Protein AF-A0A0F9LLU8-F1 (afdb_monomer)

Structure (mmCIF, N/CA/C/O backbone):
data_AF-A0A0F9LLU8-F1
#
_entry.id   AF-A0A0F9LLU8-F1
#
loop_
_atom_site.group_PDB
_atom_site.id
_atom_site.type_symbol
_atom_site.label_atom_id
_atom_site.label_alt_id
_atom_site.label_comp_id
_atom_site.label_asym_id
_atom_site.label_entity_id
_atom_site.label_seq_id
_atom_site.pdbx_PDB_ins_code
_atom_site.Cartn_x
_atom_site.Cartn_y
_atom_site.Cartn_z
_atom_site.occupancy
_atom_site.B_iso_or_equiv
_atom_site.auth_seq_id
_atom_site.auth_comp_id
_atom_site.auth_asym_id
_atom_site.auth_atom_id
_atom_site.pdbx_PDB_model_num
ATOM 1 N N . MET A 1 1 ? -27.403 9.114 70.888 1.00 56.72 1 MET A N 1
ATOM 2 C CA . MET A 1 1 ? -26.779 8.775 69.592 1.00 56.72 1 MET A CA 1
ATOM 3 C C . MET A 1 1 ? -25.883 9.953 69.236 1.00 56.72 1 MET A C 1
ATOM 5 O O . MET A 1 1 ? -26.405 11.049 69.072 1.00 56.72 1 MET A O 1
ATOM 9 N N . SER A 1 2 ? -24.563 9.795 69.357 1.00 64.56 2 SER A N 1
ATOM 10 C CA . SER A 1 2 ? -23.606 10.912 69.319 1.00 64.56 2 SER A CA 1
ATOM 11 C C . SER A 1 2 ? -23.506 11.510 67.913 1.00 64.56 2 SER A C 1
ATOM 13 O O . SER A 1 2 ? -23.604 10.792 66.919 1.00 64.56 2 SER A O 1
ATOM 15 N N . LYS A 1 3 ? -23.321 12.834 67.834 1.00 72.56 3 LYS A N 1
ATOM 16 C CA . LYS A 1 3 ? -23.200 13.589 66.573 1.00 72.56 3 LYS A CA 1
ATOM 17 C C . LYS A 1 3 ? -22.107 13.039 65.643 1.00 72.56 3 LYS A C 1
ATOM 19 O O . LYS A 1 3 ? -22.284 13.075 64.433 1.00 72.56 3 LYS A O 1
ATOM 24 N N . GLU A 1 4 ? -21.059 12.437 66.201 1.00 74.88 4 GLU A N 1
ATOM 25 C CA . GLU A 1 4 ? -19.977 11.794 65.443 1.00 74.88 4 GLU A CA 1
ATOM 26 C C . GLU A 1 4 ? -20.452 10.629 64.562 1.00 74.88 4 GLU A C 1
ATOM 28 O O . GLU A 1 4 ? -19.966 10.463 63.447 1.00 74.88 4 GLU A O 1
ATOM 33 N N . ILE A 1 5 ? -21.439 9.844 65.010 1.00 74.94 5 ILE A N 1
ATOM 34 C CA . ILE A 1 5 ? -21.961 8.715 64.220 1.00 74.94 5 ILE A CA 1
ATOM 35 C C . ILE A 1 5 ? -22.749 9.230 63.005 1.00 74.94 5 ILE A C 1
ATOM 37 O O . ILE A 1 5 ? -22.691 8.643 61.925 1.00 74.94 5 ILE A O 1
ATOM 41 N N . LEU A 1 6 ? -23.460 10.352 63.160 1.00 71.88 6 LEU A N 1
ATOM 42 C CA . LEU A 1 6 ? -24.208 10.979 62.068 1.00 71.88 6 LEU A CA 1
ATOM 43 C C . LEU A 1 6 ? -23.278 11.609 61.023 1.00 71.88 6 LEU A C 1
ATOM 45 O O . LEU A 1 6 ? -23.550 11.493 59.829 1.00 71.88 6 LEU A O 1
ATOM 49 N N . GLU A 1 7 ? -22.165 12.213 61.443 1.00 77.38 7 GLU A N 1
ATOM 50 C CA . GLU A 1 7 ? -21.162 12.758 60.517 1.00 77.38 7 GLU A CA 1
ATOM 51 C C . GLU A 1 7 ? -20.424 11.656 59.745 1.00 77.38 7 GLU A C 1
ATOM 53 O O . GLU A 1 7 ? -20.222 11.786 58.535 1.00 77.38 7 GLU A O 1
ATOM 58 N N . GLN A 1 8 ? -20.102 10.530 60.389 1.00 75.19 8 GLN A N 1
ATOM 59 C CA . GLN A 1 8 ? -19.505 9.383 59.695 1.00 75.19 8 GLN A CA 1
ATOM 60 C C . GLN A 1 8 ? -20.463 8.756 58.670 1.00 75.19 8 GLN A C 1
ATOM 62 O O . GLN A 1 8 ? -20.050 8.456 57.548 1.00 75.19 8 GLN A O 1
ATOM 67 N N . LEU A 1 9 ? -21.751 8.613 59.001 1.00 71.62 9 LEU A N 1
ATOM 68 C CA . LEU A 1 9 ? -22.762 8.107 58.062 1.00 71.62 9 LEU A CA 1
ATOM 69 C C . LEU A 1 9 ? -22.985 9.055 56.873 1.00 71.62 9 LEU A C 1
ATOM 71 O O . LEU A 1 9 ? -23.115 8.591 55.738 1.00 71.62 9 LEU A O 1
ATOM 75 N N . ALA A 1 10 ? -22.976 10.370 57.104 1.00 73.25 10 ALA A N 1
ATOM 76 C CA . ALA A 1 10 ? -23.068 11.364 56.035 1.00 73.25 10 ALA A CA 1
ATOM 77 C C . ALA A 1 10 ? -21.841 11.327 55.103 1.00 73.25 10 ALA A C 1
ATOM 79 O O . ALA A 1 10 ? -21.991 11.414 53.881 1.00 73.25 10 ALA A O 1
ATOM 80 N N . GLY A 1 11 ? -20.641 11.125 55.660 1.00 74.19 11 GLY A N 1
ATOM 81 C CA . GLY A 1 11 ? -19.410 10.949 54.885 1.00 74.19 11 GLY A CA 1
ATOM 82 C C . GLY A 1 11 ? -19.432 9.697 54.000 1.00 74.19 11 GLY A C 1
ATOM 83 O O . GLY A 1 11 ? -19.081 9.769 52.820 1.00 74.19 11 GLY A O 1
ATOM 84 N N . ILE A 1 12 ? -19.919 8.570 54.528 1.00 74.25 12 ILE A N 1
ATOM 85 C CA . ILE A 1 12 ? -20.058 7.312 53.773 1.00 74.25 12 ILE A CA 1
ATOM 86 C C . ILE A 1 12 ? -21.092 7.455 52.645 1.00 74.25 12 ILE A C 1
ATOM 88 O O . ILE A 1 12 ? -20.847 7.017 51.520 1.00 74.25 12 ILE A O 1
ATOM 92 N N . ALA A 1 13 ? -22.222 8.124 52.895 1.00 67.50 13 ALA A N 1
ATOM 93 C CA . ALA A 1 13 ? -23.242 8.359 51.871 1.00 67.50 13 ALA A CA 1
ATOM 94 C C . ALA A 1 13 ? -22.722 9.224 50.704 1.00 67.50 13 ALA A C 1
ATOM 96 O O . ALA A 1 13 ? -23.025 8.938 49.545 1.00 67.50 13 ALA A O 1
ATOM 97 N N . GLN A 1 14 ? -21.893 10.235 50.987 1.00 70.31 14 GLN A N 1
ATOM 98 C CA . GLN A 1 14 ? -21.266 11.069 49.953 1.00 70.31 14 GLN A CA 1
ATOM 99 C C . GLN A 1 14 ? -20.161 10.348 49.171 1.00 70.31 14 GLN A C 1
ATOM 101 O O . GLN A 1 14 ? -19.949 10.641 47.994 1.00 70.31 14 GLN A O 1
ATOM 106 N N . GLN A 1 15 ? -19.439 9.414 49.792 1.00 67.56 15 GLN A N 1
ATOM 107 C CA . GLN A 1 15 ? -18.480 8.574 49.068 1.00 67.56 15 GLN A CA 1
ATOM 108 C C . GLN A 1 15 ? -19.194 7.590 48.136 1.00 67.56 15 GLN A C 1
ATOM 110 O O . GLN A 1 15 ? -18.765 7.416 46.996 1.00 67.56 15 GLN A O 1
ATOM 115 N N . ASN A 1 16 ? -20.318 7.023 48.582 1.00 63.94 16 ASN A N 1
ATOM 116 C CA . ASN A 1 16 ? -21.135 6.121 47.774 1.00 63.94 16 ASN A CA 1
ATOM 117 C C . ASN A 1 16 ? -21.812 6.830 46.590 1.00 63.94 16 ASN A C 1
ATOM 119 O O . ASN A 1 16 ? -21.906 6.259 45.509 1.00 63.94 16 ASN A O 1
ATOM 123 N N . SER A 1 17 ? -22.248 8.085 46.737 1.00 64.75 17 SER A N 1
ATOM 124 C CA . SER A 1 17 ? -22.802 8.830 45.596 1.00 64.75 17 SER A CA 1
ATOM 125 C C . SER A 1 17 ? -21.729 9.199 44.567 1.00 64.75 17 SER A C 1
ATOM 127 O O . SER A 1 17 ? -21.974 9.094 43.367 1.00 64.75 17 SER A O 1
ATOM 129 N N . LYS A 1 18 ? -20.513 9.543 45.013 1.00 60.81 18 LYS A N 1
ATOM 130 C CA . LYS A 1 18 ? -19.373 9.822 44.124 1.00 60.81 18 LYS A CA 1
ATOM 131 C C . LYS A 1 18 ? -18.879 8.579 43.380 1.00 60.81 18 LYS A C 1
ATOM 133 O O . LYS A 1 18 ? -18.500 8.688 42.216 1.00 60.81 18 LYS A O 1
ATOM 138 N N . SER A 1 19 ? -18.888 7.405 44.014 1.00 56.16 19 SER A N 1
ATOM 139 C CA . SER A 1 19 ? -18.535 6.151 43.336 1.00 56.16 19 SER A CA 1
ATOM 140 C C . SER A 1 19 ? -19.594 5.738 42.307 1.00 56.16 19 SER A C 1
ATOM 142 O O . SER A 1 19 ? -19.230 5.284 41.224 1.00 56.16 19 SER A O 1
ATOM 144 N N . ILE A 1 20 ? -20.882 5.986 42.575 1.00 60.44 20 ILE A N 1
ATOM 145 C CA . ILE A 1 20 ? -21.975 5.767 41.610 1.00 60.44 20 ILE A CA 1
ATOM 146 C C . ILE A 1 20 ? -21.901 6.760 40.438 1.00 60.44 20 ILE A C 1
ATOM 148 O O . ILE A 1 20 ? -22.060 6.355 39.286 1.00 60.44 20 ILE A O 1
ATOM 152 N N . GLU A 1 21 ? -21.590 8.037 40.682 1.00 56.56 21 GLU A N 1
ATOM 153 C CA . GLU A 1 21 ? -21.395 9.012 39.599 1.00 56.56 21 GLU A CA 1
ATOM 154 C C . GLU A 1 21 ? -20.194 8.665 38.707 1.00 56.56 21 GLU A C 1
ATOM 156 O O . GLU A 1 21 ? -20.298 8.789 37.484 1.00 56.56 21 GLU A O 1
ATOM 161 N N . MET A 1 22 ? -19.086 8.180 39.282 1.00 55.56 22 MET A N 1
ATOM 162 C CA . MET A 1 22 ? -17.927 7.709 38.509 1.00 55.56 22 MET A CA 1
ATOM 163 C C . MET A 1 22 ? -18.219 6.438 37.700 1.00 55.56 22 MET A C 1
ATOM 165 O O . MET A 1 22 ? -17.678 6.291 36.612 1.00 55.56 22 MET A O 1
ATOM 169 N N . LEU A 1 23 ? -19.105 5.557 38.176 1.00 54.06 23 LEU A N 1
ATOM 170 C CA . LEU A 1 23 ? -19.600 4.408 37.402 1.00 54.06 23 LEU A CA 1
ATOM 171 C C . LEU A 1 23 ? -20.575 4.818 36.284 1.00 54.06 23 LEU A C 1
ATOM 173 O O . LEU A 1 23 ? -20.651 4.144 35.260 1.00 54.06 23 LEU A O 1
ATOM 177 N N . SER A 1 24 ? -21.313 5.920 36.458 1.00 49.56 24 SER A N 1
ATOM 178 C CA . SER A 1 24 ? -22.291 6.407 35.468 1.00 49.56 24 SER A CA 1
ATOM 179 C C . SER A 1 24 ? -21.669 7.222 34.328 1.00 49.56 24 SER A C 1
ATOM 181 O O . SER A 1 24 ? -22.199 7.254 33.216 1.00 49.56 24 SER A O 1
ATOM 183 N N . LYS A 1 25 ? -20.523 7.867 34.568 1.00 47.69 25 LYS A N 1
ATOM 184 C CA . LYS A 1 25 ? -19.772 8.577 33.532 1.00 47.69 25 LYS A CA 1
ATOM 185 C C . LYS A 1 25 ? -18.861 7.582 32.812 1.00 47.69 25 LYS A C 1
ATOM 187 O O . LYS A 1 25 ? -17.763 7.317 33.274 1.00 47.69 25 LYS A O 1
ATOM 192 N N . GLN A 1 26 ? -19.308 7.139 31.633 1.00 43.91 26 GLN A N 1
ATOM 193 C CA . GLN A 1 26 ? -18.545 6.414 30.596 1.00 43.91 26 GLN A CA 1
ATOM 194 C C . GLN A 1 26 ? -18.621 4.878 30.577 1.00 43.91 26 GLN A C 1
ATOM 196 O O . GLN A 1 26 ? -17.662 4.214 30.192 1.00 43.91 26 GLN A O 1
ATOM 201 N N . LEU A 1 27 ? -19.794 4.294 30.818 1.00 41.94 27 LEU A N 1
ATOM 202 C CA . LEU A 1 27 ? -20.158 3.124 30.014 1.00 41.94 27 LEU A CA 1
ATOM 203 C C . LEU A 1 27 ? -20.779 3.638 28.719 1.00 41.94 27 LEU A C 1
ATOM 205 O O . LEU A 1 27 ? -21.792 4.338 28.745 1.00 41.94 27 LEU A O 1
ATOM 209 N N . HIS A 1 28 ? -20.136 3.325 27.595 1.00 43.44 28 HIS A N 1
ATOM 210 C CA . HIS A 1 28 ? -20.700 3.512 26.264 1.00 43.44 28 HIS A CA 1
ATOM 211 C C . HIS A 1 28 ? -21.988 2.683 26.206 1.00 43.44 28 HIS A C 1
ATOM 213 O O . HIS A 1 28 ? -21.971 1.477 25.967 1.00 43.44 28 HIS A O 1
ATOM 219 N N . THR A 1 29 ? -23.114 3.304 26.540 1.00 44.97 29 THR A N 1
ATOM 220 C CA . THR A 1 29 ? -24.421 2.672 26.438 1.00 44.97 29 THR A CA 1
ATOM 221 C C . THR A 1 29 ? -24.793 2.754 24.976 1.00 44.97 29 THR A C 1
ATOM 223 O O . THR A 1 29 ? -25.234 3.787 24.476 1.00 44.97 29 THR A O 1
ATOM 226 N N . LYS A 1 30 ? -24.533 1.658 24.261 1.00 48.12 30 LYS A N 1
ATOM 227 C CA . LYS A 1 30 ? -25.079 1.463 22.926 1.00 48.12 30 LYS A CA 1
ATOM 228 C C . LYS A 1 30 ? -26.570 1.769 22.998 1.00 48.12 30 LYS A C 1
ATOM 230 O O . LYS A 1 30 ? -27.238 1.273 23.907 1.00 48.12 30 LYS A O 1
ATOM 235 N N . THR A 1 31 ? -27.066 2.610 22.091 1.00 49.97 31 THR A N 1
ATOM 236 C CA . THR A 1 31 ? -28.484 2.966 22.056 1.00 49.97 31 THR A CA 1
ATOM 237 C C . THR A 1 31 ? -29.284 1.665 22.093 1.00 49.97 31 THR A C 1
ATOM 239 O O . THR A 1 31 ? -29.072 0.822 21.215 1.00 49.97 31 THR A O 1
ATOM 242 N N . PRO A 1 32 ? -30.108 1.433 23.131 1.00 45.44 32 PRO A N 1
ATOM 243 C CA . PRO A 1 32 ? -30.837 0.188 23.252 1.00 45.44 32 PRO A CA 1
ATOM 244 C C . PRO A 1 32 ? -31.772 0.109 22.053 1.00 45.44 32 PRO A C 1
ATOM 246 O O . PRO A 1 32 ? -32.703 0.901 21.916 1.00 45.44 32 PRO A O 1
ATOM 249 N N . ALA A 1 33 ? -31.485 -0.809 21.139 1.00 47.16 33 ALA A N 1
ATOM 250 C CA . ALA A 1 33 ? -32.469 -1.187 20.154 1.00 47.16 33 ALA A CA 1
ATOM 251 C C . ALA A 1 33 ? -33.611 -1.862 20.930 1.00 47.16 33 ALA A C 1
ATOM 253 O O . ALA A 1 33 ? -33.360 -2.776 21.713 1.00 47.16 33 ALA A O 1
ATOM 254 N N . ASN A 1 34 ? -34.853 -1.401 20.744 1.00 51.31 34 ASN A N 1
ATOM 255 C CA . ASN A 1 34 ? -36.041 -1.999 21.378 1.00 51.31 34 ASN A CA 1
ATOM 256 C C . ASN A 1 34 ? -36.251 -3.476 20.979 1.00 51.31 34 ASN A C 1
ATOM 258 O O . ASN A 1 34 ? -37.101 -4.150 21.553 1.00 51.31 34 ASN A O 1
ATOM 262 N N . ILE A 1 35 ? -35.500 -3.947 19.979 1.00 57.66 35 ILE A N 1
ATOM 263 C CA . ILE A 1 35 ? -35.440 -5.309 19.457 1.00 57.66 35 ILE A CA 1
ATOM 264 C C . ILE A 1 35 ? -33.959 -5.586 19.156 1.00 57.66 35 ILE A C 1
ATOM 266 O O . ILE A 1 35 ? -33.280 -4.721 18.597 1.00 57.66 35 ILE A O 1
ATOM 270 N N . GLY A 1 36 ? -33.442 -6.757 19.518 1.00 55.06 36 GLY A N 1
ATOM 271 C CA . GLY A 1 36 ? -32.113 -7.216 19.121 1.00 55.06 36 GLY A CA 1
ATOM 272 C C . GLY A 1 36 ? -31.951 -7.142 17.605 1.00 55.06 36 GLY A C 1
ATOM 273 O O . GLY A 1 36 ? -32.756 -7.696 16.865 1.00 55.06 36 GLY A O 1
ATOM 274 N N . THR A 1 37 ? -30.925 -6.431 17.135 1.00 61.97 37 THR A N 1
ATOM 275 C CA . THR A 1 37 ? -30.636 -6.288 15.696 1.00 61.97 37 THR A CA 1
ATOM 276 C C . THR A 1 37 ? -29.691 -7.366 15.175 1.00 61.97 37 THR A C 1
ATOM 278 O O . THR A 1 37 ? -29.350 -7.369 13.994 1.00 61.97 37 THR A O 1
ATOM 281 N N . PHE A 1 38 ? -29.218 -8.252 16.053 1.00 63.22 38 PHE A N 1
ATOM 282 C CA . PHE A 1 38 ? -28.402 -9.394 15.671 1.00 63.22 38 PHE A CA 1
ATOM 283 C C . PHE A 1 38 ? -29.250 -10.414 14.907 1.00 63.22 38 PHE A C 1
ATOM 285 O O . PHE A 1 38 ? -30.418 -10.637 15.218 1.00 63.22 38 PHE A O 1
ATOM 292 N N . THR A 1 39 ? -28.656 -11.026 13.886 1.00 67.81 39 THR A N 1
ATOM 293 C CA . THR A 1 39 ? -29.287 -12.143 13.180 1.00 67.81 39 THR A CA 1
ATOM 294 C C . THR A 1 39 ? -28.808 -13.425 13.832 1.00 67.81 39 THR A C 1
ATOM 296 O O . THR A 1 39 ? -27.617 -13.737 13.811 1.00 67.81 39 THR A O 1
ATOM 299 N N . GLU A 1 40 ? -29.728 -14.160 14.443 1.00 71.06 40 GLU A N 1
ATOM 300 C CA . GLU A 1 40 ? -29.418 -15.472 14.992 1.00 71.06 40 GLU A CA 1
ATOM 301 C C . GLU A 1 40 ? -28.959 -16.415 13.877 1.00 71.06 40 GLU A C 1
ATOM 303 O O . GLU A 1 40 ? -29.467 -16.381 12.755 1.00 71.06 40 GLU A O 1
ATOM 308 N N . LEU A 1 41 ? -27.983 -17.271 14.179 1.00 74.75 41 LEU A N 1
ATOM 309 C CA . LEU A 1 41 ? -27.538 -18.307 13.247 1.00 74.75 41 LEU A CA 1
ATOM 310 C C . LEU A 1 41 ? -28.486 -19.516 13.293 1.00 74.75 41 LEU A C 1
ATOM 312 O O . LEU A 1 41 ? -28.841 -20.051 12.249 1.00 74.75 41 LEU A O 1
ATOM 316 N N . HIS A 1 42 ? -28.992 -19.863 14.479 1.00 72.75 42 HIS A N 1
ATOM 317 C CA . HIS A 1 42 ? -29.899 -20.991 14.760 1.00 72.75 42 HIS A CA 1
ATOM 318 C C . HIS A 1 42 ? -31.155 -20.497 15.486 1.00 72.75 42 HIS A C 1
ATOM 320 O O . HIS A 1 42 ? -31.101 -19.420 16.069 1.00 72.75 42 HIS A O 1
ATOM 326 N N . GLY A 1 43 ? -32.256 -21.252 15.477 1.00 70.12 43 GLY A N 1
ATOM 327 C CA . GLY A 1 43 ? -33.524 -20.816 16.087 1.00 70.12 43 GLY A CA 1
ATOM 328 C C . GLY A 1 43 ? -34.612 -20.392 15.087 1.00 70.12 43 GLY A C 1
ATOM 329 O O . GLY A 1 43 ? -34.471 -20.522 13.872 1.00 70.12 43 GLY A O 1
ATOM 330 N N . ASP A 1 44 ? -35.766 -19.955 15.595 1.00 62.00 44 ASP A N 1
ATOM 331 C CA . ASP A 1 44 ? -36.905 -19.555 14.758 1.00 62.00 44 ASP A CA 1
ATOM 332 C C . ASP A 1 44 ? -36.698 -18.125 14.228 1.00 62.00 44 ASP A C 1
ATOM 334 O O . ASP A 1 44 ? -36.573 -17.185 15.008 1.00 62.00 44 ASP A O 1
ATOM 338 N N . GLY A 1 45 ? -36.624 -17.965 12.901 1.00 69.06 45 GLY A N 1
ATOM 339 C CA . GLY A 1 45 ? -36.254 -16.694 12.255 1.00 69.06 45 GLY A CA 1
ATOM 340 C C . GLY A 1 45 ? -34.744 -16.472 12.072 1.00 69.06 45 GLY A C 1
ATOM 341 O O . GLY A 1 45 ? -34.334 -15.366 11.723 1.00 69.06 45 GLY A O 1
ATOM 342 N N . SER A 1 46 ? -33.921 -17.502 12.291 1.00 72.44 46 SER A N 1
ATOM 343 C CA . SER A 1 46 ? -32.464 -17.448 12.140 1.00 72.44 46 SER A CA 1
ATOM 344 C C . SER A 1 46 ? -32.002 -17.641 10.685 1.00 72.44 46 SER A C 1
ATOM 346 O O . SER A 1 46 ? -32.732 -18.195 9.858 1.00 72.44 46 SER A O 1
ATOM 348 N N . LEU A 1 47 ? -30.765 -17.235 10.368 1.00 76.75 47 LEU A N 1
ATOM 349 C CA . LEU A 1 47 ? -30.186 -17.327 9.017 1.00 76.75 47 LEU A CA 1
ATOM 350 C C . LEU A 1 47 ? -30.145 -18.767 8.475 1.00 76.75 47 LEU A C 1
ATOM 352 O O . LEU A 1 47 ? -30.307 -18.976 7.276 1.00 76.75 47 LEU A O 1
ATOM 356 N N . PHE A 1 48 ? -29.943 -19.750 9.354 1.00 75.00 48 PHE A N 1
ATOM 357 C CA . PHE A 1 48 ? -29.888 -21.170 9.003 1.00 75.00 48 PHE A CA 1
ATOM 358 C C . PHE A 1 48 ? -31.064 -21.989 9.559 1.00 75.00 48 PHE A C 1
ATOM 360 O O . PHE A 1 48 ? -31.031 -23.215 9.540 1.00 75.00 48 PHE A O 1
ATOM 367 N N . GLY A 1 49 ? -32.106 -21.325 10.066 1.00 68.69 49 GLY A N 1
ATOM 368 C CA . GLY A 1 49 ? -33.187 -21.970 10.813 1.00 68.69 49 GLY A CA 1
ATOM 369 C C . GLY A 1 49 ? -34.427 -22.310 9.992 1.00 68.69 49 GLY A C 1
ATOM 370 O O . GLY A 1 49 ? -35.322 -22.974 10.518 1.00 68.69 49 GLY A O 1
ATOM 371 N N . SER A 1 50 ? -34.532 -21.858 8.735 1.00 69.94 50 SER A N 1
ATOM 372 C CA . SER A 1 50 ? -35.753 -21.993 7.924 1.00 69.94 50 SER A CA 1
ATOM 373 C C . SER A 1 50 ? -36.024 -23.427 7.460 1.00 69.94 50 SER A C 1
ATOM 375 O O . SER A 1 50 ? -37.189 -23.830 7.446 1.00 69.94 50 SER A O 1
ATOM 377 N N . GLU A 1 51 ? -34.981 -24.207 7.164 1.00 72.25 51 GLU A N 1
ATOM 378 C CA . GLU A 1 51 ? -35.031 -25.584 6.648 1.00 72.25 51 GLU A CA 1
ATOM 379 C C . GLU A 1 51 ? -33.848 -26.409 7.206 1.00 72.25 51 GLU A C 1
ATOM 381 O O . GLU A 1 51 ? -32.849 -25.817 7.614 1.00 72.25 51 GLU A O 1
ATOM 386 N N . PRO A 1 52 ? -33.917 -27.756 7.265 1.00 68.94 52 PRO A N 1
ATOM 387 C CA . PRO A 1 52 ? -32.792 -28.575 7.717 1.00 68.94 52 PRO A CA 1
ATOM 388 C C . PRO A 1 52 ? -31.610 -28.423 6.754 1.00 68.94 52 PRO A C 1
ATOM 390 O O . PRO A 1 52 ? -31.685 -28.857 5.606 1.00 68.94 52 PRO A O 1
ATOM 393 N N . ILE A 1 53 ? -30.527 -27.811 7.224 1.00 75.44 53 ILE A N 1
ATOM 394 C CA . ILE A 1 53 ? -29.293 -27.649 6.455 1.00 75.44 53 ILE A CA 1
ATOM 395 C C . ILE A 1 53 ? -28.263 -28.722 6.817 1.00 75.44 53 ILE A C 1
ATOM 397 O O . ILE A 1 53 ? -28.222 -29.228 7.941 1.00 75.44 53 ILE A O 1
ATOM 401 N N . GLU A 1 54 ? -27.420 -29.062 5.847 1.00 75.62 54 GLU A N 1
ATOM 402 C CA . GLU A 1 54 ? -26.274 -29.943 6.056 1.00 75.62 54 GLU A CA 1
ATOM 403 C C . GLU A 1 54 ? -25.214 -29.293 6.957 1.00 75.62 54 GLU A C 1
ATOM 405 O O . GLU A 1 54 ? -25.138 -28.072 7.107 1.00 75.62 54 GLU A O 1
ATOM 410 N N . ARG A 1 55 ? -24.363 -30.132 7.554 1.00 74.31 55 ARG A N 1
ATOM 411 C CA . ARG A 1 55 ? -23.342 -29.707 8.526 1.00 74.31 55 ARG A CA 1
ATOM 412 C C . ARG A 1 55 ? -22.315 -28.719 7.954 1.00 74.31 55 ARG A C 1
ATOM 414 O O . ARG A 1 55 ? -21.772 -27.897 8.692 1.00 74.31 55 ARG A O 1
ATOM 421 N N . ASP A 1 56 ? -21.995 -28.843 6.668 1.00 76.25 56 ASP A N 1
ATOM 422 C CA . ASP A 1 56 ? -20.978 -28.027 6.007 1.00 76.25 56 ASP A CA 1
ATOM 423 C C . ASP A 1 56 ? -21.578 -26.691 5.538 1.00 76.25 56 ASP A C 1
ATOM 425 O O . ASP A 1 56 ? -22.407 -26.645 4.630 1.00 76.25 56 ASP A O 1
ATOM 429 N N . VAL A 1 57 ? -21.106 -25.585 6.121 1.00 77.06 57 VAL A N 1
ATOM 430 C CA . VAL A 1 57 ? -21.446 -24.224 5.686 1.00 77.06 57 VAL A CA 1
ATOM 431 C C . VAL A 1 57 ? -20.326 -23.694 4.805 1.00 77.06 57 VAL A C 1
ATOM 433 O O . VAL A 1 57 ? -19.186 -23.541 5.249 1.00 77.06 57 VAL A O 1
ATOM 436 N N . ILE A 1 58 ? -20.652 -23.391 3.551 1.00 82.75 58 ILE A N 1
ATOM 437 C CA . ILE A 1 58 ? -19.702 -22.856 2.573 1.00 82.75 58 ILE A CA 1
ATOM 438 C C . ILE A 1 58 ? -19.775 -21.330 2.598 1.00 82.75 58 ILE A C 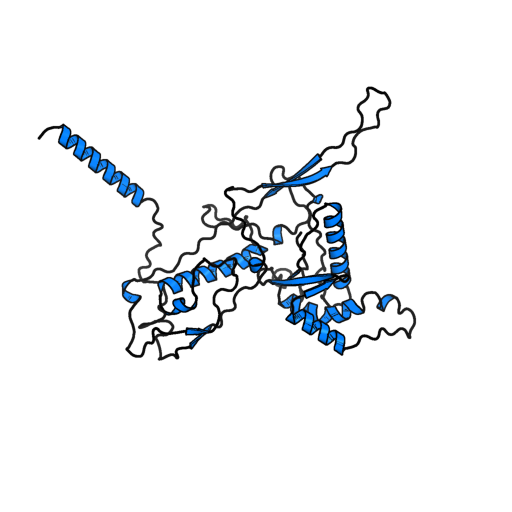1
ATOM 440 O O . ILE A 1 58 ? -20.850 -20.749 2.458 1.00 82.75 58 ILE A O 1
ATOM 444 N N . THR A 1 59 ? -18.628 -20.669 2.751 1.00 81.19 59 THR A N 1
ATOM 445 C CA . THR A 1 59 ? -18.541 -19.210 2.612 1.00 81.19 59 THR A CA 1
ATOM 446 C C . THR A 1 59 ? -18.204 -18.810 1.178 1.00 81.19 59 THR A C 1
ATOM 448 O O . THR A 1 59 ? -17.244 -19.310 0.597 1.00 81.19 59 THR A O 1
ATOM 451 N N . ALA A 1 60 ? -18.976 -17.876 0.620 1.00 79.19 60 ALA A N 1
ATOM 452 C CA . ALA A 1 60 ? -18.675 -17.204 -0.648 1.00 79.19 60 ALA A CA 1
ATOM 453 C C . ALA A 1 60 ? -17.911 -15.879 -0.444 1.00 79.19 60 ALA A C 1
ATOM 455 O O . ALA A 1 60 ? -17.721 -15.106 -1.382 1.00 79.19 60 ALA A O 1
ATOM 456 N N . MET A 1 61 ? -17.510 -15.574 0.794 1.00 78.50 61 MET A N 1
ATOM 457 C CA . MET A 1 61 ? -16.843 -14.321 1.117 1.00 78.50 61 MET A CA 1
ATOM 458 C C . MET A 1 61 ? -15.424 -14.285 0.540 1.00 78.50 61 MET A C 1
ATOM 460 O O . MET A 1 61 ? -14.588 -15.122 0.870 1.00 78.50 61 MET A O 1
ATOM 464 N N . ILE A 1 62 ? -15.135 -13.246 -0.244 1.00 75.94 62 ILE A N 1
ATOM 465 C CA . ILE A 1 62 ? -13.772 -12.916 -0.662 1.00 75.94 62 ILE A CA 1
ATOM 466 C C . ILE A 1 62 ? -13.088 -12.181 0.493 1.00 75.94 62 ILE A C 1
ATOM 468 O O . ILE A 1 62 ? -13.574 -11.145 0.969 1.00 75.94 62 ILE A O 1
ATOM 472 N N . THR A 1 63 ? -11.981 -12.744 0.973 1.00 77.19 63 THR A N 1
ATOM 473 C CA . THR A 1 63 ? -11.116 -12.091 1.955 1.00 77.19 63 THR A CA 1
ATOM 474 C C . THR A 1 63 ? -10.253 -11.039 1.268 1.00 77.19 63 THR A C 1
ATOM 476 O O . THR A 1 63 ? -9.778 -11.304 0.159 1.00 77.19 63 THR A O 1
ATOM 479 N N . PRO A 1 64 ? -10.009 -9.879 1.899 1.00 74.75 64 PRO A N 1
ATOM 480 C CA . PRO A 1 64 ? -9.036 -8.943 1.366 1.00 74.75 64 PRO A CA 1
ATOM 481 C C . PRO A 1 64 ? -7.650 -9.603 1.337 1.00 74.75 64 PRO A C 1
ATOM 483 O O . PRO A 1 64 ? -7.347 -10.498 2.131 1.00 74.75 64 PRO A O 1
ATOM 486 N N . MET A 1 65 ? -6.857 -9.192 0.357 1.00 78.31 65 MET A N 1
ATOM 487 C CA . MET A 1 65 ? -5.455 -9.553 0.198 1.00 78.31 65 MET A CA 1
ATOM 488 C C . MET A 1 65 ? -4.681 -8.263 -0.055 1.00 78.31 65 MET A C 1
ATOM 490 O O . MET A 1 65 ? -5.196 -7.388 -0.760 1.00 78.31 65 MET A O 1
ATOM 494 N N . GLY A 1 66 ? -3.482 -8.136 0.502 1.00 81.19 66 GLY A N 1
ATOM 495 C CA . GLY A 1 66 ? -2.676 -6.952 0.260 1.00 81.19 66 GLY A CA 1
ATOM 496 C C . GLY A 1 66 ? -1.374 -6.857 1.037 1.00 81.19 66 GLY A C 1
ATOM 497 O O . GLY A 1 66 ? -0.898 -7.798 1.685 1.00 81.19 66 GLY A O 1
ATOM 498 N N . LEU A 1 67 ? -0.797 -5.659 0.971 1.00 81.94 67 LEU A N 1
ATOM 499 C CA . LEU A 1 67 ? 0.463 -5.295 1.615 1.00 81.94 67 LEU A CA 1
ATOM 500 C C . LEU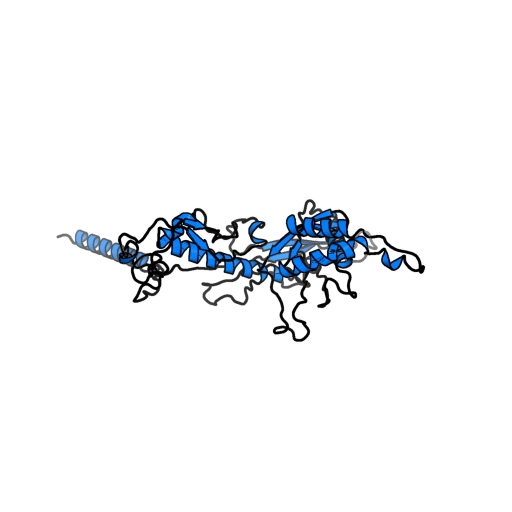 A 1 67 ? 0.378 -5.383 3.154 1.00 81.94 67 LEU A C 1
ATOM 502 O O . LEU A 1 67 ? 1.398 -5.565 3.823 1.00 81.94 67 LEU A O 1
ATOM 506 N N . GLY A 1 68 ? -0.837 -5.335 3.713 1.00 78.12 68 GLY A N 1
ATOM 507 C CA . GLY A 1 68 ? -1.115 -5.491 5.145 1.00 78.12 68 GLY A CA 1
ATOM 508 C C . GLY A 1 68 ? -0.563 -6.779 5.775 1.00 78.12 68 GLY A C 1
ATOM 509 O O . GLY A 1 68 ? -0.214 -6.772 6.956 1.00 78.12 68 GLY A O 1
ATOM 510 N N . THR A 1 69 ? -0.389 -7.852 4.997 1.00 77.38 69 THR A N 1
ATOM 511 C CA . THR A 1 69 ? 0.220 -9.114 5.457 1.00 77.38 69 THR A CA 1
ATOM 512 C C . THR A 1 69 ? 1.727 -9.016 5.682 1.00 77.38 69 THR A C 1
ATOM 514 O O . THR A 1 69 ? 2.283 -9.763 6.489 1.00 77.38 69 THR A O 1
ATOM 517 N N . MET A 1 70 ? 2.398 -8.127 4.949 1.00 76.88 70 MET A N 1
ATOM 518 C CA . MET A 1 70 ? 3.857 -8.001 4.919 1.00 76.88 70 MET A CA 1
ATOM 519 C C . MET A 1 70 ? 4.371 -6.878 5.818 1.00 76.88 70 MET A C 1
ATOM 521 O O . MET A 1 70 ? 5.548 -6.894 6.188 1.00 76.88 70 MET A O 1
ATOM 525 N N . LEU A 1 71 ? 3.522 -5.905 6.155 1.00 81.44 71 LEU A N 1
ATOM 526 C CA . LEU A 1 71 ? 3.917 -4.768 6.977 1.00 81.44 71 LEU A CA 1
ATOM 527 C C . LEU A 1 71 ? 4.020 -5.162 8.459 1.00 81.44 71 LEU A C 1
ATOM 529 O O . LEU A 1 71 ? 3.050 -5.649 9.048 1.00 81.44 71 LEU A O 1
ATOM 533 N N . PRO A 1 72 ? 5.178 -4.936 9.106 1.00 79.94 72 PRO A N 1
ATOM 534 C CA . PRO A 1 72 ? 5.320 -5.188 10.529 1.00 79.94 72 PRO A CA 1
ATOM 535 C C . PRO A 1 72 ? 4.539 -4.151 11.343 1.00 79.94 72 PRO A C 1
ATOM 537 O O . PRO A 1 72 ? 4.583 -2.950 11.084 1.00 79.94 72 PRO A O 1
ATOM 540 N N . LYS A 1 73 ? 3.864 -4.617 12.395 1.00 76.44 73 LYS A N 1
ATOM 541 C CA . LYS A 1 73 ? 3.195 -3.749 13.369 1.00 76.44 73 LYS A CA 1
ATOM 542 C C . LYS A 1 73 ? 4.191 -3.324 14.439 1.00 76.44 73 LYS A C 1
ATOM 544 O O . LYS A 1 73 ? 4.563 -4.134 15.287 1.00 76.44 73 LYS A O 1
ATOM 549 N N . ILE A 1 74 ? 4.601 -2.060 14.410 1.00 81.88 74 ILE A N 1
ATOM 550 C CA . ILE A 1 74 ? 5.501 -1.483 15.413 1.00 81.88 74 ILE A CA 1
ATOM 551 C C . ILE A 1 74 ? 4.667 -0.613 16.362 1.00 81.88 74 ILE A C 1
ATOM 553 O O . ILE A 1 74 ? 4.142 0.417 15.935 1.00 81.88 74 ILE A O 1
ATOM 557 N N . PRO A 1 75 ? 4.495 -1.007 17.636 1.00 81.88 75 PRO A N 1
ATOM 558 C CA . PRO A 1 75 ? 3.778 -0.185 18.599 1.00 81.88 75 PRO A CA 1
ATOM 559 C C . PRO A 1 75 ? 4.613 1.039 18.986 1.00 81.88 75 PRO A C 1
ATOM 561 O O . PRO A 1 75 ? 5.840 0.983 19.050 1.00 81.88 75 PRO A O 1
ATOM 564 N N . THR A 1 76 ? 3.942 2.139 19.314 1.00 81.81 76 THR A N 1
ATOM 565 C CA . THR A 1 76 ? 4.578 3.328 19.887 1.00 81.81 76 THR A CA 1
ATOM 566 C C . THR A 1 76 ? 3.732 3.895 21.018 1.00 81.81 76 THR A C 1
ATOM 568 O O . THR A 1 76 ? 2.520 3.689 21.072 1.00 81.81 76 THR A O 1
ATOM 571 N N . VAL A 1 77 ? 4.389 4.610 21.926 1.00 83.19 77 VAL A N 1
ATOM 572 C CA . VAL A 1 77 ? 3.759 5.330 23.042 1.00 83.19 77 VAL A CA 1
ATOM 573 C C . VAL A 1 77 ? 3.562 6.818 22.739 1.00 83.19 77 VAL A C 1
ATOM 575 O O . VAL A 1 77 ? 2.906 7.522 23.504 1.00 83.19 77 VAL A O 1
ATOM 578 N N . PHE A 1 78 ? 4.130 7.316 21.637 1.00 83.06 78 PHE A N 1
ATOM 579 C CA . PHE A 1 78 ? 4.057 8.728 21.268 1.00 83.06 78 PHE A CA 1
ATOM 580 C C . PHE A 1 78 ? 2.770 9.027 20.497 1.00 83.06 78 PHE A C 1
ATOM 582 O O . PHE A 1 78 ? 2.460 8.358 19.516 1.00 83.06 78 PHE A O 1
ATOM 589 N N . ALA A 1 79 ? 2.040 10.066 20.912 1.00 76.31 79 ALA A N 1
ATOM 590 C CA . ALA A 1 79 ? 0.771 10.449 20.288 1.00 76.31 79 ALA A CA 1
ATOM 591 C C . ALA A 1 79 ? 0.936 11.045 18.877 1.00 76.31 79 ALA A C 1
ATOM 593 O O . ALA A 1 79 ? 0.044 10.908 18.043 1.00 76.31 79 ALA A O 1
ATOM 594 N N . VAL A 1 80 ? 2.067 11.709 18.612 1.00 80.56 80 VAL A N 1
ATOM 595 C CA . VAL A 1 80 ? 2.397 12.314 17.315 1.00 80.56 80 VAL A CA 1
ATOM 596 C C . VAL A 1 80 ? 3.845 11.959 16.976 1.00 80.56 80 VAL A C 1
ATOM 598 O O . VAL A 1 80 ? 4.759 12.661 17.413 1.00 80.56 80 VAL A O 1
ATOM 601 N N . PRO A 1 81 ? 4.098 10.856 16.253 1.00 82.06 81 PRO A N 1
ATOM 602 C CA . PRO A 1 81 ? 5.448 10.522 15.843 1.00 82.06 81 PRO A CA 1
ATOM 603 C C . PRO A 1 81 ? 5.902 11.505 14.754 1.00 82.06 81 PRO A C 1
ATOM 605 O O . PRO A 1 81 ? 5.192 11.786 13.777 1.00 82.06 81 PRO A O 1
ATOM 608 N N . ARG A 1 82 ? 7.099 12.052 14.964 1.00 84.06 82 ARG A N 1
ATOM 609 C CA . ARG A 1 82 ? 7.836 12.870 14.003 1.00 84.06 82 ARG A CA 1
ATOM 610 C C . ARG A 1 82 ? 9.078 12.094 13.584 1.00 84.06 82 ARG A C 1
ATOM 612 O O . ARG A 1 82 ? 9.808 11.598 14.441 1.00 84.06 82 ARG A O 1
ATOM 619 N N . PHE A 1 83 ? 9.298 11.991 12.283 1.00 85.69 83 PHE A N 1
ATOM 620 C CA . PHE A 1 83 ? 10.458 11.342 11.693 1.00 85.69 83 PHE A CA 1
ATOM 621 C C . PHE A 1 83 ? 11.334 12.421 11.076 1.00 85.69 83 PHE A C 1
ATOM 623 O O . PHE A 1 83 ? 10.998 12.986 10.037 1.00 85.69 83 PHE A O 1
ATOM 630 N N . ALA A 1 84 ? 12.432 12.738 11.756 1.00 85.88 84 ALA A N 1
ATOM 631 C CA . ALA A 1 84 ? 13.428 13.652 11.226 1.00 85.88 84 ALA A CA 1
ATOM 632 C C . ALA A 1 84 ? 14.238 12.941 10.140 1.00 85.88 84 ALA A C 1
ATOM 634 O O . ALA A 1 84 ? 14.697 11.812 10.325 1.00 85.88 84 ALA A O 1
ATOM 635 N N . SER A 1 85 ? 14.428 13.621 9.020 1.00 84.62 85 SER A N 1
ATOM 636 C CA . SER A 1 85 ? 15.227 13.160 7.894 1.00 84.62 85 SER A CA 1
ATOM 637 C C . SER A 1 85 ? 16.272 14.215 7.553 1.00 84.62 85 SER A C 1
ATOM 639 O O . SER A 1 85 ? 16.013 15.420 7.600 1.00 84.62 85 SER A O 1
ATOM 641 N N . LEU A 1 86 ? 17.481 13.753 7.255 1.00 86.12 86 LEU A N 1
ATOM 642 C CA . LEU A 1 86 ? 18.580 14.593 6.806 1.00 86.12 86 LEU A CA 1
ATOM 643 C C . LEU A 1 86 ? 18.547 14.625 5.278 1.00 86.12 86 LEU A C 1
ATOM 645 O O . LEU A 1 86 ? 18.798 13.606 4.642 1.00 86.12 86 LEU A O 1
ATOM 649 N N . THR A 1 87 ? 18.221 15.775 4.693 1.00 82.44 87 THR A N 1
ATOM 650 C CA . THR A 1 87 ? 18.040 15.899 3.236 1.00 82.44 87 THR A CA 1
ATOM 651 C C . THR A 1 87 ? 19.326 16.259 2.507 1.00 82.44 87 THR A C 1
ATOM 653 O O . THR A 1 87 ? 19.432 16.042 1.303 1.00 82.44 87 THR A O 1
ATOM 656 N N . GLY A 1 88 ? 20.322 16.778 3.225 1.00 82.00 88 GLY A N 1
ATOM 657 C CA . GLY A 1 88 ? 21.662 16.977 2.694 1.00 82.00 88 GLY A CA 1
ATOM 658 C C . GLY A 1 88 ? 22.386 18.152 3.326 1.00 82.00 88 GLY A C 1
ATOM 659 O O . GLY A 1 88 ? 21.984 18.699 4.354 1.00 82.00 88 GLY A O 1
ATOM 660 N N . ILE A 1 89 ? 23.474 18.541 2.676 1.00 83.38 89 ILE A N 1
ATOM 661 C CA . ILE A 1 89 ? 24.257 19.730 2.996 1.00 83.38 89 ILE A CA 1
ATOM 662 C C . ILE A 1 89 ? 24.125 20.667 1.795 1.00 83.38 89 ILE A C 1
ATOM 664 O O . ILE A 1 89 ? 24.130 20.207 0.654 1.00 83.38 89 ILE A O 1
ATOM 668 N N . THR A 1 90 ? 23.924 21.962 2.032 1.00 80.75 90 THR A N 1
ATOM 669 C CA . THR A 1 90 ? 23.858 22.937 0.938 1.00 80.75 90 THR A CA 1
ATOM 670 C C . THR A 1 90 ? 25.179 23.010 0.199 1.00 80.75 90 THR A C 1
ATOM 672 O O . THR A 1 90 ? 26.233 22.761 0.782 1.00 80.75 90 THR A O 1
ATOM 675 N N . ASP A 1 91 ? 25.126 23.464 -1.049 1.00 78.31 91 ASP A N 1
ATOM 676 C CA . ASP A 1 91 ? 26.337 23.938 -1.699 1.00 78.31 91 ASP A CA 1
ATOM 677 C C . ASP A 1 91 ? 27.022 25.011 -0.851 1.00 78.31 91 ASP A C 1
ATOM 679 O O . ASP A 1 91 ? 26.398 25.740 -0.066 1.00 78.31 91 ASP A O 1
ATOM 683 N N . THR A 1 92 ? 28.338 25.056 -1.014 1.00 79.94 92 THR A N 1
ATOM 684 C CA . THR A 1 92 ? 29.240 25.990 -0.360 1.00 79.94 92 THR A CA 1
ATOM 685 C C . THR A 1 92 ? 28.815 27.417 -0.695 1.00 79.94 92 THR A C 1
ATOM 687 O O . THR A 1 92 ? 28.880 27.846 -1.846 1.00 79.94 92 THR A O 1
ATOM 690 N N . HIS A 1 93 ? 28.344 28.146 0.312 1.00 73.00 93 HIS A N 1
ATOM 691 C CA . HIS A 1 93 ? 27.867 29.513 0.176 1.00 73.00 93 HIS A CA 1
ATOM 692 C C . HIS A 1 93 ? 28.930 30.490 0.681 1.00 73.00 93 HIS A C 1
ATOM 694 O O . HIS A 1 93 ? 29.485 30.320 1.767 1.00 73.00 93 HIS A O 1
ATOM 700 N N . GLY A 1 94 ? 29.170 31.548 -0.090 1.00 75.50 94 GLY A N 1
ATOM 701 C CA . GLY A 1 94 ? 30.178 32.568 0.196 1.00 75.50 94 GLY A CA 1
ATOM 702 C C . GLY A 1 94 ? 31.334 32.546 -0.801 1.00 75.50 94 GLY A C 1
ATOM 703 O O . GLY A 1 94 ? 31.520 31.597 -1.561 1.00 75.50 94 GLY A O 1
ATOM 704 N N . SER A 1 95 ? 32.099 33.629 -0.823 1.00 75.56 95 SER A N 1
ATOM 705 C CA . SER A 1 95 ? 33.340 33.732 -1.588 1.00 75.56 95 SER A CA 1
ATOM 706 C C . SER A 1 95 ? 34.484 33.044 -0.848 1.00 75.56 95 SER A C 1
ATOM 708 O O . SER A 1 95 ? 34.519 33.028 0.378 1.00 75.56 95 SER A O 1
ATOM 710 N N . VAL A 1 96 ? 35.442 32.496 -1.597 1.00 79.81 96 VAL A N 1
ATOM 711 C CA . VAL A 1 96 ? 36.721 32.069 -1.015 1.00 79.81 96 VAL A CA 1
ATOM 712 C C . VAL A 1 96 ? 37.429 33.314 -0.477 1.00 79.81 96 VAL A C 1
ATOM 714 O O . VAL A 1 96 ? 37.499 34.321 -1.182 1.00 79.81 96 VAL A O 1
ATOM 717 N N . ALA A 1 97 ? 37.911 33.246 0.764 1.00 80.25 97 ALA A N 1
ATOM 718 C CA . ALA A 1 97 ? 38.596 34.346 1.433 1.00 80.25 97 ALA A CA 1
ATOM 719 C C . ALA A 1 97 ? 39.791 34.849 0.602 1.00 80.25 97 ALA A C 1
ATOM 721 O O . ALA A 1 97 ? 40.615 34.049 0.148 1.00 80.25 97 ALA A O 1
ATOM 722 N N . ALA A 1 98 ? 39.883 36.167 0.398 1.00 76.38 98 ALA A N 1
ATOM 723 C CA . ALA A 1 98 ? 41.026 36.790 -0.270 1.00 76.38 98 ALA A CA 1
ATOM 724 C C . ALA A 1 98 ? 42.169 37.054 0.723 1.00 76.38 98 ALA A C 1
ATOM 726 O O . ALA A 1 98 ? 43.341 36.967 0.350 1.00 76.38 98 ALA A O 1
ATOM 727 N N . GLU A 1 99 ? 41.830 37.318 1.988 1.00 71.50 99 GLU A N 1
ATOM 728 C CA . GLU A 1 99 ? 42.780 37.527 3.077 1.00 71.50 99 GLU A CA 1
ATOM 729 C C . GLU A 1 99 ? 42.644 36.464 4.188 1.00 71.50 99 GLU A C 1
ATOM 731 O O . GLU A 1 99 ? 41.574 35.884 4.372 1.00 71.50 99 GLU A O 1
ATOM 736 N N . PRO A 1 100 ? 43.704 36.195 4.982 1.00 76.00 100 PRO A N 1
ATOM 737 C CA . PRO A 1 100 ? 43.697 35.136 6.003 1.00 76.00 100 PRO A CA 1
ATOM 738 C C . PRO A 1 100 ? 42.653 35.284 7.123 1.00 76.00 100 PRO A C 1
ATOM 740 O O . PRO A 1 100 ? 42.421 34.321 7.853 1.00 76.00 100 PRO A O 1
ATOM 743 N N . CYS A 1 101 ? 42.070 36.474 7.290 1.00 80.19 101 CYS A N 1
ATOM 744 C CA . CYS A 1 101 ? 41.082 36.779 8.327 1.00 80.19 101 CYS A CA 1
ATOM 745 C C . CYS A 1 101 ? 39.657 36.947 7.778 1.00 80.19 101 CYS A C 1
ATOM 747 O O . CYS A 1 101 ? 38.758 37.235 8.567 1.00 80.19 101 CYS A O 1
ATOM 749 N N . ASP A 1 102 ? 39.453 36.794 6.466 1.00 80.38 102 ASP A N 1
ATOM 750 C CA . ASP A 1 102 ? 38.125 36.904 5.865 1.00 80.38 102 ASP A CA 1
ATOM 751 C C . ASP A 1 102 ? 37.291 35.645 6.115 1.00 80.38 102 ASP A C 1
ATOM 753 O O . ASP A 1 102 ? 37.804 34.535 6.306 1.00 80.38 102 ASP A O 1
ATOM 757 N N . ASP A 1 103 ? 35.973 35.826 6.062 1.00 77.25 103 ASP A N 1
ATOM 758 C CA . ASP A 1 103 ? 35.025 34.729 6.175 1.00 77.25 103 ASP A CA 1
ATOM 759 C C . ASP A 1 103 ? 35.202 33.755 5.004 1.00 77.25 103 ASP A C 1
ATOM 761 O O . ASP A 1 103 ? 35.028 34.090 3.831 1.00 77.25 103 ASP A O 1
ATOM 765 N N . ASN A 1 104 ? 35.545 32.516 5.344 1.00 78.44 104 ASN A N 1
ATOM 766 C CA . ASN A 1 104 ? 35.584 31.408 4.403 1.00 78.44 104 ASN A CA 1
ATOM 767 C C . ASN A 1 104 ? 34.170 30.887 4.130 1.00 78.44 104 ASN A C 1
ATOM 769 O O . ASN A 1 104 ? 33.282 31.027 4.978 1.00 78.44 104 ASN A O 1
ATOM 773 N N . PRO A 1 105 ? 33.940 30.253 2.971 1.00 84.94 105 PRO A N 1
ATOM 774 C CA . PRO A 1 105 ? 32.604 29.836 2.611 1.00 84.94 105 PRO A CA 1
ATOM 775 C C . PRO A 1 105 ? 32.129 28.682 3.503 1.00 84.94 105 PRO A C 1
ATOM 777 O O . PRO A 1 105 ? 32.914 27.841 3.951 1.00 84.94 105 PRO A O 1
ATOM 780 N N . GLN A 1 106 ? 30.826 28.657 3.773 1.00 82.19 106 GLN A N 1
ATOM 781 C CA . GLN A 1 106 ? 30.190 27.742 4.721 1.00 82.19 106 GLN A CA 1
ATOM 782 C C . GLN A 1 106 ? 29.100 26.926 4.033 1.00 82.19 106 GLN A C 1
ATOM 784 O O . GLN A 1 106 ? 28.514 27.349 3.037 1.00 82.19 106 GLN A O 1
ATOM 789 N N . ALA A 1 107 ? 28.811 25.753 4.586 1.00 81.69 107 ALA A N 1
ATOM 790 C CA . ALA A 1 107 ? 27.727 24.899 4.134 1.00 81.69 107 ALA A CA 1
ATOM 791 C C . ALA A 1 107 ? 26.781 24.614 5.303 1.00 81.69 107 ALA A C 1
ATOM 793 O O . ALA A 1 107 ? 27.222 24.407 6.436 1.00 81.69 107 ALA A O 1
ATOM 794 N N . PHE A 1 108 ? 25.478 24.613 5.034 1.00 82.94 108 PHE A N 1
ATOM 795 C CA . PHE A 1 108 ? 24.450 24.401 6.044 1.00 82.94 108 PHE A CA 1
ATOM 796 C C . PHE A 1 108 ? 23.846 23.012 5.906 1.00 82.94 108 PHE A C 1
ATOM 798 O O . PHE A 1 108 ? 23.653 22.504 4.802 1.00 82.94 108 PHE A O 1
ATOM 805 N N . ILE A 1 109 ? 23.504 22.408 7.037 1.00 84.38 109 ILE A N 1
ATOM 806 C CA . ILE A 1 109 ? 22.767 21.151 7.059 1.00 84.38 109 ILE A CA 1
ATOM 807 C C . ILE A 1 109 ? 21.286 21.443 6.810 1.00 84.38 109 ILE A C 1
ATOM 809 O O . ILE A 1 109 ? 20.707 22.323 7.449 1.00 84.38 109 ILE A O 1
ATOM 813 N N . LYS A 1 110 ? 20.669 20.682 5.907 1.00 82.38 110 LYS A N 1
ATOM 814 C CA . LYS A 1 110 ? 19.226 20.693 5.669 1.00 82.38 110 LYS A CA 1
ATOM 815 C C . LYS A 1 110 ? 18.592 19.432 6.245 1.00 82.38 110 LYS A C 1
ATOM 817 O O . LYS A 1 110 ? 19.073 18.320 6.030 1.00 82.38 110 LYS A O 1
ATOM 822 N N . GLY A 1 111 ? 17.498 19.623 6.971 1.00 84.38 111 GLY A N 1
ATOM 823 C CA . GLY A 1 111 ? 16.672 18.549 7.504 1.00 84.38 111 GLY A CA 1
ATOM 824 C C . GLY A 1 111 ? 15.196 18.831 7.266 1.00 84.38 111 GLY A C 1
ATOM 825 O O . GLY A 1 111 ? 14.817 19.967 6.983 1.00 84.38 111 GLY A O 1
ATOM 826 N N . CYS A 1 112 ? 14.385 17.785 7.354 1.00 86.44 112 CYS A N 1
ATOM 827 C CA . CYS A 1 112 ? 12.940 17.853 7.184 1.00 86.44 112 CYS A CA 1
ATOM 828 C C . CYS A 1 112 ? 12.259 16.865 8.131 1.00 86.44 112 CYS A C 1
ATOM 830 O O . CYS A 1 112 ? 12.729 15.730 8.280 1.00 86.44 112 CYS A O 1
ATOM 832 N N . ASN A 1 113 ? 11.158 17.270 8.760 1.00 86.94 113 ASN A N 1
ATOM 833 C CA . ASN A 1 113 ? 10.389 16.414 9.650 1.00 86.94 113 ASN A CA 1
ATOM 834 C C . ASN A 1 113 ? 9.126 15.927 8.939 1.00 86.94 113 ASN A C 1
ATOM 836 O O . ASN A 1 113 ? 8.244 16.706 8.582 1.00 86.94 113 ASN A O 1
ATOM 840 N N . LEU A 1 114 ? 8.999 14.611 8.798 1.00 83.25 114 LEU A N 1
ATOM 841 C CA . LEU A 1 114 ? 7.774 13.967 8.337 1.00 83.25 114 LEU A CA 1
ATOM 842 C C . LEU A 1 114 ? 6.931 13.526 9.534 1.00 83.25 114 LEU A C 1
ATOM 844 O O . LEU A 1 114 ? 7.438 13.286 10.633 1.00 83.25 114 LEU A O 1
ATOM 848 N N . THR A 1 115 ? 5.621 13.396 9.342 1.00 80.94 115 THR A N 1
ATOM 849 C CA . THR A 1 115 ? 4.719 12.927 10.397 1.00 80.94 115 THR A CA 1
ATOM 850 C C . THR A 1 115 ? 3.787 11.842 9.892 1.00 80.94 115 THR A C 1
ATOM 852 O O . THR A 1 115 ? 3.153 11.987 8.851 1.00 80.94 115 THR A O 1
ATOM 855 N N . ALA A 1 116 ? 3.677 10.762 10.665 1.00 75.69 116 ALA A N 1
ATOM 856 C CA . ALA A 1 116 ? 2.676 9.728 10.450 1.00 75.69 116 ALA A CA 1
ATOM 857 C C . ALA A 1 116 ? 1.613 9.862 11.544 1.00 75.69 116 ALA A C 1
ATOM 859 O O . ALA A 1 116 ? 1.842 9.515 12.700 1.00 75.69 116 ALA A O 1
ATOM 860 N N . GLN A 1 117 ? 0.460 10.437 11.213 1.00 78.00 117 GLN A N 1
ATOM 861 C CA . GLN A 1 117 ? -0.625 10.582 12.182 1.00 78.00 117 GLN A CA 1
ATOM 862 C C . GLN A 1 117 ? -1.343 9.242 12.370 1.00 78.00 117 GLN A C 1
ATOM 864 O O . GLN A 1 117 ? -1.600 8.530 11.403 1.00 78.00 117 GLN A O 1
ATOM 869 N N . PHE A 1 118 ? -1.696 8.903 13.610 1.00 82.50 118 PHE A N 1
ATOM 870 C CA . PHE A 1 118 ? -2.486 7.703 13.878 1.00 82.50 118 PHE A CA 1
ATOM 871 C C . PHE A 1 118 ? -3.960 7.902 13.530 1.00 82.50 118 PHE A C 1
ATOM 873 O O . PHE A 1 118 ? -4.557 8.933 13.848 1.00 82.50 118 PHE A O 1
ATOM 880 N N . GLY A 1 119 ? -4.551 6.865 12.936 1.00 82.56 119 GLY A N 1
ATOM 881 C CA . GLY A 1 119 ? -5.994 6.735 12.775 1.00 82.56 119 GLY A CA 1
ATOM 882 C C . GLY A 1 119 ? -6.661 6.129 14.013 1.00 82.56 119 GLY A C 1
ATOM 883 O O . GLY A 1 119 ? -6.026 5.470 14.838 1.00 82.56 119 GLY A O 1
ATOM 884 N N . ARG A 1 120 ? -7.971 6.334 14.130 1.00 83.38 120 ARG A N 1
ATOM 885 C CA . ARG A 1 120 ? -8.852 5.699 15.107 1.00 83.38 120 ARG A CA 1
ATOM 886 C C . ARG A 1 120 ? -10.115 5.217 14.404 1.00 83.38 120 ARG A C 1
ATOM 888 O O . ARG A 1 120 ? -10.927 6.030 13.969 1.00 83.38 120 ARG A O 1
ATOM 895 N N . ASN A 1 121 ? -10.302 3.901 14.416 1.00 82.00 121 ASN A N 1
ATOM 896 C CA . ASN A 1 121 ? -11.518 3.235 13.966 1.00 82.00 121 ASN A CA 1
ATOM 897 C C . ASN A 1 121 ? -12.120 2.455 15.133 1.00 82.00 121 ASN A C 1
ATOM 899 O O . ASN A 1 121 ? -11.416 1.701 15.805 1.00 82.00 121 ASN A O 1
ATOM 903 N N . ALA A 1 122 ? -13.411 2.651 15.380 1.00 80.94 122 ALA A N 1
ATOM 904 C CA . ALA A 1 122 ? -14.181 1.876 16.341 1.00 80.94 122 ALA A CA 1
ATOM 905 C C . ALA A 1 122 ? -15.271 1.119 15.580 1.00 80.94 122 ALA A C 1
ATOM 907 O O . ALA A 1 122 ? -15.966 1.711 14.756 1.00 80.94 122 ALA A O 1
ATOM 908 N N . MET A 1 123 ? -15.389 -0.180 15.846 1.00 77.50 123 MET A N 1
ATOM 909 C CA . MET A 1 123 ? -16.443 -1.035 15.308 1.00 77.50 123 MET A CA 1
ATOM 910 C C . MET A 1 123 ? -17.225 -1.608 16.483 1.00 77.50 123 MET A C 1
ATOM 912 O O . MET A 1 123 ? -16.650 -2.295 17.328 1.00 77.50 123 MET A O 1
ATOM 916 N N . ASP A 1 124 ? -18.522 -1.324 16.526 1.00 76.12 124 ASP A N 1
ATOM 917 C CA . ASP A 1 124 ? -19.423 -1.874 17.534 1.00 76.12 124 ASP A CA 1
ATOM 918 C C . ASP A 1 124 ? -20.033 -3.189 17.027 1.00 76.12 124 ASP A C 1
ATOM 920 O O . ASP A 1 124 ? -20.419 -3.308 15.864 1.00 76.12 124 ASP A O 1
ATOM 924 N N . THR A 1 125 ? -20.162 -4.180 17.909 1.00 78.88 125 THR A N 1
ATOM 925 C CA . THR A 1 125 ? -20.929 -5.408 17.644 1.00 78.88 125 THR A CA 1
ATOM 926 C C . THR A 1 125 ? -22.432 -5.150 17.757 1.00 78.88 125 THR A C 1
ATOM 928 O O . THR A 1 125 ? -22.842 -4.192 18.424 1.00 78.88 125 THR A O 1
ATOM 931 N N . ASN A 1 126 ? -23.293 -5.978 17.145 1.00 77.56 126 ASN A N 1
ATOM 932 C CA . ASN A 1 126 ? -24.746 -5.830 17.311 1.00 77.56 126 ASN A CA 1
ATOM 933 C C . ASN A 1 126 ? -25.204 -6.072 18.761 1.00 77.56 126 ASN A C 1
ATOM 935 O O . ASN A 1 126 ? -24.491 -6.665 19.568 1.00 77.56 126 ASN A O 1
ATOM 939 N N . THR A 1 127 ? -26.378 -5.539 19.131 1.00 71.69 127 THR A N 1
ATOM 940 C CA . THR A 1 127 ? -26.960 -5.828 20.452 1.00 71.69 127 THR A CA 1
ATOM 941 C C .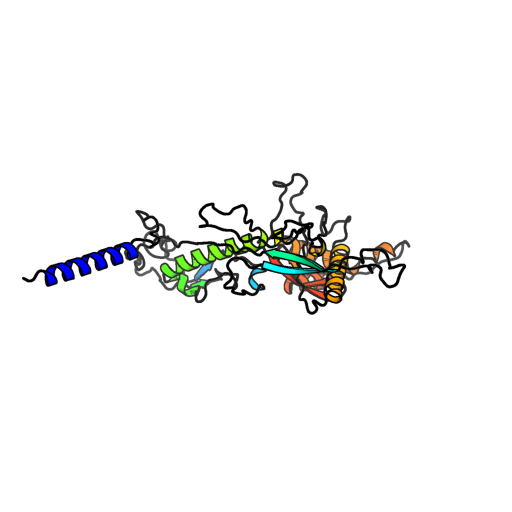 THR A 1 127 ? -27.445 -7.270 20.453 1.00 71.69 127 THR A C 1
ATOM 943 O O . THR A 1 127 ? -28.233 -7.648 19.594 1.00 71.69 127 THR A O 1
ATOM 946 N N . ILE A 1 128 ? -26.972 -8.063 21.411 1.00 67.62 128 ILE A N 1
ATOM 947 C CA . ILE A 1 128 ? -27.334 -9.475 21.547 1.00 67.62 128 ILE A CA 1
ATOM 948 C C . ILE A 1 128 ? -28.392 -9.602 22.645 1.00 67.62 128 ILE A C 1
ATOM 950 O O . ILE A 1 128 ? -28.177 -9.141 23.768 1.00 67.62 128 ILE A O 1
ATOM 954 N N . GLU A 1 129 ? -29.518 -10.246 22.346 1.00 65.06 129 GLU A N 1
ATOM 955 C CA . GLU A 1 129 ? -30.524 -10.602 23.352 1.00 65.06 129 GLU A CA 1
ATOM 956 C C . GLU A 1 129 ? -30.125 -11.918 24.017 1.00 65.06 129 GLU A C 1
ATOM 958 O O . GLU A 1 129 ? -30.275 -12.984 23.428 1.00 65.06 129 GLU A O 1
ATOM 963 N N . ALA A 1 130 ? -29.625 -11.852 25.255 1.00 67.56 130 ALA A N 1
ATOM 964 C CA . ALA A 1 130 ? -29.096 -13.016 25.971 1.00 67.56 130 ALA A CA 1
ATOM 965 C C . ALA A 1 130 ? -30.087 -14.192 26.086 1.00 67.56 130 ALA A C 1
ATOM 967 O O . ALA A 1 130 ? -29.653 -15.340 26.129 1.00 67.56 130 ALA A O 1
ATOM 968 N N . ASP A 1 131 ? -31.392 -13.912 26.098 1.00 66.00 131 ASP A N 1
ATOM 969 C CA . ASP A 1 131 ? -32.452 -14.922 26.212 1.00 66.00 131 ASP A CA 1
ATOM 970 C C . ASP A 1 131 ? -32.542 -15.834 24.973 1.00 66.00 131 ASP A C 1
ATOM 972 O O . ASP A 1 131 ? -32.910 -17.003 25.070 1.00 66.00 131 ASP A O 1
ATOM 976 N N . LYS A 1 132 ? -32.124 -15.346 23.798 1.00 65.94 132 LYS A N 1
ATOM 977 C CA . LYS A 1 132 ? -32.245 -16.102 22.544 1.00 65.94 132 LYS A CA 1
ATOM 978 C C . LYS A 1 132 ? -30.966 -16.804 22.085 1.00 65.94 132 LYS A C 1
ATOM 980 O O . LYS A 1 132 ? -31.012 -17.686 21.237 1.00 65.94 132 LYS A O 1
ATOM 985 N N . VAL A 1 133 ? -29.821 -16.510 22.708 1.00 61.53 133 VAL A N 1
ATOM 986 C CA . VAL A 1 133 ? -28.477 -16.983 22.295 1.00 61.53 133 VAL A CA 1
ATOM 987 C C . VAL A 1 133 ? -28.297 -18.513 22.332 1.00 61.53 133 VAL A C 1
ATOM 989 O O . VAL A 1 133 ? -27.322 -19.027 21.788 1.00 61.53 133 VAL A O 1
ATOM 992 N N . MET A 1 134 ? -29.215 -19.256 22.955 1.00 64.31 134 MET A N 1
ATOM 993 C CA . MET A 1 134 ? -29.141 -20.719 23.098 1.00 64.31 134 MET A CA 1
ATOM 994 C C . MET A 1 134 ? -30.419 -21.449 22.671 1.00 64.31 134 MET A C 1
ATOM 996 O O . MET A 1 134 ? -30.542 -22.657 22.903 1.00 64.31 134 MET A O 1
ATOM 1000 N N . LEU A 1 135 ? -31.379 -20.744 22.071 1.00 68.81 135 LEU A N 1
ATOM 1001 C CA . LEU A 1 135 ? -32.615 -21.372 21.632 1.00 68.81 135 LEU A CA 1
ATOM 1002 C C . LEU A 1 135 ? -32.348 -22.201 20.374 1.00 68.81 135 LEU A C 1
ATOM 1004 O O . LEU A 1 135 ? -31.719 -21.751 19.423 1.00 68.81 135 LEU A O 1
ATOM 1008 N N . ARG A 1 136 ? -32.822 -23.446 20.389 1.00 66.88 136 ARG A N 1
ATOM 1009 C CA . ARG A 1 136 ? -32.844 -24.318 19.212 1.00 66.88 136 ARG A CA 1
ATOM 1010 C C . ARG A 1 136 ? -34.258 -24.366 18.691 1.00 66.88 136 ARG A C 1
ATOM 1012 O O . ARG A 1 136 ? -35.185 -24.520 19.491 1.00 66.88 136 ARG A O 1
ATOM 1019 N N . ARG A 1 137 ? -34.423 -24.310 17.370 1.00 68.25 137 ARG A N 1
ATOM 1020 C CA . ARG A 1 137 ? -35.762 -24.362 16.775 1.00 68.25 137 ARG A CA 1
ATOM 1021 C C . ARG A 1 137 ? -36.417 -25.713 17.032 1.00 68.25 137 ARG A C 1
ATOM 1023 O O . ARG A 1 137 ? -37.555 -25.772 17.472 1.00 68.25 137 ARG A O 1
ATOM 1030 N N . ASN A 1 138 ? -35.686 -26.796 16.765 1.00 67.50 138 ASN A N 1
ATOM 1031 C CA . ASN A 1 138 ? -36.160 -28.176 16.873 1.00 67.50 138 ASN A CA 1
ATOM 1032 C C . ASN A 1 138 ? -34.995 -29.139 17.155 1.00 67.50 138 ASN A C 1
ATOM 1034 O O . ASN A 1 138 ? -33.829 -28.785 17.035 1.00 67.50 138 ASN A O 1
ATOM 1038 N N . ARG A 1 139 ? -35.285 -30.405 17.483 1.00 60.44 139 ARG A N 1
ATOM 1039 C CA . ARG A 1 139 ? -34.250 -31.437 17.723 1.00 60.44 139 ARG A CA 1
ATOM 1040 C C . ARG A 1 139 ? -33.372 -31.758 16.500 1.00 60.44 139 ARG A C 1
ATOM 1042 O O . ARG A 1 139 ? -32.311 -32.343 16.680 1.00 60.44 139 ARG A O 1
ATOM 1049 N N . GLY A 1 140 ? -33.834 -31.408 15.297 1.00 61.88 140 GLY A N 1
ATOM 1050 C CA . GLY A 1 140 ? -33.081 -31.502 14.040 1.00 61.88 140 GLY A CA 1
ATOM 1051 C C . GLY A 1 140 ? -32.235 -30.265 13.719 1.00 61.88 140 GLY A C 1
ATOM 1052 O O . GLY A 1 140 ? -31.633 -30.217 12.657 1.00 61.88 140 GLY A O 1
AT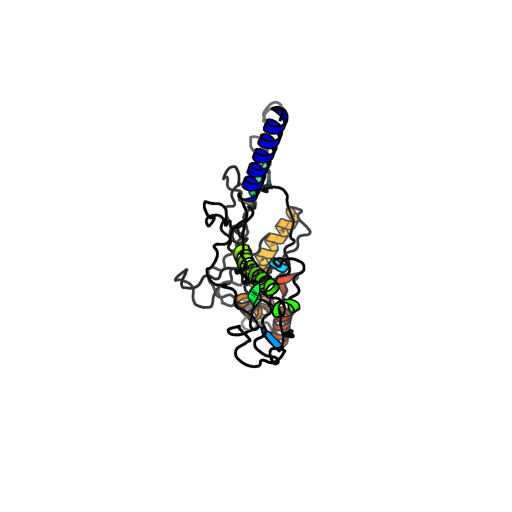OM 1053 N N . ASP A 1 141 ? -32.208 -29.271 14.610 1.00 66.62 141 ASP A N 1
ATOM 1054 C CA . ASP A 1 141 ? -31.352 -28.089 14.515 1.00 66.62 141 ASP A CA 1
ATOM 1055 C C . ASP A 1 141 ? -29.953 -28.432 15.063 1.00 66.62 141 ASP A C 1
ATOM 1057 O O . ASP A 1 141 ? -29.769 -28.688 16.265 1.00 66.62 141 ASP A O 1
ATOM 1061 N N . PHE A 1 142 ? -28.975 -28.545 14.162 1.00 63.91 142 PHE A N 1
ATOM 1062 C CA . PHE A 1 142 ? -27.631 -29.012 14.486 1.00 63.91 142 PHE A CA 1
ATOM 1063 C C . PHE A 1 142 ? -26.702 -27.840 14.821 1.00 63.91 142 PHE A C 1
ATOM 1065 O O . PHE A 1 142 ? -26.231 -27.112 13.956 1.00 63.91 142 PHE A O 1
ATOM 1072 N N . THR A 1 143 ? -26.298 -27.740 16.088 1.00 64.88 143 THR A N 1
ATOM 1073 C CA . THR A 1 143 ? -25.304 -26.758 16.575 1.00 64.88 143 THR A CA 1
ATOM 1074 C C . THR A 1 143 ? -23.847 -27.125 16.242 1.00 64.88 143 THR A C 1
ATOM 1076 O O . THR A 1 143 ? -22.920 -26.700 16.937 1.00 64.88 143 THR A O 1
ATOM 1079 N N . ASP A 1 144 ? -23.637 -28.007 15.269 1.00 67.50 144 ASP A N 1
ATOM 1080 C CA . ASP A 1 144 ? -22.335 -28.580 14.903 1.00 67.50 144 ASP A CA 1
ATOM 1081 C C . ASP A 1 144 ? -21.964 -28.226 13.459 1.00 67.50 144 ASP A C 1
ATOM 1083 O O . ASP A 1 144 ? -21.433 -29.047 12.717 1.00 67.50 144 ASP A O 1
ATOM 1087 N N . LEU A 1 145 ? -22.284 -27.001 13.044 1.00 68.56 145 LEU A N 1
ATOM 1088 C CA . LEU A 1 145 ? -21.904 -26.509 11.729 1.00 68.56 145 LEU A CA 1
ATOM 1089 C C . LEU A 1 145 ? -20.384 -26.338 11.646 1.00 68.56 145 LEU A C 1
ATOM 1091 O O . LEU A 1 145 ? -19.762 -25.756 12.540 1.00 68.56 145 LEU A O 1
ATOM 1095 N N . ILE A 1 146 ? -19.800 -26.821 10.552 1.00 68.56 146 ILE A N 1
ATOM 1096 C CA . ILE A 1 146 ? -18.388 -26.625 10.226 1.00 68.56 146 ILE A CA 1
ATOM 1097 C C . ILE A 1 146 ? -18.302 -25.610 9.092 1.00 68.56 146 ILE A C 1
ATOM 1099 O O . ILE A 1 146 ? -18.933 -25.767 8.049 1.00 68.56 146 ILE A O 1
ATOM 1103 N N . LEU A 1 147 ? -17.477 -24.581 9.281 1.00 72.12 147 LEU A N 1
ATOM 1104 C CA . LEU A 1 147 ? -17.173 -23.622 8.230 1.00 72.12 147 LEU A CA 1
ATOM 1105 C C . LEU A 1 147 ? -16.172 -24.231 7.239 1.00 72.12 147 LEU A C 1
ATOM 1107 O O . LEU A 1 147 ? -15.067 -24.632 7.613 1.00 72.12 147 LEU A O 1
ATOM 1111 N N . ARG A 1 148 ? -16.530 -24.244 5.955 1.00 71.75 148 ARG A N 1
ATOM 1112 C CA . ARG A 1 148 ? -15.615 -24.534 4.848 1.00 71.75 148 ARG A CA 1
ATOM 1113 C C . ARG A 1 148 ? -15.193 -23.220 4.198 1.00 71.75 148 ARG A C 1
ATOM 1115 O O . ARG A 1 148 ? -16.005 -22.542 3.574 1.00 71.75 148 ARG A O 1
ATOM 1122 N N . GLY A 1 149 ? -13.917 -22.874 4.363 1.00 63.12 149 GLY A N 1
ATOM 1123 C CA . GLY A 1 149 ? -13.319 -21.621 3.894 1.00 63.12 149 GLY A CA 1
ATOM 1124 C C . GLY A 1 149 ? -12.794 -20.762 5.045 1.00 63.12 149 GLY A C 1
ATOM 1125 O O . GLY A 1 149 ? -12.719 -21.210 6.188 1.00 63.12 149 GLY A O 1
ATOM 1126 N N . ARG A 1 150 ? -12.391 -19.526 4.741 1.00 70.44 150 ARG A N 1
ATOM 1127 C CA . ARG A 1 150 ? -11.790 -18.599 5.707 1.00 70.44 150 ARG A CA 1
ATOM 1128 C C . ARG A 1 150 ? -12.499 -17.249 5.628 1.00 70.44 150 ARG A C 1
ATOM 1130 O O . ARG A 1 150 ? -12.651 -16.714 4.541 1.00 70.44 150 ARG A O 1
ATOM 1137 N N . LEU A 1 151 ? -12.926 -16.716 6.773 1.00 68.06 151 LEU A N 1
ATOM 1138 C CA . LEU A 1 151 ? -13.582 -15.401 6.853 1.00 68.06 151 LEU A CA 1
ATOM 1139 C C . LEU A 1 151 ? -12.590 -14.249 7.068 1.00 68.06 151 LEU A C 1
ATOM 1141 O O . LEU A 1 151 ? -12.895 -13.123 6.710 1.00 68.06 151 LEU A O 1
ATOM 1145 N N . LEU A 1 152 ? -11.407 -14.527 7.623 1.00 66.38 152 LEU A N 1
ATOM 1146 C CA . LEU A 1 152 ? -10.380 -13.534 7.951 1.00 66.38 152 LEU A CA 1
ATOM 1147 C C . LEU A 1 152 ? -9.135 -13.738 7.072 1.00 66.38 152 LEU A C 1
ATOM 1149 O O . LEU A 1 152 ? -8.554 -14.827 7.079 1.00 66.38 152 LEU A O 1
ATOM 1153 N N . GLY A 1 153 ? -8.730 -12.733 6.299 1.00 58.56 153 GLY A N 1
ATOM 1154 C CA . GLY A 1 153 ? -7.691 -12.852 5.266 1.00 58.56 153 GLY A CA 1
ATOM 1155 C C . GLY A 1 153 ? -6.298 -12.436 5.722 1.00 58.56 153 GLY A C 1
ATOM 1156 O O . GLY A 1 153 ? -5.329 -13.189 5.562 1.00 58.56 153 GLY A O 1
ATOM 1157 N N . GLU A 1 154 ? -6.243 -11.251 6.315 1.00 60.84 154 GLU A N 1
ATOM 1158 C CA . GLU A 1 154 ? -5.069 -10.460 6.653 1.00 60.84 154 GLU A CA 1
ATOM 1159 C C . GLU A 1 154 ? -4.702 -10.652 8.125 1.00 60.84 154 GLU A C 1
ATOM 1161 O O . GLU A 1 154 ? -5.276 -10.047 9.032 1.00 60.84 154 GLU A O 1
ATOM 1166 N N . THR A 1 155 ? -3.679 -11.463 8.387 1.00 58.56 155 THR A N 1
ATOM 1167 C CA . THR A 1 155 ? -3.178 -11.736 9.748 1.00 58.56 155 THR A CA 1
ATOM 1168 C C . THR A 1 155 ? -2.710 -10.471 10.490 1.00 58.56 155 THR A C 1
ATOM 1170 O O . THR A 1 155 ? -2.591 -10.463 11.720 1.00 58.56 155 THR A O 1
ATOM 1173 N N . GLY A 1 156 ? -2.468 -9.377 9.758 1.00 57.28 156 GLY A N 1
ATOM 1174 C CA . GLY A 1 156 ? -2.116 -8.063 10.285 1.00 57.28 156 GLY A CA 1
ATOM 1175 C C . GLY A 1 156 ? -3.275 -7.326 10.967 1.00 57.28 156 GLY A C 1
ATOM 1176 O O . GLY A 1 156 ? -3.044 -6.665 11.983 1.00 57.28 156 GLY A O 1
ATOM 1177 N N . PHE A 1 157 ? -4.511 -7.477 10.493 1.00 59.09 157 PHE A N 1
ATOM 1178 C CA . PHE A 1 157 ? -5.646 -6.638 10.916 1.00 59.09 157 PHE A CA 1
ATOM 1179 C C . PHE A 1 157 ? -6.681 -7.361 11.784 1.00 59.09 157 PHE A C 1
ATOM 1181 O O . PHE A 1 157 ? -7.587 -6.735 12.332 1.00 59.09 157 PHE A O 1
ATOM 1188 N N . THR A 1 158 ? -6.517 -8.667 11.977 1.00 63.50 158 THR A N 1
ATOM 1189 C CA . THR A 1 158 ? -7.432 -9.485 12.777 1.00 63.50 158 THR A CA 1
ATOM 1190 C C . THR A 1 158 ? -7.103 -9.424 14.276 1.00 63.50 158 THR A C 1
ATOM 1192 O O . THR A 1 158 ? -5.925 -9.523 14.639 1.00 63.50 158 THR A O 1
ATOM 1195 N N . PRO A 1 159 ? -8.103 -9.348 15.174 1.00 59.81 159 PRO A N 1
ATOM 1196 C CA . PRO A 1 159 ? -7.895 -9.497 16.615 1.00 59.81 159 PRO A CA 1
ATOM 1197 C C . PRO A 1 159 ? -7.285 -10.866 16.970 1.00 59.81 159 PRO A C 1
ATOM 1199 O O . PRO A 1 159 ? -7.677 -11.894 16.417 1.00 59.81 159 PRO A O 1
ATOM 1202 N N . ALA A 1 160 ? -6.340 -10.898 17.914 1.00 58.94 160 ALA A N 1
ATOM 1203 C CA . ALA A 1 160 ? -5.700 -12.140 18.356 1.00 58.94 160 ALA A CA 1
ATOM 1204 C C . ALA A 1 160 ? -6.706 -13.101 19.034 1.00 58.94 160 ALA A C 1
ATOM 1206 O O . ALA A 1 160 ? -7.592 -12.660 19.763 1.00 58.94 160 ALA A O 1
ATOM 1207 N N . ASN A 1 161 ? -6.517 -14.417 18.853 1.00 61.78 161 ASN A N 1
ATOM 1208 C CA . ASN A 1 161 ? -7.276 -15.521 19.479 1.00 61.78 161 ASN A CA 1
ATOM 1209 C C . ASN A 1 161 ? -8.707 -15.798 18.968 1.00 61.78 161 ASN A C 1
ATOM 1211 O O . ASN A 1 161 ? -9.447 -16.545 19.613 1.00 61.78 161 ASN A O 1
ATOM 1215 N N . LEU A 1 162 ? -9.112 -15.274 17.808 1.00 62.22 162 LEU A N 1
ATOM 1216 C CA . LEU A 1 162 ? -10.389 -15.656 17.192 1.00 62.22 162 LEU A CA 1
ATOM 1217 C C . LEU A 1 162 ? -10.242 -16.956 16.379 1.00 62.22 162 LEU A C 1
ATOM 1219 O O . LEU A 1 162 ? -9.576 -16.984 15.348 1.00 62.22 162 LEU A O 1
ATOM 1223 N N . ASN A 1 163 ? -10.885 -18.041 16.831 1.00 64.50 163 ASN A N 1
ATOM 1224 C CA . ASN A 1 163 ? -11.003 -19.283 16.061 1.00 64.50 163 ASN A CA 1
ATOM 1225 C C . ASN A 1 163 ? -12.280 -19.249 15.206 1.00 64.50 163 ASN A C 1
ATOM 1227 O O . ASN A 1 163 ? -13.389 -19.294 15.742 1.00 64.50 163 ASN A O 1
ATOM 1231 N N . ALA A 1 164 ? -12.119 -19.194 13.880 1.00 59.09 164 ALA A N 1
ATOM 1232 C CA . ALA A 1 164 ? -13.218 -19.099 12.916 1.00 59.09 164 ALA A CA 1
ATOM 1233 C C . ALA A 1 164 ? -14.186 -20.299 12.951 1.00 59.09 164 ALA A C 1
ATOM 1235 O O . ALA A 1 164 ? -15.332 -20.157 12.540 1.00 59.09 164 ALA A O 1
ATOM 1236 N N . ASN A 1 165 ? -13.777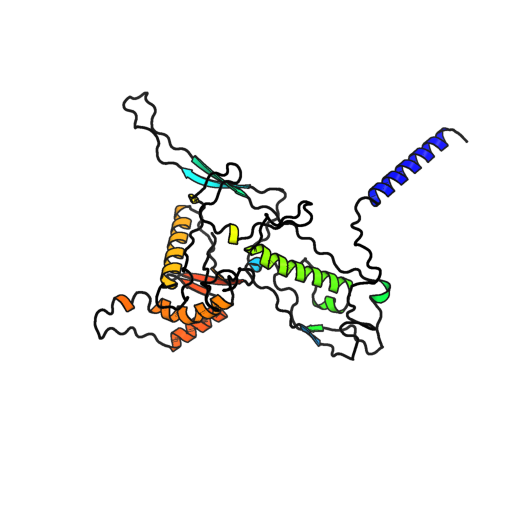 -21.456 13.486 1.00 58.75 165 ASN A N 1
ATOM 1237 C CA . ASN A 1 165 ? -14.648 -22.634 13.579 1.00 58.75 165 ASN A CA 1
ATOM 1238 C C . ASN A 1 165 ? -15.656 -22.554 14.740 1.00 58.75 165 ASN A C 1
ATOM 1240 O O . ASN A 1 165 ? -16.729 -23.145 14.665 1.00 58.75 165 ASN A O 1
ATOM 1244 N N . ASP A 1 166 ? -15.361 -21.782 15.791 1.00 62.84 166 ASP A N 1
ATOM 1245 C CA . ASP A 1 166 ? -16.296 -21.571 16.907 1.00 62.84 166 ASP A CA 1
ATOM 1246 C C . ASP A 1 166 ? -17.330 -20.467 16.622 1.00 62.84 166 ASP A C 1
ATOM 1248 O O . ASP A 1 166 ? -18.267 -20.280 17.403 1.00 62.84 166 ASP A O 1
ATOM 1252 N N . PHE A 1 167 ? -17.164 -19.741 15.511 1.00 64.06 167 PHE A N 1
ATOM 1253 C CA . PHE A 1 167 ? -18.060 -18.681 15.041 1.00 64.06 167 PHE A CA 1
ATOM 1254 C C . PHE A 1 167 ? -19.506 -19.168 14.912 1.00 64.06 167 PHE A C 1
ATOM 1256 O O . PHE A 1 167 ? -20.426 -18.506 15.376 1.00 64.06 167 PHE A O 1
ATOM 1263 N N . LEU A 1 168 ? -19.699 -20.358 14.333 1.00 57.62 168 LEU A N 1
ATOM 1264 C CA . LEU A 1 168 ? -21.025 -20.901 14.021 1.00 57.62 168 LEU A CA 1
ATOM 1265 C C . LEU A 1 168 ? -21.758 -21.480 15.241 1.00 57.62 168 LEU A C 1
ATOM 1267 O O . LEU A 1 168 ? -22.920 -21.875 15.134 1.00 57.62 168 LEU A O 1
ATOM 1271 N N . ARG A 1 169 ? -21.077 -21.559 16.393 1.00 60.66 169 ARG A N 1
ATOM 1272 C CA . ARG A 1 169 ? -21.592 -22.189 17.620 1.00 60.66 169 ARG A CA 1
ATOM 1273 C C . ARG A 1 169 ? -21.965 -21.181 18.700 1.00 60.66 169 ARG A C 1
ATOM 1275 O O . ARG A 1 169 ? -22.755 -21.512 19.576 1.00 60.66 169 ARG A O 1
ATOM 1282 N N . ILE A 1 170 ? -21.374 -19.984 18.678 1.00 67.06 170 ILE A N 1
ATOM 1283 C CA . ILE A 1 170 ? -21.556 -18.972 19.722 1.00 67.06 170 ILE A CA 1
ATOM 1284 C C . ILE A 1 170 ? -21.837 -17.617 19.066 1.00 67.06 170 ILE A C 1
ATOM 1286 O O . ILE A 1 170 ? -20.947 -17.026 18.460 1.00 67.06 170 ILE A O 1
ATOM 1290 N N . VAL A 1 171 ? -23.046 -17.084 19.275 1.00 63.56 171 VAL A N 1
ATOM 1291 C CA . VAL A 1 171 ? -23.506 -15.798 18.707 1.00 63.56 171 VAL A CA 1
ATOM 1292 C C . VAL A 1 171 ? -22.593 -14.625 19.094 1.00 63.56 171 VAL A C 1
ATOM 1294 O O . VAL A 1 171 ? -22.319 -13.732 18.301 1.00 63.56 171 VAL A O 1
ATOM 1297 N N . THR A 1 172 ? -22.033 -14.630 20.306 1.00 66.56 172 THR A N 1
ATOM 1298 C CA . THR A 1 172 ? -21.087 -13.579 20.720 1.00 66.56 172 THR A CA 1
ATOM 1299 C C . THR A 1 172 ? -19.786 -13.621 19.918 1.00 66.56 172 THR A C 1
ATOM 1301 O O . THR A 1 172 ? -19.243 -12.572 19.572 1.00 66.56 172 THR A O 1
ATOM 1304 N N . LYS A 1 173 ? -19.303 -14.819 19.561 1.00 68.88 173 LYS A N 1
ATOM 1305 C CA . LYS A 1 173 ? -18.150 -14.974 18.669 1.00 68.88 173 LYS A CA 1
ATOM 1306 C C . LYS A 1 173 ? -18.513 -14.593 17.235 1.00 68.88 173 LYS A C 1
ATOM 1308 O O . LYS A 1 173 ? -17.653 -14.048 16.544 1.00 68.88 173 LYS A O 1
ATOM 1313 N N . SER A 1 174 ? -19.755 -14.825 16.799 1.00 71.00 174 SER A N 1
ATOM 1314 C CA . SER A 1 174 ? -20.169 -14.441 15.451 1.00 71.00 174 SER A CA 1
ATOM 1315 C C . SER A 1 174 ? -20.211 -12.938 15.233 1.00 71.00 174 SER A C 1
ATOM 1317 O O . SER A 1 174 ? -19.704 -12.427 14.233 1.00 71.00 174 SER A O 1
ATOM 1319 N N . GLU A 1 175 ? -20.697 -12.200 16.219 1.00 73.19 175 GLU A N 1
ATOM 1320 C CA . GLU A 1 175 ? -20.663 -10.741 16.174 1.00 73.19 175 GLU A CA 1
ATOM 1321 C C . GLU A 1 175 ? -19.226 -10.194 16.230 1.00 73.19 175 GLU A C 1
ATOM 1323 O O . GLU A 1 175 ? -18.881 -9.285 15.475 1.00 73.19 175 GLU A O 1
ATOM 1328 N N . MET A 1 176 ? -18.343 -10.788 17.045 1.00 74.19 176 MET A N 1
ATOM 1329 C CA . MET A 1 176 ? -16.931 -10.379 17.110 1.00 74.19 176 MET A CA 1
ATOM 1330 C C . MET A 1 176 ? -16.177 -10.599 15.795 1.00 74.19 176 MET A C 1
ATOM 1332 O O . MET A 1 176 ? -15.399 -9.741 15.383 1.00 74.19 176 MET A O 1
ATOM 1336 N N . VAL A 1 177 ? -16.396 -11.727 15.117 1.00 76.38 177 VAL A N 1
ATOM 1337 C CA . VAL A 1 177 ? -15.780 -11.979 13.804 1.00 76.38 177 VAL A CA 1
ATOM 1338 C C . VAL A 1 177 ? -16.369 -11.056 12.744 1.00 76.38 177 VAL A C 1
ATOM 1340 O O . VAL A 1 177 ? -15.619 -10.571 11.907 1.00 76.38 177 VAL A O 1
ATOM 1343 N N . THR A 1 178 ? -17.667 -10.749 12.801 1.00 78.69 178 THR A N 1
ATOM 1344 C CA . THR A 1 178 ? -18.293 -9.791 11.872 1.00 78.69 178 THR A CA 1
ATOM 1345 C C . THR A 1 178 ? -17.672 -8.400 12.013 1.00 78.69 178 THR A C 1
ATOM 1347 O O . THR A 1 178 ? -17.293 -7.794 11.011 1.00 78.69 178 THR A O 1
ATOM 1350 N N . ALA A 1 179 ? -17.475 -7.931 13.250 1.00 78.75 179 ALA A N 1
ATOM 1351 C CA . ALA A 1 179 ? -16.759 -6.685 13.525 1.00 78.75 179 ALA A CA 1
ATOM 1352 C C . ALA A 1 179 ? -15.273 -6.750 13.114 1.00 78.75 179 ALA A C 1
ATOM 1354 O O . ALA A 1 179 ? -14.715 -5.767 12.631 1.00 78.75 179 ALA A O 1
ATOM 1355 N N . GLY A 1 180 ? -14.624 -7.908 13.268 1.00 78.50 180 GLY A N 1
ATOM 1356 C CA . GLY A 1 180 ? -13.248 -8.126 12.812 1.00 78.50 180 GLY A CA 1
ATOM 1357 C C . GLY A 1 180 ? -13.110 -8.043 11.289 1.00 78.50 180 GLY A C 1
ATOM 1358 O O . GLY A 1 180 ? -12.229 -7.349 10.792 1.00 78.50 180 GLY A O 1
ATOM 1359 N N . VAL A 1 181 ? -14.017 -8.687 10.552 1.00 82.31 181 VAL A N 1
ATOM 1360 C CA . VAL A 1 181 ? -14.070 -8.658 9.082 1.00 82.31 181 VAL A CA 1
ATOM 1361 C C . VAL A 1 181 ? -14.337 -7.248 8.558 1.00 82.31 181 VAL A C 1
ATOM 1363 O O . VAL A 1 181 ? -13.716 -6.821 7.582 1.00 82.31 181 VAL A O 1
ATOM 1366 N N . SER A 1 182 ? -15.271 -6.516 9.173 1.00 83.31 182 SER A N 1
ATOM 1367 C CA . SER A 1 182 ? -15.574 -5.147 8.746 1.00 83.31 182 SER A CA 1
ATOM 1368 C C . SER A 1 182 ? -14.394 -4.209 8.998 1.00 83.31 182 SER A C 1
ATOM 1370 O O . SER A 1 182 ? -14.073 -3.391 8.134 1.00 83.31 182 SER A O 1
ATOM 1372 N N . LEU A 1 183 ? -13.705 -4.371 10.133 1.00 83.75 183 LEU A N 1
ATOM 1373 C CA . LEU A 1 183 ? -12.484 -3.636 10.439 1.00 83.75 183 LEU A CA 1
ATOM 1374 C C . LEU A 1 183 ? -11.372 -3.949 9.433 1.00 83.75 183 LEU A C 1
ATOM 1376 O O . LEU A 1 183 ? -10.740 -3.025 8.935 1.00 83.75 183 LEU A O 1
ATOM 1380 N N . GLU A 1 184 ? -11.161 -5.225 9.109 1.00 83.12 184 GLU A N 1
ATOM 1381 C CA . GLU A 1 184 ? -10.152 -5.668 8.144 1.00 83.12 184 GLU A CA 1
ATOM 1382 C C . GLU A 1 184 ? -10.368 -5.017 6.771 1.00 83.12 184 GLU A C 1
ATOM 1384 O O . GLU A 1 184 ? -9.460 -4.381 6.243 1.00 83.12 184 GLU A O 1
ATOM 1389 N N . ARG A 1 185 ? -11.596 -5.072 6.239 1.00 83.31 185 ARG A N 1
ATOM 1390 C CA . ARG A 1 185 ? -11.946 -4.452 4.947 1.00 83.31 185 ARG A CA 1
ATOM 1391 C C . ARG A 1 185 ? -11.727 -2.943 4.933 1.00 83.31 185 ARG A C 1
ATOM 1393 O O . ARG A 1 185 ? -11.234 -2.397 3.950 1.00 83.31 185 ARG A O 1
ATOM 1400 N N . LEU A 1 186 ? -12.100 -2.268 6.017 1.00 85.94 186 LEU A N 1
ATOM 1401 C CA . LEU A 1 186 ? -11.920 -0.827 6.129 1.00 85.94 186 LEU A CA 1
ATOM 1402 C C . LEU A 1 186 ? -10.433 -0.459 6.233 1.00 85.94 186 LEU A C 1
ATOM 1404 O O . LEU A 1 186 ? -9.995 0.487 5.583 1.00 85.94 186 LEU A O 1
ATOM 1408 N N . LEU A 1 187 ? -9.641 -1.216 6.998 1.00 85.25 187 LEU A N 1
ATOM 1409 C CA . LEU A 1 187 ? -8.205 -0.972 7.133 1.00 85.25 187 LEU A CA 1
ATOM 1410 C C . LEU A 1 187 ? -7.439 -1.227 5.832 1.00 85.25 187 LEU A C 1
ATOM 1412 O O . LEU A 1 187 ? -6.534 -0.451 5.538 1.00 85.25 187 LEU A O 1
ATOM 1416 N N . THR A 1 188 ? -7.815 -2.232 5.034 1.00 86.38 188 THR A N 1
ATOM 1417 C CA . THR A 1 188 ? -7.211 -2.459 3.709 1.00 86.38 188 THR A CA 1
ATOM 1418 C C . THR A 1 188 ? -7.367 -1.238 2.798 1.00 86.38 188 THR A C 1
ATOM 1420 O O . THR A 1 188 ? -6.404 -0.835 2.152 1.00 86.38 188 THR A O 1
ATOM 1423 N N . ASN A 1 189 ? -8.538 -0.593 2.795 1.00 85.19 189 ASN A N 1
ATOM 1424 C CA . ASN A 1 189 ? -8.758 0.616 1.994 1.00 85.19 189 ASN A CA 1
ATOM 1425 C C . ASN A 1 189 ? -8.033 1.837 2.580 1.00 85.19 189 ASN A C 1
ATOM 1427 O O . ASN A 1 189 ? -7.376 2.578 1.850 1.00 85.19 189 ASN A O 1
ATOM 1431 N N . LEU A 1 190 ? -8.103 2.036 3.902 1.00 87.38 190 LEU A N 1
ATOM 1432 C CA . LEU A 1 190 ? -7.433 3.164 4.562 1.00 87.38 190 LEU A CA 1
ATOM 1433 C C . LEU A 1 190 ? -5.905 3.084 4.492 1.00 87.38 190 LEU A C 1
ATOM 1435 O O . LEU A 1 190 ? -5.253 4.124 4.565 1.00 87.38 190 LEU A O 1
ATOM 1439 N N . LEU A 1 191 ? -5.333 1.883 4.350 1.00 87.56 191 LEU A N 1
ATOM 1440 C CA . LEU A 1 191 ? -3.894 1.698 4.159 1.00 87.56 191 LEU A CA 1
ATOM 1441 C C . LEU A 1 191 ? -3.386 2.482 2.945 1.00 87.56 191 LEU A C 1
ATOM 1443 O O . LEU A 1 191 ? -2.321 3.082 3.022 1.00 87.56 191 LEU A O 1
ATOM 1447 N N . TRP A 1 192 ? -4.157 2.524 1.859 1.00 87.19 192 TRP A N 1
ATOM 1448 C CA . TRP A 1 192 ? -3.788 3.234 0.634 1.00 87.19 192 TRP A CA 1
ATOM 1449 C C . TRP A 1 192 ? -4.431 4.615 0.540 1.00 87.19 192 TRP A C 1
ATOM 1451 O O . TRP A 1 192 ? -3.729 5.588 0.286 1.00 87.19 192 TRP A O 1
ATOM 1461 N N . GLN A 1 193 ? -5.736 4.711 0.802 1.00 85.06 193 GLN A N 1
ATOM 1462 C CA . GLN A 1 193 ? -6.561 5.883 0.473 1.00 85.06 193 GLN A CA 1
ATOM 1463 C C . GLN A 1 193 ? -6.920 6.758 1.684 1.00 85.06 193 GLN A C 1
ATOM 1465 O O . GLN A 1 193 ? -7.739 7.669 1.570 1.00 85.06 193 GLN A O 1
ATOM 1470 N N . GLY A 1 194 ? -6.363 6.480 2.864 1.00 84.31 194 GLY A N 1
ATOM 1471 C CA . GLY A 1 194 ? -6.723 7.209 4.077 1.00 84.31 194 GLY A CA 1
ATOM 1472 C C . GLY A 1 194 ? -6.427 8.711 3.984 1.00 84.31 194 GLY A C 1
ATOM 1473 O O . GLY A 1 194 ? -5.328 9.127 3.594 1.00 84.31 194 GLY A O 1
ATOM 1474 N N . ASN A 1 195 ? -7.399 9.544 4.363 1.00 84.31 195 ASN A N 1
ATOM 1475 C CA . ASN A 1 195 ? -7.282 10.994 4.303 1.00 84.31 195 ASN A CA 1
ATOM 1476 C C . ASN A 1 195 ? -7.656 11.651 5.645 1.00 84.31 195 ASN A C 1
ATOM 1478 O O . ASN A 1 195 ? -8.835 11.752 5.987 1.00 84.31 195 ASN A O 1
ATOM 1482 N N . PRO A 1 196 ? -6.691 12.239 6.379 1.00 78.69 196 PRO A N 1
ATOM 1483 C CA . PRO A 1 196 ? -6.970 12.907 7.650 1.00 78.69 196 PRO A CA 1
ATOM 1484 C C . PRO A 1 196 ? -7.859 14.162 7.520 1.00 78.69 196 PRO A C 1
ATOM 1486 O O . PRO A 1 196 ? -8.266 14.720 8.539 1.00 78.69 196 PRO A O 1
ATOM 1489 N N . ALA A 1 197 ? -8.183 14.625 6.305 1.00 80.44 197 ALA A N 1
ATOM 1490 C CA . ALA A 1 197 ? -9.197 15.662 6.097 1.00 80.44 197 ALA A CA 1
ATOM 1491 C C . ALA A 1 197 ? -10.630 15.166 6.378 1.00 80.44 197 ALA A C 1
ATOM 1493 O O . ALA A 1 197 ? -11.483 15.971 6.742 1.00 80.44 197 ALA A O 1
ATOM 1494 N N . ASN A 1 198 ? -10.882 13.856 6.286 1.00 77.50 198 ASN A N 1
ATOM 1495 C CA . ASN A 1 198 ? -12.192 13.240 6.536 1.00 77.50 198 ASN A CA 1
ATOM 1496 C C . ASN A 1 198 ? -12.457 12.969 8.029 1.00 77.50 198 ASN A C 1
ATOM 1498 O O . ASN A 1 198 ? -13.408 12.282 8.404 1.00 77.50 198 ASN A O 1
ATOM 1502 N N . ASN A 1 199 ? -11.612 13.504 8.912 1.00 80.62 199 ASN A N 1
ATOM 1503 C CA . ASN A 1 199 ? -11.721 13.290 10.345 1.00 80.62 199 ASN A CA 1
ATOM 1504 C C . ASN A 1 199 ? -12.973 13.960 10.916 1.00 80.62 199 ASN A C 1
ATOM 1506 O O . ASN A 1 199 ? -13.237 15.142 10.689 1.00 80.62 199 ASN A O 1
ATOM 1510 N N . ASN A 1 200 ? -13.711 13.222 11.744 1.00 77.50 200 ASN A N 1
ATOM 1511 C CA . ASN A 1 200 ? -14.864 13.785 12.430 1.00 77.50 200 ASN A CA 1
ATOM 1512 C C . ASN A 1 200 ? -14.395 14.801 13.489 1.00 77.50 200 ASN A C 1
ATOM 1514 O O . ASN A 1 200 ? -13.461 14.529 14.251 1.00 77.50 200 ASN A O 1
ATOM 1518 N N . VAL A 1 201 ? -15.080 15.945 13.584 1.00 71.88 201 VAL A N 1
ATOM 1519 C CA . VAL A 1 201 ? -14.743 17.072 14.478 1.00 71.88 201 VAL A CA 1
ATOM 1520 C C . VAL A 1 201 ? -14.637 16.628 15.947 1.00 71.88 201 VAL A C 1
ATOM 1522 O O . VAL A 1 201 ? -13.814 17.144 16.697 1.00 71.88 201 VAL A O 1
ATOM 1525 N N . GLY A 1 202 ? -15.414 15.614 16.353 1.00 70.50 202 GLY A N 1
ATOM 1526 C CA . GLY A 1 202 ? -15.393 15.039 17.706 1.00 70.50 202 GLY A CA 1
ATOM 1527 C C . GLY A 1 202 ? -14.302 13.991 17.976 1.00 70.50 202 GLY A C 1
ATOM 1528 O O . GLY A 1 202 ? -14.235 13.456 19.080 1.00 70.50 202 GLY A O 1
ATOM 1529 N N . GLY A 1 203 ? -13.470 13.637 16.989 1.00 71.25 203 GLY A N 1
ATOM 1530 C CA . GLY A 1 203 ? -12.360 12.688 17.151 1.00 71.25 203 GLY A CA 1
ATOM 1531 C C . GLY A 1 203 ? -12.753 11.226 17.419 1.00 71.25 203 GLY A C 1
ATOM 1532 O O . GLY A 1 203 ? -11.883 10.418 17.751 1.00 71.25 203 GLY A O 1
ATOM 1533 N N . GLY A 1 204 ? -14.039 10.883 17.286 1.00 73.50 204 GLY A N 1
ATOM 1534 C CA . GLY A 1 204 ? -14.529 9.501 17.363 1.00 73.50 204 GLY A CA 1
ATOM 1535 C C . GLY A 1 204 ? -14.075 8.645 16.177 1.00 73.50 204 GLY A C 1
ATOM 1536 O O . GLY A 1 204 ? -13.744 7.479 16.363 1.00 73.50 204 GLY A O 1
ATOM 1537 N N . TYR A 1 205 ? -13.978 9.260 14.996 1.00 83.38 205 TYR A N 1
ATOM 1538 C CA . TYR A 1 205 ? -13.433 8.672 13.775 1.00 83.38 205 TYR A CA 1
ATOM 1539 C C . TYR A 1 205 ? -12.265 9.521 13.284 1.00 83.38 205 TYR A C 1
ATOM 1541 O O . TYR A 1 205 ? -12.415 10.742 13.138 1.00 83.38 205 TYR A O 1
ATOM 1549 N N . LYS A 1 206 ? -11.112 8.882 13.073 1.00 83.38 206 LYS A N 1
ATOM 1550 C CA . LYS A 1 206 ? -9.940 9.512 12.465 1.00 83.38 206 LYS A CA 1
ATOM 1551 C C . LYS A 1 206 ? -9.280 8.562 11.476 1.00 83.38 206 LYS A C 1
ATOM 1553 O O . LYS A 1 206 ? -8.950 7.436 11.834 1.00 83.38 206 LYS A O 1
ATOM 1558 N N . GLU A 1 207 ? -9.023 9.026 10.271 1.00 85.81 207 GLU A N 1
ATOM 1559 C CA . GLU A 1 207 ? -8.284 8.280 9.263 1.00 85.81 207 GLU A CA 1
ATOM 1560 C C . GLU A 1 207 ? -6.779 8.511 9.433 1.00 85.81 207 GLU A C 1
ATOM 1562 O O . GLU A 1 207 ? -6.326 9.618 9.737 1.00 85.81 207 GLU A O 1
ATOM 1567 N N . MET A 1 208 ? -5.999 7.445 9.247 1.00 85.00 208 MET A N 1
ATOM 1568 C CA . MET A 1 208 ? -4.553 7.566 9.060 1.00 85.00 208 MET A CA 1
ATOM 1569 C C . MET A 1 208 ? -4.269 8.079 7.640 1.00 85.00 208 MET A C 1
ATOM 1571 O O . MET A 1 208 ? -5.070 7.808 6.748 1.00 85.00 208 MET A O 1
ATOM 1575 N N . PRO A 1 209 ? -3.167 8.810 7.399 1.00 84.56 209 PRO A N 1
ATOM 1576 C CA . PRO A 1 209 ? -2.752 9.120 6.038 1.00 84.56 209 PRO A CA 1
ATOM 1577 C C . PRO A 1 209 ? -2.388 7.816 5.321 1.00 84.56 209 PRO A C 1
ATOM 1579 O O . PRO A 1 209 ? -1.549 7.057 5.808 1.00 84.56 209 PRO A O 1
ATOM 1582 N N . GLY A 1 210 ? -3.041 7.554 4.193 1.00 85.44 210 GLY A N 1
ATOM 1583 C CA . GLY A 1 210 ? -2.753 6.398 3.356 1.00 85.44 210 GLY A CA 1
ATOM 1584 C C . GLY A 1 210 ? -1.406 6.518 2.642 1.00 85.44 210 GLY A C 1
ATOM 1585 O O . GLY A 1 210 ? -0.861 7.616 2.487 1.00 85.44 210 GLY A O 1
ATOM 1586 N N . LEU A 1 211 ? -0.880 5.378 2.195 1.00 84.19 211 LEU A N 1
ATOM 1587 C CA . LEU A 1 211 ? 0.384 5.275 1.460 1.00 84.19 211 LEU A CA 1
ATOM 1588 C C . LEU A 1 211 ? 0.374 6.082 0.157 1.00 84.19 211 LEU A C 1
ATOM 1590 O O . LEU A 1 211 ? 1.401 6.651 -0.200 1.00 84.19 211 LEU A O 1
ATOM 1594 N N . ASP A 1 212 ? -0.780 6.224 -0.502 1.00 82.75 212 ASP A N 1
ATOM 1595 C CA . ASP A 1 212 ? -0.905 7.019 -1.733 1.00 82.75 212 ASP A CA 1
ATOM 1596 C C . ASP A 1 212 ? -0.513 8.486 -1.508 1.00 82.75 212 ASP A C 1
ATOM 1598 O O . ASP A 1 212 ? 0.103 9.131 -2.347 1.00 82.75 212 ASP A O 1
ATOM 1602 N N . ARG A 1 213 ? -0.748 9.010 -0.302 1.00 80.88 213 ARG A N 1
ATOM 1603 C CA . ARG A 1 213 ? -0.374 10.386 0.041 1.00 80.8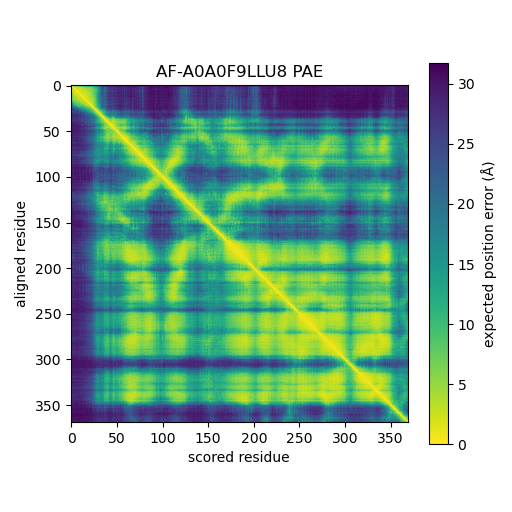8 213 ARG A CA 1
ATOM 1604 C C . ARG A 1 213 ? 1.120 10.567 0.314 1.00 80.88 213 ARG A C 1
ATOM 1606 O O . ARG A 1 213 ? 1.603 11.698 0.330 1.00 80.88 213 ARG A O 1
ATOM 1613 N N . GLN A 1 214 ? 1.844 9.479 0.575 1.00 80.56 214 GLN A N 1
ATOM 1614 C CA . GLN A 1 214 ? 3.306 9.503 0.670 1.00 80.56 214 GLN A CA 1
ATOM 1615 C C . GLN A 1 214 ? 3.947 9.523 -0.720 1.00 80.56 214 GLN A C 1
ATOM 1617 O O . GLN A 1 214 ? 5.052 10.043 -0.875 1.00 80.56 214 GLN A O 1
ATOM 1622 N N . ILE A 1 215 ? 3.224 9.042 -1.731 1.00 81.62 215 ILE A N 1
ATOM 1623 C CA . ILE A 1 215 ? 3.615 9.115 -3.132 1.00 81.62 215 ILE A CA 1
ATOM 1624 C C . ILE A 1 215 ? 3.260 10.508 -3.648 1.00 81.62 215 ILE A C 1
ATOM 1626 O O . ILE A 1 215 ? 2.196 10.756 -4.210 1.00 81.62 215 ILE A O 1
ATOM 1630 N N . ALA A 1 216 ? 4.172 11.447 -3.451 1.00 75.69 216 ALA A N 1
ATOM 1631 C CA . ALA A 1 216 ? 4.000 12.796 -3.956 1.00 75.69 216 ALA A CA 1
ATOM 1632 C C . ALA A 1 216 ? 5.338 13.412 -4.349 1.00 75.69 216 ALA A C 1
ATOM 1634 O O . ALA A 1 216 ? 6.379 13.148 -3.741 1.00 75.69 216 ALA A O 1
ATOM 1635 N N . THR A 1 217 ? 5.270 14.280 -5.353 1.00 77.94 217 THR A N 1
ATOM 1636 C CA . THR A 1 217 ? 6.277 15.308 -5.610 1.00 77.94 217 THR A CA 1
ATOM 1637 C C . THR A 1 217 ? 5.905 16.555 -4.811 1.00 77.94 217 THR A C 1
ATOM 1639 O O . THR A 1 217 ? 4.736 16.951 -4.815 1.00 77.94 217 THR A O 1
ATOM 1642 N N . GLY A 1 218 ? 6.867 17.199 -4.158 1.00 81.00 218 GLY A N 1
ATOM 1643 C CA . GLY A 1 218 ? 6.629 18.344 -3.285 1.00 81.00 218 GLY A CA 1
ATOM 1644 C C . GLY A 1 218 ? 6.239 17.958 -1.860 1.00 81.00 218 GLY A C 1
ATOM 1645 O O . GLY A 1 218 ? 5.335 18.575 -1.293 1.00 81.00 218 GLY A O 1
ATOM 1646 N N . GLN A 1 219 ? 6.910 16.966 -1.269 1.00 82.00 219 GLN A N 1
ATOM 1647 C CA . GLN A 1 219 ? 6.804 16.703 0.167 1.00 82.00 219 GLN A CA 1
ATOM 1648 C C . GLN A 1 219 ? 7.135 17.977 0.953 1.00 82.00 219 GLN A C 1
ATOM 1650 O O . GLN A 1 219 ? 8.061 18.716 0.610 1.00 82.00 219 GLN A O 1
ATOM 1655 N N . VAL A 1 220 ? 6.371 18.249 2.009 1.00 84.06 220 VAL A N 1
ATOM 1656 C CA . VAL A 1 220 ? 6.541 19.448 2.840 1.00 84.06 220 VAL A CA 1
ATOM 1657 C C . VAL A 1 220 ? 6.879 19.075 4.271 1.00 84.06 220 VAL A C 1
ATOM 1659 O O . VAL A 1 220 ? 6.381 18.089 4.814 1.00 84.06 220 VAL A O 1
ATOM 1662 N N . ASP A 1 221 ? 7.712 19.901 4.890 1.00 83.06 221 ASP A N 1
ATOM 1663 C CA . ASP A 1 221 ? 8.042 19.783 6.300 1.00 83.06 221 ASP A CA 1
ATOM 1664 C C . ASP A 1 221 ? 6.801 19.990 7.176 1.00 83.06 221 ASP A C 1
ATOM 1666 O O . ASP A 1 221 ? 6.052 20.960 7.015 1.00 83.06 221 ASP A O 1
ATOM 1670 N N . ALA A 1 222 ? 6.604 19.091 8.139 1.00 81.81 222 ALA A N 1
ATOM 1671 C CA . ALA A 1 222 ? 5.428 19.082 9.000 1.00 81.81 222 ALA A CA 1
ATOM 1672 C C . ALA A 1 222 ? 5.362 20.273 9.972 1.00 81.81 222 ALA A C 1
ATOM 1674 O O . ALA A 1 222 ? 4.275 20.563 10.478 1.00 81.81 222 ALA A O 1
ATOM 1675 N N . ASP A 1 223 ? 6.491 20.930 10.260 1.00 83.12 223 ASP A N 1
ATOM 1676 C CA . ASP A 1 223 ? 6.552 22.042 11.215 1.00 83.12 223 ASP A CA 1
ATOM 1677 C C . ASP A 1 223 ? 6.648 23.408 10.512 1.00 83.12 223 ASP A C 1
ATOM 1679 O O . ASP A 1 223 ? 5.946 24.345 10.897 1.00 83.12 223 ASP A O 1
ATOM 1683 N N . THR A 1 224 ? 7.474 23.535 9.467 1.00 82.62 224 THR A N 1
ATOM 1684 C CA . THR A 1 224 ? 7.688 24.818 8.765 1.00 82.62 224 THR A CA 1
ATOM 1685 C C . THR A 1 224 ? 6.855 24.998 7.496 1.00 82.62 224 THR A C 1
ATOM 1687 O O . THR A 1 224 ? 6.707 26.126 7.026 1.00 82.62 224 THR A O 1
ATOM 1690 N N . GLY A 1 225 ? 6.320 23.917 6.917 1.00 80.62 225 GLY A N 1
ATOM 1691 C CA . GLY A 1 225 ? 5.643 23.949 5.617 1.00 80.62 225 GLY A CA 1
ATOM 1692 C C . GLY A 1 225 ? 6.577 24.201 4.427 1.00 80.62 225 GLY A C 1
ATOM 1693 O O . GLY A 1 225 ? 6.099 24.445 3.319 1.00 80.62 225 GLY A O 1
ATOM 1694 N N . ALA A 1 226 ? 7.898 24.168 4.632 1.00 84.25 226 ALA A N 1
ATOM 1695 C CA . ALA A 1 226 ? 8.875 24.302 3.558 1.00 84.25 226 ALA A CA 1
ATOM 1696 C C . ALA A 1 226 ? 8.935 23.026 2.703 1.00 84.25 226 ALA A C 1
ATOM 1698 O O . ALA A 1 226 ? 8.835 21.918 3.225 1.00 84.25 226 ALA A O 1
ATOM 1699 N N . ALA A 1 227 ? 9.127 23.177 1.391 1.00 84.44 227 ALA A N 1
ATOM 1700 C CA . ALA A 1 227 ? 9.271 22.040 0.488 1.00 84.44 227 ALA A CA 1
ATOM 1701 C C . ALA A 1 227 ? 10.601 21.302 0.721 1.00 84.44 227 ALA A C 1
ATOM 1703 O O . ALA A 1 227 ? 11.667 21.919 0.811 1.00 84.44 227 ALA A O 1
ATOM 1704 N N . CYS A 1 228 ? 10.529 19.975 0.755 1.00 84.75 228 CYS A N 1
ATOM 1705 C CA . CYS A 1 228 ? 11.637 19.055 0.967 1.00 84.75 228 CYS A CA 1
ATOM 1706 C C . CYS A 1 228 ? 11.824 18.152 -0.264 1.00 84.75 228 CYS A C 1
ATOM 1708 O O . CYS A 1 228 ? 11.593 16.948 -0.172 1.00 84.75 228 CYS A O 1
ATOM 1710 N N . PRO A 1 229 ? 12.300 18.694 -1.403 1.00 83.31 229 PRO A N 1
ATOM 1711 C CA . PRO A 1 229 ? 12.342 17.964 -2.674 1.00 83.31 229 PRO A CA 1
ATOM 1712 C C . PRO A 1 229 ? 13.253 16.728 -2.656 1.00 83.31 229 PRO A C 1
ATOM 1714 O O . PRO A 1 229 ? 13.100 15.827 -3.468 1.00 83.31 229 PRO A O 1
ATOM 1717 N N . ALA A 1 230 ? 14.206 16.656 -1.723 1.00 80.62 230 ALA A N 1
ATOM 1718 C CA . ALA A 1 230 ? 15.068 15.485 -1.560 1.00 80.62 230 ALA A CA 1
ATOM 1719 C C . ALA A 1 230 ? 14.325 14.244 -1.024 1.00 80.62 230 ALA A C 1
ATOM 1721 O O . ALA A 1 230 ? 14.876 13.149 -1.080 1.00 80.62 230 ALA A O 1
ATOM 1722 N N . LEU A 1 231 ? 13.117 14.416 -0.477 1.00 80.62 231 LEU A N 1
ATOM 1723 C CA . LEU A 1 231 ? 12.249 13.335 0.011 1.00 80.62 231 LEU A CA 1
ATOM 1724 C C . LEU A 1 231 ? 11.118 13.012 -0.965 1.00 80.62 231 LEU A C 1
ATOM 1726 O O . LEU A 1 231 ? 10.238 12.218 -0.635 1.00 80.62 231 LEU A O 1
ATOM 1730 N N . ASP A 1 232 ? 11.107 13.649 -2.132 1.00 83.31 232 ASP A N 1
ATOM 1731 C CA . ASP A 1 232 ? 10.066 13.421 -3.119 1.00 83.31 232 ASP A CA 1
ATOM 1732 C C . ASP A 1 232 ? 10.152 12.001 -3.676 1.00 83.31 232 ASP A C 1
ATOM 1734 O O . ASP A 1 232 ? 11.233 11.444 -3.890 1.00 83.31 232 ASP A O 1
ATOM 1738 N N . SER A 1 233 ? 8.982 11.419 -3.928 1.00 82.44 233 SER A N 1
ATOM 1739 C CA . SER A 1 233 ? 8.892 10.115 -4.581 1.00 82.44 233 SER A CA 1
ATOM 1740 C C . SER A 1 233 ? 9.251 10.234 -6.062 1.00 82.44 233 SER A C 1
ATOM 1742 O O . SER A 1 233 ? 8.845 11.190 -6.726 1.00 82.44 233 SER A O 1
ATOM 1744 N N . ASP A 1 234 ? 9.956 9.239 -6.609 1.00 82.19 234 ASP A N 1
ATOM 1745 C CA . ASP A 1 234 ? 10.139 9.141 -8.059 1.00 82.19 234 ASP A CA 1
ATOM 1746 C C . ASP A 1 234 ? 8.864 8.587 -8.701 1.00 82.19 234 ASP A C 1
ATOM 1748 O O . ASP A 1 234 ? 8.624 7.379 -8.721 1.00 82.19 234 ASP A O 1
ATOM 1752 N N . VAL A 1 235 ? 8.020 9.490 -9.196 1.00 81.75 235 VAL A N 1
ATOM 1753 C CA . VAL A 1 235 ? 6.763 9.138 -9.858 1.00 81.75 235 VAL A CA 1
ATOM 1754 C C . VAL A 1 235 ? 6.987 9.101 -11.365 1.00 81.75 235 VAL A C 1
ATOM 1756 O O . VAL A 1 235 ? 7.299 10.116 -11.990 1.00 81.75 235 VAL A O 1
ATOM 1759 N N . LYS A 1 236 ? 6.811 7.919 -11.960 1.00 79.81 236 LYS A N 1
ATOM 1760 C CA . LYS A 1 236 ? 6.808 7.733 -13.413 1.00 79.81 236 LYS A CA 1
ATOM 1761 C C . LYS A 1 236 ? 5.380 7.510 -13.889 1.00 79.81 236 LYS A C 1
ATOM 1763 O O . LYS A 1 236 ? 4.804 6.454 -13.652 1.00 79.81 236 LYS A O 1
ATOM 1768 N N . ASP A 1 237 ? 4.819 8.516 -14.548 1.00 76.62 237 ASP A N 1
ATOM 1769 C CA . ASP A 1 237 ? 3.461 8.445 -15.077 1.00 76.62 237 ASP A CA 1
ATOM 1770 C C . ASP A 1 237 ? 3.449 7.795 -16.466 1.00 76.62 237 ASP A C 1
ATOM 1772 O O . ASP A 1 237 ? 4.204 8.175 -17.363 1.00 76.62 237 ASP A O 1
ATOM 1776 N N . PHE A 1 238 ? 2.560 6.820 -16.637 1.00 69.50 238 PHE A N 1
ATOM 1777 C CA . PHE A 1 238 ? 2.306 6.142 -17.903 1.00 69.50 238 PHE A CA 1
ATOM 1778 C C . PHE A 1 238 ? 1.276 6.892 -18.774 1.00 69.50 238 PHE A C 1
ATOM 1780 O O . PHE A 1 238 ? 0.914 6.428 -19.858 1.00 69.50 238 PHE A O 1
ATOM 1787 N N . ASN A 1 239 ? 0.802 8.057 -18.310 1.00 74.00 239 ASN A N 1
ATOM 1788 C CA . ASN A 1 239 ? -0.103 8.992 -18.982 1.00 74.00 239 ASN A CA 1
ATOM 1789 C C . ASN A 1 239 ? -1.323 8.294 -19.604 1.00 74.00 239 ASN A C 1
ATOM 1791 O O . ASN A 1 239 ? -1.658 8.518 -20.767 1.00 74.00 239 ASN A O 1
ATOM 1795 N N . TYR A 1 240 ? -1.939 7.389 -18.839 1.00 67.94 240 TYR A N 1
ATOM 1796 C CA . TYR A 1 240 ? -3.115 6.609 -19.243 1.00 67.94 240 TYR A CA 1
ATOM 1797 C C . TYR A 1 240 ? -2.943 5.751 -20.514 1.00 67.94 240 TYR A C 1
ATOM 1799 O O . TYR A 1 240 ? -3.934 5.401 -21.151 1.00 67.94 240 TYR A O 1
ATOM 1807 N N . ASN A 1 241 ? -1.713 5.392 -20.897 1.00 70.75 241 ASN A N 1
ATOM 1808 C CA . ASN A 1 241 ? -1.483 4.515 -22.047 1.00 70.75 241 ASN A CA 1
ATOM 1809 C C . ASN A 1 241 ? -1.717 3.034 -21.713 1.00 70.75 241 ASN A C 1
ATOM 1811 O O . ASN A 1 241 ? -1.674 2.606 -20.559 1.00 70.75 241 ASN A O 1
ATOM 1815 N N . GLU A 1 242 ? -1.931 2.231 -22.753 1.00 70.56 242 GLU A N 1
ATOM 1816 C CA . GLU A 1 242 ? -2.063 0.781 -22.631 1.00 70.56 242 GLU A CA 1
ATOM 1817 C C . GLU A 1 242 ? -0.747 0.140 -22.176 1.00 70.56 242 GLU A C 1
ATOM 1819 O O . GLU A 1 242 ? 0.289 0.326 -22.812 1.00 70.56 242 GLU A O 1
ATOM 1824 N N . VAL A 1 243 ? -0.802 -0.687 -21.127 1.00 71.31 243 VAL A N 1
ATOM 1825 C CA . VAL A 1 243 ? 0.357 -1.402 -20.543 1.00 71.31 243 VAL A CA 1
ATOM 1826 C C . VAL A 1 243 ? 1.134 -2.218 -21.575 1.00 71.31 243 VAL A C 1
ATOM 1828 O O . VAL A 1 243 ? 2.350 -2.347 -21.487 1.00 71.31 243 VAL A O 1
ATOM 1831 N N . CYS A 1 244 ? 0.413 -2.767 -22.551 1.00 70.94 244 CYS A N 1
ATOM 1832 C CA . CYS A 1 244 ? 0.955 -3.591 -23.624 1.00 70.94 244 CYS A CA 1
ATOM 1833 C C . CYS A 1 244 ? 0.859 -2.887 -24.994 1.00 70.94 244 CYS A C 1
ATOM 1835 O O . CYS A 1 244 ? 0.842 -3.552 -26.030 1.00 70.94 244 CYS A O 1
ATOM 1837 N N . GLY A 1 245 ? 0.729 -1.557 -24.997 1.00 68.44 245 GLY A N 1
ATOM 1838 C CA . GLY A 1 245 ? 0.601 -0.749 -26.204 1.00 68.44 245 GLY A CA 1
ATOM 1839 C C . GLY A 1 245 ? 1.936 -0.500 -26.910 1.00 68.44 245 GLY A C 1
ATOM 1840 O O . GLY A 1 245 ? 3.005 -0.907 -26.466 1.00 68.44 245 GLY A O 1
ATOM 1841 N N . THR A 1 246 ? 1.879 0.219 -28.029 1.00 65.19 246 THR A N 1
ATOM 1842 C CA . THR A 1 246 ? 3.053 0.535 -28.864 1.00 65.19 246 THR A CA 1
ATOM 1843 C C . THR A 1 246 ? 3.731 1.864 -28.512 1.00 65.19 246 THR A C 1
ATOM 1845 O O . THR A 1 246 ? 4.657 2.271 -29.207 1.00 65.19 246 THR A O 1
ATOM 1848 N N . GLY A 1 247 ? 3.219 2.592 -27.515 1.00 65.00 247 GLY A N 1
ATOM 1849 C CA . GLY A 1 247 ? 3.643 3.958 -27.190 1.00 65.00 247 GLY A CA 1
ATOM 1850 C C . GLY A 1 247 ? 4.798 4.012 -26.194 1.00 65.00 247 GLY A C 1
ATOM 1851 O O . GLY A 1 247 ? 5.922 4.344 -26.557 1.00 65.00 247 GLY A O 1
ATOM 1852 N N . PHE A 1 248 ? 4.511 3.700 -24.932 1.00 64.19 248 PHE A N 1
ATOM 1853 C CA . PHE A 1 248 ? 5.497 3.685 -23.855 1.00 64.19 248 PHE A CA 1
ATOM 1854 C C . PHE A 1 248 ? 5.827 2.240 -23.480 1.00 64.19 248 PHE A C 1
ATOM 1856 O O . PHE A 1 248 ? 4.923 1.434 -23.278 1.00 64.19 248 PHE A O 1
ATOM 1863 N N . ASP A 1 249 ? 7.115 1.905 -23.390 1.00 74.62 249 ASP A N 1
ATOM 1864 C CA . ASP A 1 249 ? 7.550 0.564 -22.997 1.00 74.62 249 ASP A CA 1
ATOM 1865 C C . ASP A 1 249 ? 7.631 0.463 -21.469 1.00 74.62 249 ASP A C 1
ATOM 1867 O O . ASP A 1 249 ? 8.535 1.009 -20.830 1.00 74.62 249 ASP A O 1
ATOM 1871 N N . ILE A 1 250 ? 6.684 -0.262 -20.873 1.00 79.38 250 ILE A N 1
ATOM 1872 C CA . ILE A 1 250 ? 6.610 -0.481 -19.424 1.00 79.38 250 ILE A CA 1
ATOM 1873 C C . ILE A 1 250 ? 7.897 -1.086 -18.845 1.00 79.38 250 ILE A C 1
ATOM 1875 O O . ILE A 1 250 ? 8.271 -0.773 -17.713 1.00 79.38 250 ILE A O 1
ATOM 1879 N N . VAL A 1 251 ? 8.611 -1.911 -19.617 1.00 82.56 251 VAL A N 1
ATOM 1880 C CA . VAL A 1 251 ? 9.859 -2.540 -19.171 1.00 82.56 251 VAL A CA 1
ATOM 1881 C C . VAL A 1 251 ? 10.971 -1.498 -19.044 1.00 82.56 251 VAL A C 1
ATOM 1883 O O . VAL A 1 251 ? 11.758 -1.561 -18.100 1.00 82.56 251 VAL A O 1
ATOM 1886 N N . GLU A 1 252 ? 11.016 -0.505 -19.935 1.00 82.38 252 GLU A N 1
ATOM 1887 C CA . GLU A 1 252 ? 11.993 0.584 -19.851 1.00 82.38 252 GLU A CA 1
ATOM 1888 C C . GLU A 1 252 ? 11.722 1.488 -18.643 1.00 82.38 252 GLU A C 1
ATOM 1890 O O . GLU A 1 252 ? 12.646 1.799 -17.889 1.00 82.38 252 GLU A O 1
ATOM 1895 N N . PHE A 1 253 ? 10.458 1.851 -18.405 1.00 83.38 253 PHE A N 1
ATOM 1896 C CA . PHE A 1 253 ? 10.079 2.667 -17.247 1.00 83.38 253 PHE A CA 1
ATOM 1897 C C . PHE A 1 253 ? 10.404 1.981 -15.923 1.00 83.38 253 PHE A C 1
ATOM 1899 O O . PHE A 1 253 ? 11.048 2.580 -15.058 1.00 83.38 253 PHE A O 1
ATOM 1906 N N . ILE A 1 254 ? 10.000 0.717 -15.774 1.00 84.75 254 ILE A N 1
ATOM 1907 C CA . ILE A 1 254 ? 10.277 -0.057 -14.561 1.00 84.75 254 ILE A CA 1
ATOM 1908 C C . ILE A 1 254 ? 11.786 -0.293 -14.408 1.00 84.75 254 ILE A C 1
ATOM 1910 O O . ILE A 1 254 ? 12.311 -0.188 -13.299 1.00 84.75 254 ILE A O 1
ATOM 1914 N N . GLY A 1 255 ? 12.504 -0.538 -15.508 1.00 86.56 255 GLY A N 1
ATOM 1915 C CA . GLY A 1 255 ? 13.959 -0.680 -15.502 1.00 86.56 255 GLY A CA 1
ATOM 1916 C C . GLY A 1 255 ? 14.693 0.598 -15.077 1.00 86.56 255 GLY A C 1
ATOM 1917 O O . GLY A 1 255 ? 15.651 0.522 -14.305 1.00 86.56 255 GLY A O 1
ATOM 1918 N N . MET A 1 256 ? 14.244 1.772 -15.532 1.00 85.12 256 MET A N 1
ATOM 1919 C CA . MET A 1 256 ? 14.812 3.063 -15.126 1.00 85.12 256 MET A CA 1
ATOM 1920 C C . MET A 1 256 ? 14.520 3.371 -13.653 1.00 85.12 256 MET A C 1
ATOM 1922 O O . MET A 1 256 ? 15.417 3.815 -12.933 1.00 85.12 256 MET A O 1
ATOM 1926 N N . LEU A 1 257 ? 13.290 3.110 -13.203 1.00 85.19 257 LEU A N 1
ATOM 1927 C CA . LEU A 1 257 ? 12.885 3.290 -11.810 1.00 85.19 257 LEU A CA 1
ATOM 1928 C C . LEU A 1 257 ? 13.740 2.417 -10.883 1.00 85.19 257 LEU A C 1
ATOM 1930 O O . LEU A 1 257 ? 14.297 2.908 -9.902 1.00 85.19 257 LEU A O 1
ATOM 1934 N N . GLU A 1 258 ? 13.917 1.139 -11.217 1.00 87.69 258 GLU A N 1
ATOM 1935 C CA . GLU A 1 258 ? 14.743 0.227 -10.423 1.00 87.69 258 GLU A CA 1
ATOM 1936 C C . GLU A 1 258 ? 16.203 0.703 -10.329 1.00 87.69 258 GLU A C 1
ATOM 1938 O O . GLU A 1 258 ? 16.798 0.681 -9.247 1.00 87.69 258 GLU A O 1
ATOM 1943 N N . PHE A 1 259 ? 16.777 1.173 -11.441 1.00 87.12 259 PHE A N 1
ATOM 1944 C CA . PHE A 1 259 ? 18.137 1.707 -11.452 1.00 87.12 259 PHE A CA 1
ATOM 1945 C C . PHE A 1 259 ? 18.279 2.934 -10.542 1.00 87.12 259 PHE A C 1
ATOM 1947 O O . PHE A 1 259 ? 19.214 2.996 -9.739 1.00 87.12 259 PHE A O 1
ATOM 1954 N N . PHE A 1 260 ? 17.347 3.887 -10.630 1.00 86.88 260 PHE A N 1
ATOM 1955 C CA . PHE A 1 260 ? 17.368 5.096 -9.807 1.00 86.88 260 PHE A CA 1
ATOM 1956 C C . PHE A 1 260 ? 17.248 4.769 -8.313 1.00 86.88 260 PHE A C 1
ATOM 1958 O O . PHE A 1 260 ? 18.029 5.272 -7.501 1.00 86.88 260 PHE A O 1
ATOM 1965 N N . LEU A 1 261 ? 16.339 3.860 -7.951 1.00 85.81 261 LEU A N 1
ATOM 1966 C CA . LEU A 1 261 ? 16.155 3.427 -6.566 1.00 85.81 261 LEU A CA 1
ATOM 1967 C C . LEU A 1 261 ? 17.394 2.733 -5.997 1.00 85.81 261 LEU A C 1
ATOM 1969 O O . LEU A 1 261 ? 17.826 3.067 -4.893 1.00 85.81 261 LEU A O 1
ATOM 1973 N N . LYS A 1 262 ? 18.005 1.811 -6.749 1.00 86.62 262 LYS A N 1
ATOM 1974 C CA . LYS A 1 262 ? 19.238 1.134 -6.319 1.00 86.62 262 LYS A CA 1
ATOM 1975 C C . LYS A 1 262 ? 20.408 2.100 -6.182 1.00 86.62 262 LYS A C 1
ATOM 1977 O O . LYS A 1 262 ? 21.150 2.016 -5.204 1.00 86.62 262 LYS A O 1
ATOM 1982 N N . PHE A 1 263 ? 20.561 3.021 -7.134 1.00 89.31 263 PHE A N 1
ATOM 1983 C CA . PHE A 1 263 ? 21.607 4.037 -7.075 1.00 89.31 263 PHE A CA 1
ATOM 1984 C C . PHE A 1 263 ? 21.453 4.909 -5.824 1.00 89.31 263 PHE A C 1
ATOM 1986 O O . PHE A 1 263 ? 22.417 5.087 -5.078 1.00 89.31 263 PHE A O 1
ATOM 1993 N N . ASN A 1 264 ? 20.238 5.378 -5.534 1.00 85.88 264 ASN A N 1
ATOM 1994 C CA . ASN A 1 264 ? 19.973 6.176 -4.339 1.00 85.88 264 ASN A CA 1
ATOM 1995 C C . ASN A 1 264 ? 20.184 5.370 -3.055 1.00 85.88 264 ASN A C 1
ATOM 1997 O O . ASN A 1 264 ? 20.863 5.850 -2.152 1.00 85.88 264 ASN A O 1
ATOM 2001 N N . ALA A 1 265 ? 19.689 4.131 -2.980 1.00 86.31 265 ALA A N 1
ATOM 2002 C CA . ALA A 1 265 ? 19.882 3.274 -1.810 1.00 86.31 265 ALA A CA 1
ATOM 2003 C C . ALA A 1 265 ? 21.371 3.011 -1.515 1.00 86.31 265 ALA A C 1
ATOM 2005 O O . ALA A 1 265 ? 21.786 3.024 -0.353 1.00 86.31 265 ALA A O 1
ATOM 2006 N N . GLU A 1 266 ? 22.195 2.830 -2.554 1.00 89.44 266 GLU A N 1
ATOM 2007 C CA . GLU A 1 266 ? 23.644 2.671 -2.407 1.00 89.44 266 GLU A CA 1
ATOM 2008 C C . GLU A 1 266 ? 24.323 3.975 -1.972 1.00 89.44 266 GLU A C 1
ATOM 2010 O O . GLU A 1 266 ? 25.103 3.972 -1.018 1.00 89.44 266 GLU A O 1
ATOM 2015 N N . LYS A 1 267 ? 24.029 5.100 -2.638 1.00 87.94 267 LYS A N 1
ATOM 2016 C CA . LYS A 1 267 ? 24.694 6.383 -2.352 1.00 87.94 267 LYS A CA 1
ATOM 2017 C C . LYS A 1 267 ? 24.244 7.028 -1.046 1.00 87.94 267 LYS A C 1
ATOM 2019 O O . LYS A 1 267 ? 25.033 7.744 -0.437 1.00 87.94 267 LYS A O 1
ATOM 2024 N N . MET A 1 268 ? 23.032 6.735 -0.585 1.00 85.75 268 MET A N 1
ATOM 2025 C CA . MET A 1 268 ? 22.528 7.164 0.722 1.00 85.75 268 MET A CA 1
ATOM 2026 C C . MET A 1 268 ? 22.905 6.192 1.852 1.00 85.75 268 MET A C 1
ATOM 2028 O O . MET A 1 268 ? 22.631 6.478 3.014 1.00 85.75 268 MET A O 1
ATOM 2032 N N . GLY A 1 269 ? 23.540 5.053 1.543 1.00 84.69 269 GLY A N 1
ATOM 2033 C CA . GLY A 1 269 ? 23.966 4.076 2.550 1.00 84.69 269 GLY A CA 1
ATOM 2034 C C . GLY A 1 269 ? 22.810 3.346 3.241 1.00 84.69 269 GLY A C 1
ATOM 2035 O O . GLY A 1 269 ? 22.980 2.855 4.353 1.00 84.69 269 GLY A O 1
ATOM 2036 N N . LEU A 1 270 ? 21.643 3.265 2.594 1.00 85.38 270 LEU A N 1
ATOM 2037 C CA . LEU A 1 270 ? 20.454 2.588 3.126 1.00 85.38 270 LEU A CA 1
ATOM 2038 C C . LEU A 1 270 ? 20.481 1.070 2.890 1.00 85.38 270 LEU A C 1
ATOM 2040 O O . LEU A 1 270 ? 19.621 0.349 3.389 1.00 85.38 270 LEU A O 1
ATOM 2044 N N . ASN A 1 271 ? 21.470 0.564 2.149 1.00 84.19 271 ASN A N 1
ATOM 2045 C CA . ASN A 1 271 ? 21.624 -0.866 1.909 1.00 84.19 271 ASN A CA 1
ATOM 2046 C C . ASN A 1 271 ? 21.931 -1.641 3.205 1.00 84.19 271 ASN A C 1
ATOM 2048 O O . ASN A 1 271 ? 22.847 -1.260 3.938 1.00 84.19 271 ASN A O 1
ATOM 2052 N N . PRO A 1 272 ? 21.255 -2.782 3.457 1.00 86.31 272 PRO A N 1
ATOM 2053 C CA . PRO A 1 272 ? 20.304 -3.478 2.576 1.00 86.31 272 PRO A CA 1
ATOM 2054 C C . PRO A 1 272 ? 18.838 -3.006 2.716 1.00 86.31 272 PRO A C 1
ATOM 2056 O O . PRO A 1 272 ? 18.267 -3.069 3.804 1.00 86.31 272 PRO A O 1
ATOM 2059 N N . VAL A 1 273 ? 18.194 -2.654 1.592 1.00 84.25 273 VAL A N 1
ATOM 2060 C CA . VAL A 1 273 ? 16.739 -2.393 1.495 1.00 84.25 273 VAL A CA 1
ATOM 2061 C C . VAL A 1 273 ? 16.039 -3.547 0.769 1.00 84.25 273 VAL A C 1
ATOM 2063 O O . VAL A 1 273 ? 16.602 -4.159 -0.140 1.00 84.25 273 VAL A O 1
ATOM 2066 N N . ARG A 1 274 ? 14.795 -3.859 1.158 1.00 85.81 274 ARG A N 1
ATOM 2067 C CA . ARG A 1 274 ? 13.943 -4.832 0.460 1.00 85.81 274 ARG A CA 1
ATOM 2068 C C . ARG A 1 274 ? 12.900 -4.103 -0.383 1.00 85.81 274 ARG A C 1
ATOM 2070 O O . ARG A 1 274 ? 11.951 -3.561 0.170 1.00 85.81 274 ARG A O 1
ATOM 2077 N N . HIS A 1 275 ? 13.046 -4.166 -1.702 1.00 85.31 275 HIS A N 1
ATOM 2078 C CA . HIS A 1 275 ? 12.076 -3.614 -2.649 1.00 85.31 275 HIS A CA 1
ATOM 2079 C C . HIS A 1 275 ? 11.014 -4.651 -3.023 1.00 85.31 275 HIS A C 1
ATOM 2081 O O . HIS A 1 275 ? 11.310 -5.842 -3.163 1.00 85.31 275 HIS A O 1
ATOM 2087 N N . VAL A 1 276 ? 9.775 -4.193 -3.175 1.00 88.38 276 VAL A N 1
ATOM 2088 C CA . VAL A 1 276 ? 8.611 -5.016 -3.514 1.00 88.38 276 VAL A CA 1
ATOM 2089 C C . VAL A 1 276 ? 7.735 -4.225 -4.477 1.00 88.38 276 VAL A C 1
ATOM 2091 O O . VAL A 1 276 ? 7.539 -3.029 -4.276 1.00 88.38 276 VAL A O 1
ATOM 2094 N N . PHE A 1 277 ? 7.194 -4.885 -5.498 1.00 87.88 277 PHE A N 1
ATOM 2095 C CA . PHE A 1 277 ? 6.178 -4.284 -6.359 1.00 87.88 277 PHE A CA 1
ATOM 2096 C C . PHE A 1 277 ? 4.798 -4.562 -5.774 1.00 87.88 277 PHE A C 1
ATOM 2098 O O . PHE A 1 277 ? 4.487 -5.703 -5.431 1.00 87.88 277 PHE A O 1
ATOM 2105 N N . VAL A 1 278 ? 3.963 -3.532 -5.678 1.00 88.00 278 VAL A N 1
ATOM 2106 C CA . VAL A 1 278 ? 2.572 -3.682 -5.249 1.00 88.00 278 VAL A CA 1
ATOM 2107 C C . VAL A 1 278 ? 1.665 -3.126 -6.329 1.00 88.00 278 VAL A C 1
ATOM 2109 O O . VAL A 1 278 ? 1.925 -2.053 -6.865 1.00 88.00 278 VAL A O 1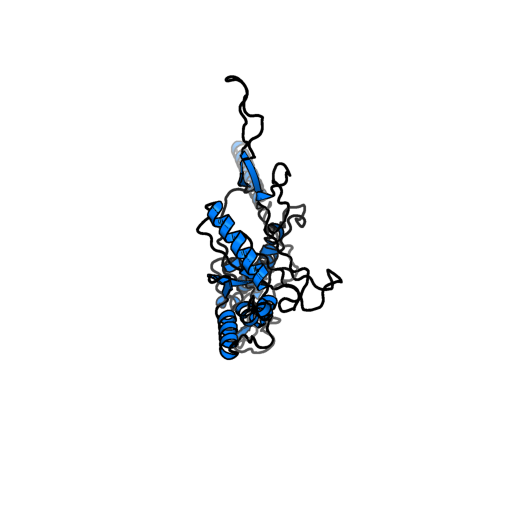
ATOM 2112 N N . MET A 1 279 ? 0.631 -3.878 -6.687 1.00 86.31 279 MET A N 1
ATOM 2113 C CA . MET A 1 279 ? -0.323 -3.477 -7.718 1.00 86.31 279 MET A CA 1
ATOM 2114 C C . MET A 1 279 ? -1.682 -4.132 -7.507 1.00 86.31 279 MET A C 1
ATOM 2116 O O . MET A 1 279 ? -1.819 -5.075 -6.733 1.00 86.31 279 MET A O 1
ATOM 2120 N N . ARG A 1 280 ? -2.695 -3.668 -8.232 1.00 85.44 280 ARG A N 1
ATOM 2121 C CA . ARG A 1 280 ? -4.026 -4.280 -8.219 1.00 85.44 280 ARG A CA 1
ATOM 2122 C C . ARG A 1 280 ? -4.007 -5.621 -8.990 1.00 85.44 280 ARG A C 1
ATOM 2124 O O . ARG A 1 280 ? -3.271 -5.738 -9.973 1.00 85.44 280 ARG A O 1
ATOM 2131 N N . PRO A 1 281 ? -4.773 -6.655 -8.585 1.00 86.38 281 PRO A N 1
ATOM 2132 C CA . PRO A 1 281 ? -4.725 -7.981 -9.222 1.00 86.38 281 PRO A CA 1
ATOM 2133 C C . PRO A 1 281 ? -5.086 -7.982 -10.715 1.00 86.38 281 PRO A C 1
ATOM 2135 O O . PRO A 1 281 ? -4.525 -8.761 -11.482 1.00 86.38 281 PRO A O 1
ATOM 2138 N N . GLU A 1 282 ? -5.986 -7.097 -11.139 1.00 85.94 282 GLU A N 1
ATOM 2139 C CA . GLU A 1 282 ? -6.383 -6.955 -12.546 1.00 85.94 282 GLU A CA 1
ATOM 2140 C C . GLU A 1 282 ? -5.212 -6.469 -13.410 1.00 85.94 282 GLU A C 1
ATOM 2142 O O . GLU A 1 282 ? -4.949 -7.021 -14.479 1.00 85.94 282 GLU A O 1
ATOM 2147 N N . LEU A 1 283 ? -4.437 -5.509 -12.896 1.00 82.31 283 LEU A N 1
ATOM 2148 C CA . LEU A 1 283 ? -3.238 -5.022 -13.566 1.00 82.31 283 LEU A CA 1
ATOM 2149 C C . LEU A 1 283 ? -2.173 -6.116 -13.672 1.00 82.31 283 LEU A C 1
ATOM 2151 O O . LEU A 1 283 ? -1.559 -6.285 -14.724 1.00 82.31 283 LEU A O 1
ATOM 2155 N N . TRP A 1 284 ? -1.969 -6.883 -12.600 1.00 87.81 284 TRP A N 1
ATOM 2156 C CA . TRP A 1 284 ? -1.011 -7.986 -12.610 1.00 87.81 284 TRP A CA 1
ATOM 2157 C C . TRP A 1 284 ? -1.347 -9.031 -13.678 1.00 87.81 284 TRP A C 1
ATOM 2159 O O . TRP A 1 284 ? -0.460 -9.531 -14.378 1.00 87.81 284 TRP A O 1
ATOM 2169 N N . PHE A 1 285 ? -2.638 -9.331 -13.841 1.00 87.25 285 PHE A N 1
ATOM 2170 C CA . PHE A 1 285 ? -3.094 -10.271 -14.854 1.00 87.25 285 PHE A CA 1
ATOM 2171 C C . PHE A 1 285 ? -2.704 -9.813 -16.263 1.00 87.25 285 PHE A C 1
ATOM 2173 O O . PHE A 1 285 ? -2.101 -10.608 -16.985 1.00 87.25 285 PHE A O 1
ATOM 2180 N N . VAL A 1 286 ? -2.950 -8.545 -16.607 1.00 85.19 286 VAL A N 1
ATOM 2181 C CA . VAL A 1 286 ? -2.600 -7.960 -17.916 1.00 85.19 286 VAL A CA 1
ATOM 2182 C C . VAL A 1 286 ? -1.085 -7.846 -18.098 1.00 85.19 286 VAL A C 1
ATOM 2184 O O . VAL A 1 286 ? -0.553 -8.279 -19.119 1.00 85.19 286 VAL A O 1
ATOM 2187 N N . LEU A 1 287 ? -0.363 -7.338 -17.095 1.00 86.75 287 LEU A N 1
ATOM 2188 C CA . LEU A 1 287 ? 1.092 -7.179 -17.164 1.00 86.75 287 LEU A CA 1
ATOM 2189 C C . LEU A 1 287 ? 1.784 -8.518 -17.429 1.00 86.75 287 LEU A C 1
ATOM 2191 O O . LEU A 1 287 ? 2.663 -8.607 -18.284 1.00 86.75 287 LEU A O 1
ATOM 2195 N N . SER A 1 288 ? 1.373 -9.574 -16.723 1.00 88.81 288 SER A N 1
ATOM 2196 C CA . SER A 1 288 ? 1.972 -10.899 -16.893 1.00 88.81 288 SER A CA 1
ATOM 2197 C C . SER A 1 288 ? 1.813 -11.455 -18.316 1.00 88.81 288 SER A C 1
ATOM 2199 O O . SER A 1 288 ? 2.640 -12.260 -18.736 1.00 88.81 288 SER A O 1
ATOM 2201 N N . GLU A 1 289 ? 0.808 -11.020 -19.088 1.00 85.69 289 GLU A N 1
ATOM 2202 C CA . GLU A 1 289 ? 0.598 -11.480 -20.470 1.00 85.69 289 GLU A CA 1
ATOM 2203 C C . GLU A 1 289 ? 1.614 -10.901 -21.443 1.00 85.69 289 GLU A C 1
ATOM 2205 O O . GLU A 1 289 ? 2.101 -11.631 -22.309 1.00 85.69 289 GLU A O 1
ATOM 2210 N N . CYS A 1 290 ? 1.960 -9.622 -21.296 1.00 85.25 290 CYS A N 1
ATOM 2211 C CA . CYS A 1 290 ? 2.882 -8.962 -22.214 1.00 85.25 290 CYS A CA 1
ATOM 2212 C C . CYS A 1 290 ? 4.323 -8.879 -21.706 1.00 85.25 290 CYS A C 1
ATOM 2214 O O . CYS A 1 290 ? 5.234 -8.797 -22.534 1.00 85.25 290 CYS A O 1
ATOM 2216 N N . TRP A 1 291 ? 4.562 -8.987 -20.393 1.00 87.25 291 TRP A N 1
ATOM 2217 C CA . TRP A 1 291 ? 5.902 -8.870 -19.807 1.00 87.25 291 TRP A CA 1
ATOM 2218 C C . TRP A 1 291 ? 6.949 -9.798 -20.443 1.00 87.25 291 TRP A C 1
ATOM 2220 O O . TRP A 1 291 ? 7.998 -9.292 -20.837 1.00 87.25 291 TRP A O 1
ATOM 2230 N N . PRO A 1 292 ? 6.708 -11.116 -20.636 1.00 86.75 292 PRO A N 1
ATOM 2231 C CA . PRO A 1 292 ? 7.705 -12.002 -21.244 1.00 86.75 292 PRO A CA 1
ATOM 2232 C C . PRO A 1 292 ? 8.094 -11.580 -22.663 1.00 86.75 292 PRO A C 1
ATOM 2234 O O . PRO A 1 292 ? 9.261 -11.666 -23.040 1.00 86.75 292 PRO A O 1
ATOM 2237 N N . CYS A 1 293 ? 7.123 -11.109 -23.448 1.00 81.56 293 CYS A N 1
ATOM 2238 C CA . CYS A 1 293 ? 7.360 -10.682 -24.821 1.00 81.56 293 CYS A CA 1
ATOM 2239 C C . CYS A 1 293 ? 8.122 -9.352 -24.851 1.00 81.56 293 CYS A C 1
ATOM 2241 O O . CYS A 1 293 ? 9.150 -9.252 -25.521 1.00 81.56 293 CYS A O 1
ATOM 2243 N N . ALA A 1 294 ? 7.665 -8.362 -24.078 1.00 81.12 294 ALA A N 1
ATOM 2244 C CA . ALA A 1 294 ? 8.289 -7.046 -24.004 1.00 81.12 294 ALA A CA 1
ATOM 2245 C C . ALA A 1 294 ? 9.720 -7.149 -23.460 1.00 81.12 294 ALA A C 1
ATOM 2247 O O . ALA A 1 294 ? 10.650 -6.671 -24.094 1.00 81.12 294 ALA A O 1
ATOM 2248 N N . TYR A 1 295 ? 9.939 -7.872 -22.360 1.00 83.88 295 TYR A N 1
ATOM 2249 C CA . TYR A 1 295 ? 11.253 -7.974 -21.722 1.00 83.88 295 TYR A CA 1
ATOM 2250 C C . TYR A 1 295 ? 12.321 -8.612 -22.624 1.00 83.88 295 TYR A C 1
ATOM 2252 O O . TYR A 1 295 ? 13.456 -8.146 -22.658 1.00 83.88 295 TYR A O 1
ATOM 2260 N N . ASN A 1 296 ? 11.966 -9.650 -23.390 1.00 79.31 296 ASN A N 1
ATOM 2261 C CA . ASN A 1 296 ? 12.914 -10.331 -24.282 1.00 79.31 296 ASN A CA 1
ATOM 2262 C C . ASN A 1 296 ? 13.140 -9.607 -25.617 1.00 79.31 296 ASN A C 1
ATOM 2264 O O . ASN A 1 296 ? 14.103 -9.913 -26.319 1.00 79.31 296 ASN A O 1
ATOM 2268 N N . THR A 1 297 ? 12.259 -8.677 -25.991 1.00 76.06 297 THR A N 1
ATOM 2269 C CA . THR A 1 297 ? 12.360 -7.923 -27.252 1.00 76.06 297 THR A CA 1
ATOM 2270 C C . THR A 1 297 ? 12.793 -6.470 -27.047 1.00 76.06 297 THR A C 1
ATOM 2272 O O . THR A 1 297 ? 13.235 -5.834 -28.012 1.00 76.06 297 THR A O 1
ATOM 2275 N N . ASN A 1 298 ? 12.737 -5.959 -25.810 1.00 70.06 298 ASN A N 1
ATOM 2276 C CA . ASN A 1 298 ? 13.134 -4.605 -25.439 1.00 70.06 298 ASN A CA 1
ATOM 2277 C C . ASN A 1 298 ? 14.600 -4.374 -25.847 1.00 70.06 298 ASN A C 1
ATOM 2279 O O . ASN A 1 298 ? 15.512 -5.095 -25.444 1.00 70.06 298 ASN A O 1
ATOM 2283 N N . ARG A 1 299 ? 14.804 -3.378 -26.717 1.00 65.19 299 ARG A N 1
ATOM 2284 C CA . ARG A 1 299 ? 16.045 -3.023 -27.439 1.00 65.19 299 ARG A CA 1
ATOM 2285 C C . ARG A 1 299 ? 16.462 -3.894 -28.615 1.00 65.19 299 ARG A C 1
ATOM 2287 O O . ARG A 1 299 ? 17.296 -3.432 -29.382 1.00 65.19 299 ARG A O 1
ATOM 2294 N N . CYS A 1 300 ? 15.911 -5.083 -28.840 1.00 65.25 300 CYS A N 1
ATOM 2295 C CA . CYS A 1 300 ? 16.273 -5.854 -30.034 1.00 65.25 300 CYS A CA 1
ATOM 2296 C C . CYS A 1 300 ? 15.604 -5.312 -31.308 1.00 65.25 300 CYS A C 1
ATOM 2298 O O . CYS A 1 300 ? 16.199 -5.40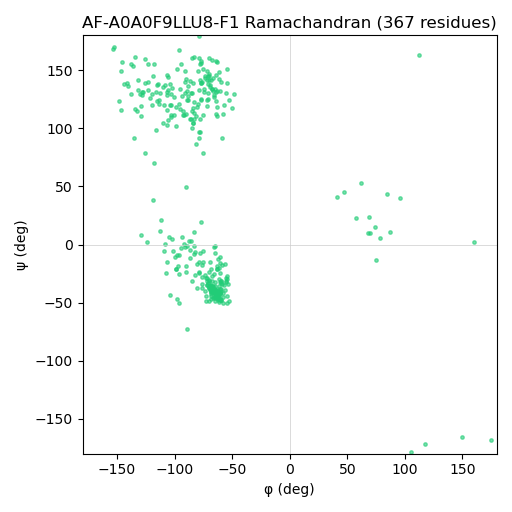3 -32.379 1.00 65.25 300 CYS A O 1
ATOM 2300 N N . ALA A 1 301 ? 14.427 -4.684 -31.199 1.00 60.59 301 ALA A N 1
ATOM 2301 C CA . ALA A 1 301 ? 13.707 -4.108 -32.341 1.00 60.59 301 ALA A CA 1
ATOM 2302 C C . ALA A 1 301 ? 14.455 -2.940 -33.020 1.00 60.59 301 ALA A C 1
ATOM 2304 O O . ALA A 1 301 ? 14.379 -2.783 -34.236 1.00 60.59 301 ALA A O 1
ATOM 2305 N N . SER A 1 302 ? 15.221 -2.145 -32.264 1.00 56.16 302 SER A N 1
ATOM 2306 C CA . SER A 1 302 ? 15.969 -0.988 -32.782 1.00 56.16 302 SER A CA 1
ATOM 2307 C C . SER A 1 302 ? 17.276 -1.356 -33.497 1.00 56.16 302 SER A C 1
ATOM 2309 O O . SER A 1 302 ? 17.804 -0.536 -34.247 1.00 56.16 302 SER A O 1
ATOM 2311 N N . PHE A 1 303 ? 17.774 -2.588 -33.336 1.00 54.06 303 PHE A N 1
ATOM 2312 C CA . PHE A 1 303 ? 18.902 -3.122 -34.116 1.00 54.06 303 PHE A CA 1
ATOM 2313 C C . PHE A 1 303 ? 18.462 -3.809 -35.420 1.00 54.06 303 PHE A C 1
ATOM 2315 O O . PHE A 1 303 ? 19.311 -4.241 -36.198 1.00 54.06 303 PHE A O 1
ATOM 2322 N N . MET A 1 304 ? 17.154 -3.882 -35.699 1.00 56.00 304 MET A N 1
ATOM 2323 C CA . MET A 1 304 ? 16.601 -4.451 -36.935 1.00 56.00 304 MET A CA 1
ATOM 2324 C C . MET A 1 304 ? 16.447 -3.389 -38.036 1.00 56.00 304 MET A C 1
ATOM 2326 O O . MET A 1 304 ? 15.387 -3.249 -38.643 1.00 56.00 304 MET A O 1
ATOM 2330 N N . SER A 1 305 ? 17.500 -2.609 -38.297 1.00 55.84 305 SER A N 1
ATOM 2331 C CA . SER A 1 305 ? 17.544 -1.679 -39.440 1.00 55.84 305 SER A CA 1
ATOM 2332 C C . SER A 1 305 ? 17.761 -2.387 -40.785 1.00 55.84 305 SER A C 1
ATOM 2334 O O . SER A 1 305 ? 17.692 -1.745 -41.832 1.00 55.84 305 SER A O 1
ATOM 2336 N N . ASP A 1 306 ? 17.999 -3.700 -40.759 1.00 59.41 306 ASP A N 1
ATOM 2337 C CA . ASP A 1 306 ? 18.170 -4.553 -41.929 1.00 59.41 306 ASP A CA 1
ATOM 2338 C C . ASP A 1 306 ? 16.968 -5.499 -42.072 1.00 59.41 306 ASP A C 1
ATOM 2340 O O . ASP A 1 306 ? 16.513 -6.095 -41.092 1.00 59.41 306 ASP A O 1
ATOM 2344 N N . SER A 1 307 ? 16.444 -5.656 -43.291 1.00 60.94 307 SER A N 1
ATOM 2345 C CA . SER A 1 307 ? 15.139 -6.290 -43.578 1.00 60.94 307 SER A CA 1
ATOM 2346 C C . SER A 1 307 ? 15.048 -7.789 -43.229 1.00 60.94 307 SER A C 1
ATOM 2348 O O . SER A 1 307 ? 13.997 -8.394 -43.420 1.00 60.94 307 SER A O 1
ATOM 2350 N N . ASN A 1 308 ? 16.137 -8.383 -42.728 1.00 58.97 308 ASN A N 1
ATOM 2351 C CA . ASN A 1 308 ? 16.294 -9.811 -42.438 1.00 58.97 308 ASN A CA 1
ATOM 2352 C C . ASN A 1 308 ? 16.693 -10.119 -40.982 1.00 58.97 308 ASN A C 1
ATOM 2354 O O . ASN A 1 308 ? 16.909 -11.286 -40.648 1.00 58.97 308 ASN A O 1
ATOM 2358 N N . ALA A 1 309 ? 16.822 -9.117 -40.107 1.00 59.19 309 ALA A N 1
ATOM 2359 C CA . ALA A 1 309 ? 17.084 -9.374 -38.693 1.00 59.19 309 ALA A CA 1
ATOM 2360 C C . ALA A 1 309 ? 15.789 -9.856 -38.019 1.00 59.19 309 ALA A C 1
ATOM 2362 O O . ALA A 1 309 ? 14.828 -9.104 -37.897 1.00 59.19 309 ALA A O 1
ATOM 2363 N N . MET A 1 310 ? 15.753 -11.125 -37.605 1.00 61.75 310 MET A N 1
ATOM 2364 C CA . MET A 1 310 ? 14.642 -11.701 -36.846 1.00 61.75 310 MET A CA 1
ATOM 2365 C C . MET A 1 310 ? 15.126 -12.094 -35.454 1.00 61.75 310 MET A C 1
ATOM 2367 O O . MET A 1 310 ? 16.049 -12.896 -35.310 1.00 61.75 310 MET A O 1
ATOM 2371 N N . VAL A 1 311 ? 14.476 -11.563 -34.422 1.00 66.81 311 VAL A N 1
ATOM 2372 C CA . VAL A 1 311 ? 14.637 -12.048 -33.049 1.00 66.81 311 VAL A CA 1
ATOM 2373 C C . VAL A 1 311 ? 13.750 -13.279 -32.902 1.00 66.81 311 VAL A C 1
ATOM 2375 O O . VAL A 1 311 ? 12.526 -13.176 -32.951 1.00 66.81 311 VAL A O 1
ATOM 2378 N N . ASN A 1 312 ? 14.355 -14.458 -32.768 1.00 68.56 312 ASN A N 1
ATOM 2379 C CA . ASN A 1 312 ? 13.598 -15.684 -32.540 1.00 68.56 312 ASN A CA 1
ATOM 2380 C C . ASN A 1 312 ? 13.288 -15.826 -31.046 1.00 68.56 312 ASN A C 1
ATOM 2382 O O . ASN A 1 312 ? 14.167 -16.172 -30.257 1.00 68.56 312 ASN A O 1
ATOM 2386 N N . VAL A 1 313 ? 12.041 -15.553 -30.671 1.00 75.38 313 VAL A N 1
ATOM 2387 C CA . VAL A 1 313 ? 11.538 -15.752 -29.311 1.00 75.38 313 VAL A CA 1
ATOM 2388 C C . VAL A 1 313 ? 10.679 -17.013 -29.302 1.00 75.38 313 VAL A C 1
ATOM 2390 O O . VAL A 1 313 ? 9.680 -17.103 -30.015 1.00 75.38 313 VAL A O 1
ATOM 2393 N N . SER A 1 314 ? 11.063 -18.004 -28.497 1.00 82.44 314 SER A N 1
ATOM 2394 C CA . SER A 1 314 ? 10.310 -19.253 -28.384 1.00 82.44 314 SER A CA 1
ATOM 2395 C C . SER A 1 314 ? 9.001 -19.034 -27.624 1.00 82.44 314 SER A C 1
ATOM 2397 O O . SER A 1 314 ? 9.004 -18.670 -26.447 1.00 82.44 314 SER A O 1
ATOM 2399 N N . GLY A 1 315 ? 7.865 -19.305 -28.272 1.00 79.88 315 GLY A N 1
ATOM 2400 C CA . GLY A 1 315 ? 6.545 -19.166 -27.649 1.00 79.88 315 GLY A CA 1
ATOM 2401 C C . GLY A 1 315 ? 6.341 -20.074 -26.429 1.00 79.88 315 GLY A C 1
ATOM 2402 O O . GLY A 1 315 ? 5.628 -19.693 -25.503 1.00 79.88 315 GLY A O 1
ATOM 2403 N N . THR A 1 316 ? 6.998 -21.239 -26.379 1.00 87.00 316 THR A N 1
ATOM 2404 C CA . THR A 1 316 ? 6.911 -22.150 -25.223 1.00 87.00 316 THR A CA 1
ATOM 2405 C C . THR A 1 316 ? 7.539 -21.544 -23.977 1.00 87.00 316 THR A C 1
ATOM 2407 O O . THR A 1 316 ? 6.988 -21.672 -22.887 1.00 87.00 316 THR A O 1
ATOM 2410 N N . ASP A 1 317 ? 8.654 -20.838 -24.147 1.00 85.62 317 ASP A N 1
ATOM 2411 C CA . ASP A 1 317 ? 9.414 -20.267 -23.037 1.00 85.62 317 ASP A CA 1
ATOM 2412 C C . ASP A 1 317 ? 8.704 -19.025 -22.493 1.00 85.62 317 ASP A C 1
ATOM 2414 O O . ASP A 1 317 ? 8.679 -18.805 -21.284 1.00 85.62 317 ASP A O 1
ATOM 2418 N N . MET A 1 318 ? 8.041 -18.259 -23.368 1.00 85.25 318 MET A N 1
ATOM 2419 C CA . MET A 1 318 ? 7.226 -17.112 -22.956 1.00 85.25 318 MET A CA 1
ATOM 2420 C C . MET A 1 318 ? 5.997 -17.541 -22.154 1.00 85.25 318 MET A C 1
ATOM 2422 O O . MET A 1 318 ? 5.673 -16.917 -21.144 1.00 85.25 318 MET A O 1
ATOM 2426 N N . ILE A 1 319 ? 5.330 -18.623 -22.568 1.00 86.81 319 ILE A N 1
ATOM 2427 C CA . ILE A 1 319 ? 4.190 -19.182 -21.828 1.00 86.81 319 ILE A CA 1
ATOM 2428 C C . ILE A 1 319 ? 4.659 -19.733 -20.479 1.00 86.81 319 ILE A C 1
ATOM 2430 O O . ILE A 1 319 ? 4.050 -19.430 -19.454 1.00 86.81 319 ILE A O 1
ATOM 2434 N N . ALA A 1 320 ? 5.767 -20.480 -20.460 1.00 89.00 320 ALA A N 1
ATOM 2435 C CA . ALA A 1 320 ? 6.331 -21.013 -19.225 1.00 89.00 320 ALA A CA 1
ATOM 2436 C C . ALA A 1 320 ? 6.731 -19.896 -18.248 1.00 89.00 320 ALA A C 1
ATOM 2438 O O . ALA A 1 320 ? 6.455 -20.003 -17.053 1.00 89.00 320 ALA A O 1
ATOM 2439 N N . LEU A 1 321 ? 7.326 -18.805 -18.746 1.00 89.31 321 LEU A N 1
ATOM 2440 C CA . LEU A 1 321 ? 7.681 -17.649 -17.926 1.00 89.31 321 LEU A CA 1
ATOM 2441 C C . LEU A 1 321 ? 6.438 -16.927 -17.396 1.00 89.31 321 LEU A C 1
ATOM 2443 O O . LEU A 1 321 ? 6.376 -16.654 -16.200 1.00 89.31 321 LEU A O 1
ATOM 2447 N N . ARG A 1 322 ? 5.425 -16.679 -18.237 1.00 88.88 322 ARG A N 1
ATOM 2448 C CA . ARG A 1 322 ? 4.145 -16.094 -17.801 1.00 88.88 322 ARG A CA 1
ATOM 2449 C C . ARG A 1 322 ? 3.521 -16.909 -16.674 1.00 88.88 322 ARG A C 1
ATOM 2451 O O . ARG A 1 322 ? 3.120 -16.354 -15.651 1.00 88.88 322 ARG A O 1
ATOM 2458 N N . ASP A 1 323 ? 3.420 -18.220 -16.861 1.00 92.06 323 ASP A N 1
ATOM 2459 C CA . ASP A 1 323 ? 2.767 -19.097 -15.893 1.00 92.06 323 ASP A CA 1
ATOM 2460 C C . ASP A 1 323 ? 3.603 -19.197 -14.602 1.00 92.06 323 ASP A C 1
ATOM 2462 O O . ASP A 1 323 ? 3.044 -19.202 -13.503 1.00 92.06 323 ASP A O 1
ATOM 2466 N N . ALA A 1 324 ? 4.938 -19.178 -14.701 1.00 90.12 324 ALA A N 1
ATOM 2467 C CA . ALA A 1 324 ? 5.828 -19.094 -13.542 1.00 90.12 324 ALA A CA 1
ATOM 2468 C C . ALA A 1 324 ? 5.654 -17.776 -12.769 1.00 90.12 324 ALA A C 1
ATOM 2470 O O . ALA A 1 324 ? 5.530 -17.809 -11.543 1.00 90.12 324 ALA A O 1
ATOM 2471 N N . MET A 1 325 ? 5.584 -16.637 -13.466 1.00 91.38 325 MET A N 1
ATOM 2472 C CA . MET A 1 325 ? 5.335 -15.326 -12.858 1.00 91.38 325 MET A CA 1
ATOM 2473 C C . MET A 1 325 ? 3.984 -15.306 -12.137 1.00 91.38 325 MET A C 1
ATOM 2475 O O . MET A 1 325 ? 3.920 -14.916 -10.972 1.00 91.38 325 MET A O 1
ATOM 2479 N N . ARG A 1 326 ? 2.913 -15.786 -12.784 1.00 89.31 326 ARG A N 1
ATOM 2480 C CA . ARG A 1 326 ? 1.558 -15.827 -12.203 1.00 89.31 326 ARG A CA 1
ATOM 2481 C C . ARG A 1 326 ? 1.480 -16.693 -10.949 1.00 89.31 326 ARG A C 1
ATOM 2483 O O . ARG A 1 326 ? 0.856 -16.287 -9.975 1.00 89.31 326 ARG A O 1
ATOM 2490 N N . ASN A 1 327 ? 2.118 -17.861 -10.967 1.00 89.06 327 ASN A N 1
ATOM 2491 C CA . ASN A 1 327 ? 2.046 -18.809 -9.855 1.00 89.06 327 ASN A CA 1
ATOM 2492 C C . ASN A 1 327 ? 2.915 -18.402 -8.661 1.00 89.06 327 ASN A C 1
ATOM 2494 O O . ASN A 1 327 ? 2.524 -18.631 -7.519 1.00 89.06 327 ASN A O 1
ATOM 2498 N N . ALA A 1 328 ? 4.096 -17.834 -8.908 1.00 88.06 328 ALA A N 1
ATOM 2499 C CA . ALA A 1 328 ? 5.048 -17.504 -7.849 1.00 88.06 328 ALA A CA 1
ATOM 2500 C C . ALA A 1 328 ? 5.055 -16.017 -7.454 1.00 88.06 328 ALA A C 1
ATOM 2502 O O . ALA A 1 328 ? 5.733 -15.665 -6.492 1.00 88.06 328 ALA A O 1
ATOM 2503 N N . GLY A 1 329 ? 4.308 -15.156 -8.155 1.00 88.19 329 GLY A N 1
ATOM 2504 C CA . GLY A 1 329 ? 4.148 -13.744 -7.805 1.00 88.19 329 GLY A CA 1
ATOM 2505 C C . GLY A 1 329 ? 5.469 -12.982 -7.833 1.00 88.19 329 GLY A C 1
ATOM 2506 O O . GLY A 1 329 ? 5.847 -12.359 -6.842 1.00 88.19 329 GLY A O 1
ATOM 2507 N N . PHE A 1 330 ? 6.206 -13.063 -8.942 1.00 91.81 330 PHE A N 1
ATOM 2508 C CA . PHE A 1 330 ? 7.470 -12.349 -9.103 1.00 91.81 330 PHE A CA 1
ATOM 2509 C C . PHE A 1 330 ? 7.592 -11.688 -10.470 1.00 91.81 330 PHE A C 1
ATOM 2511 O O . PHE A 1 330 ? 7.035 -12.164 -11.459 1.00 91.81 330 PHE A O 1
ATOM 2518 N N . ILE A 1 331 ? 8.386 -10.625 -10.512 1.00 90.62 331 ILE A N 1
ATOM 2519 C CA . ILE A 1 331 ? 8.794 -9.933 -11.726 1.00 90.62 331 ILE A CA 1
ATOM 2520 C C . ILE A 1 331 ? 10.318 -9.822 -11.741 1.00 90.62 331 ILE A C 1
ATOM 2522 O O . ILE A 1 331 ? 10.936 -9.454 -10.741 1.00 90.62 331 ILE A O 1
ATOM 2526 N N . ASP A 1 332 ? 10.927 -10.189 -12.863 1.00 89.56 332 ASP A N 1
ATOM 2527 C CA . ASP A 1 332 ? 12.369 -10.068 -13.060 1.00 89.56 332 ASP A CA 1
ATOM 2528 C C . ASP A 1 332 ? 12.640 -8.747 -13.806 1.00 89.56 332 ASP A C 1
ATOM 2530 O O . ASP A 1 332 ? 12.122 -8.545 -14.904 1.00 89.56 332 ASP A O 1
ATOM 2534 N N . VAL A 1 333 ? 13.422 -7.845 -13.201 1.00 88.06 333 VAL A N 1
ATOM 2535 C CA . VAL A 1 333 ? 13.780 -6.517 -13.744 1.00 88.06 333 VAL A CA 1
ATOM 2536 C C . VAL A 1 333 ? 15.302 -6.366 -13.688 1.00 88.06 333 VAL A C 1
ATOM 2538 O O . VAL A 1 333 ? 15.905 -6.647 -12.654 1.00 88.06 333 VAL A O 1
ATOM 2541 N N . ASN A 1 334 ? 15.931 -6.000 -14.813 1.00 86.25 334 ASN A N 1
ATOM 2542 C CA . ASN A 1 334 ? 17.392 -5.898 -14.988 1.00 86.25 334 ASN A CA 1
ATOM 2543 C C . ASN A 1 334 ? 18.189 -7.051 -14.332 1.00 86.25 334 ASN A C 1
ATOM 2545 O O . ASN A 1 334 ? 19.228 -6.845 -13.702 1.00 86.25 334 ASN A O 1
ATOM 2549 N N . GLY A 1 335 ? 17.686 -8.285 -14.447 1.00 84.56 335 GLY A N 1
ATOM 2550 C CA . GLY A 1 335 ? 18.330 -9.482 -13.893 1.00 84.56 335 GLY A CA 1
ATOM 2551 C C . GLY A 1 335 ? 18.162 -9.706 -12.382 1.00 84.56 335 GLY A C 1
ATOM 2552 O O . GLY A 1 335 ? 18.745 -10.651 -11.854 1.00 84.56 335 GLY A O 1
ATOM 2553 N N . THR A 1 336 ? 17.371 -8.891 -11.676 1.00 87.62 336 THR A N 1
ATOM 2554 C CA . THR A 1 336 ? 16.999 -9.111 -10.266 1.00 87.62 336 THR A CA 1
ATOM 2555 C C . THR A 1 336 ? 15.533 -9.522 -10.152 1.00 87.62 336 THR A C 1
ATOM 2557 O O . THR A 1 336 ? 14.667 -8.934 -10.796 1.00 87.62 336 THR A O 1
ATOM 2560 N N . ARG A 1 337 ? 15.249 -10.514 -9.301 1.00 90.38 337 ARG A N 1
ATOM 2561 C CA . ARG A 1 337 ? 13.886 -10.976 -9.023 1.00 90.38 337 ARG A CA 1
ATOM 2562 C C . ARG A 1 337 ? 13.255 -10.194 -7.883 1.00 90.38 337 ARG A C 1
ATOM 2564 O O . ARG A 1 337 ? 13.772 -10.222 -6.765 1.00 90.38 337 ARG A O 1
ATOM 2571 N N . TYR A 1 338 ? 12.101 -9.594 -8.144 1.00 90.69 338 TYR A N 1
ATOM 2572 C CA . TYR A 1 338 ? 11.308 -8.885 -7.148 1.00 90.69 338 TYR A CA 1
ATOM 2573 C C . TYR A 1 338 ? 9.974 -9.586 -6.892 1.00 90.69 338 TYR A C 1
ATOM 2575 O O . TYR A 1 338 ? 9.324 -10.026 -7.842 1.00 90.69 338 TYR A O 1
ATOM 2583 N N . PRO A 1 339 ? 9.535 -9.689 -5.627 1.00 90.94 339 PRO A N 1
ATOM 2584 C CA . PRO A 1 339 ? 8.198 -10.171 -5.321 1.00 90.94 339 PRO A CA 1
ATOM 2585 C C . PRO A 1 339 ? 7.150 -9.129 -5.729 1.00 90.94 339 PRO A C 1
ATOM 2587 O O . PRO A 1 339 ? 7.367 -7.921 -5.593 1.00 90.94 339 PRO A O 1
ATOM 2590 N N . VAL A 1 340 ? 6.004 -9.619 -6.192 1.00 89.81 340 VAL A N 1
ATOM 2591 C CA . VAL A 1 340 ? 4.823 -8.825 -6.529 1.00 89.81 340 VAL A CA 1
ATOM 2592 C C . VAL A 1 340 ? 3.712 -9.174 -5.549 1.00 89.81 340 VAL A C 1
ATOM 2594 O O . VAL A 1 340 ? 3.339 -10.339 -5.413 1.00 89.81 340 VAL A O 1
ATOM 2597 N N . ILE A 1 341 ? 3.174 -8.165 -4.871 1.00 88.38 341 ILE A N 1
ATOM 2598 C CA . ILE A 1 341 ? 1.984 -8.301 -4.033 1.00 88.38 341 ILE A CA 1
ATOM 2599 C C . ILE A 1 341 ? 0.799 -7.712 -4.785 1.00 88.38 341 ILE A C 1
ATOM 2601 O O . ILE A 1 341 ? 0.842 -6.566 -5.233 1.00 88.38 341 ILE A O 1
ATOM 2605 N N . THR A 1 342 ? -0.283 -8.478 -4.874 1.00 88.19 342 THR A N 1
ATOM 2606 C CA . THR A 1 342 ? -1.564 -7.966 -5.351 1.00 88.19 342 THR A CA 1
ATOM 2607 C C . THR A 1 342 ? -2.377 -7.410 -4.188 1.00 88.19 342 THR A C 1
ATOM 2609 O O . THR A 1 342 ? -2.628 -8.135 -3.225 1.00 88.19 342 THR A O 1
ATOM 2612 N N . ASP A 1 343 ? -2.803 -6.152 -4.278 1.00 85.75 343 ASP A N 1
ATOM 2613 C CA . ASP A 1 343 ? -3.596 -5.470 -3.251 1.00 85.75 343 ASP A CA 1
ATOM 2614 C C . ASP A 1 343 ? -4.849 -4.834 -3.869 1.00 85.75 343 ASP A C 1
ATOM 2616 O O . ASP A 1 343 ? -4.777 -4.156 -4.893 1.00 85.75 343 ASP A O 1
ATOM 2620 N N . MET A 1 344 ? -6.011 -5.070 -3.260 1.00 81.56 344 MET A N 1
ATOM 2621 C CA . MET A 1 344 ? -7.286 -4.503 -3.717 1.00 81.56 344 MET A CA 1
ATOM 2622 C C . MET A 1 344 ? -7.576 -3.108 -3.146 1.00 81.56 344 MET A C 1
ATOM 2624 O O . M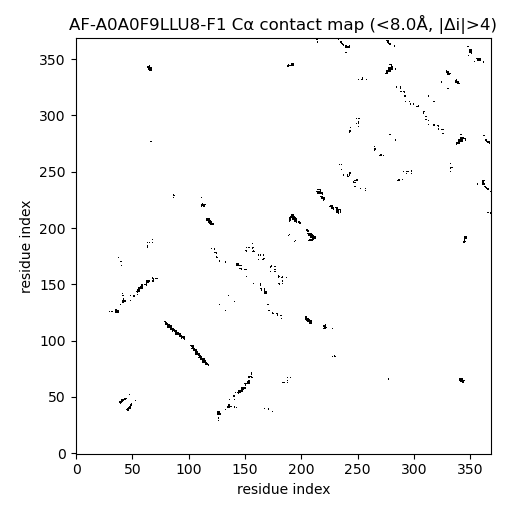ET A 1 344 ? -8.508 -2.462 -3.616 1.00 81.56 344 MET A O 1
ATOM 2628 N N . GLY A 1 345 ? -6.822 -2.648 -2.141 1.00 80.06 345 GLY A N 1
ATOM 2629 C CA . GLY A 1 345 ? -7.021 -1.337 -1.513 1.00 80.06 345 GLY A CA 1
ATOM 2630 C C . GLY A 1 345 ? -6.531 -0.152 -2.355 1.00 80.06 345 GLY A C 1
ATOM 2631 O O . GLY A 1 345 ? -6.903 0.988 -2.075 1.00 80.06 345 GLY A O 1
ATOM 2632 N N . ILE A 1 346 ? -5.724 -0.402 -3.392 1.00 84.19 346 ILE A N 1
ATOM 2633 C CA . ILE A 1 346 ? -5.263 0.624 -4.340 1.00 84.19 346 ILE A CA 1
ATOM 2634 C C . ILE A 1 346 ? -6.462 1.144 -5.142 1.00 84.19 346 ILE A C 1
ATOM 2636 O O . ILE A 1 346 ? -7.259 0.353 -5.650 1.00 84.19 346 ILE A O 1
ATOM 2640 N N . ASN A 1 347 ? -6.593 2.469 -5.245 1.00 79.44 347 ASN A N 1
ATOM 2641 C CA . ASN A 1 347 ? -7.710 3.089 -5.949 1.00 79.44 347 ASN A CA 1
ATOM 2642 C C . ASN A 1 347 ? -7.633 2.839 -7.463 1.00 79.44 347 ASN A C 1
ATOM 2644 O O . ASN A 1 347 ? -6.556 2.895 -8.052 1.00 79.44 347 ASN A O 1
ATOM 2648 N N . GLU A 1 348 ? -8.783 2.608 -8.088 1.00 72.25 348 GLU A N 1
ATOM 2649 C CA . GLU A 1 348 ? -8.928 2.535 -9.540 1.00 72.25 348 GLU A CA 1
ATOM 2650 C C . GLU A 1 348 ? -9.687 3.776 -9.997 1.00 72.25 348 GLU A C 1
ATOM 2652 O O . GLU A 1 348 ? -10.823 3.996 -9.574 1.00 72.25 348 GLU A O 1
ATOM 2657 N N . GLN A 1 349 ? -9.083 4.593 -10.860 1.00 66.00 349 GLN A N 1
ATOM 2658 C CA . GLN A 1 349 ? -9.822 5.693 -11.466 1.00 66.00 349 GLN A CA 1
ATOM 2659 C C . GLN A 1 349 ? -10.589 5.148 -12.664 1.00 66.00 349 GLN A C 1
ATOM 2661 O O . GLN A 1 349 ? -10.020 4.592 -13.606 1.00 66.00 349 GLN A O 1
ATOM 2666 N N . THR A 1 350 ? -11.901 5.330 -12.626 1.00 61.25 350 THR A N 1
ATOM 2667 C CA . THR A 1 350 ? -12.785 4.908 -13.710 1.00 61.25 350 THR A CA 1
ATOM 2668 C C . THR A 1 350 ? -13.075 6.087 -14.648 1.00 61.25 350 THR A C 1
ATOM 2670 O O . THR A 1 350 ? -12.844 7.244 -14.280 1.00 61.25 350 THR A O 1
ATOM 2673 N N . PRO A 1 351 ? -13.655 5.846 -15.841 1.00 53.72 351 PRO A N 1
ATOM 2674 C CA . PRO A 1 351 ? -14.115 6.915 -16.736 1.00 53.72 351 PRO A CA 1
ATOM 2675 C C . PRO A 1 351 ? -15.116 7.885 -16.076 1.00 53.72 351 PRO A C 1
ATOM 2677 O O . PRO A 1 351 ? -15.356 8.979 -16.583 1.00 53.72 351 PRO A O 1
ATOM 2680 N N . THR A 1 352 ? -15.708 7.485 -14.944 1.00 54.12 352 THR A N 1
ATOM 2681 C CA . THR A 1 352 ? -16.603 8.300 -14.114 1.00 54.12 352 THR A CA 1
ATOM 2682 C C . THR A 1 352 ? -15.877 9.432 -13.380 1.00 54.12 352 THR A C 1
ATOM 2684 O O . THR A 1 352 ? -16.471 10.489 -13.182 1.00 54.12 352 THR A O 1
ATOM 2687 N N . ASP A 1 353 ? -14.603 9.241 -13.017 1.00 54.28 353 ASP A N 1
ATOM 2688 C CA . ASP A 1 353 ? -13.795 10.226 -12.277 1.00 54.28 353 ASP A CA 1
ATOM 2689 C C . ASP A 1 353 ? -12.922 11.080 -13.207 1.00 54.28 353 ASP A C 1
ATOM 2691 O O . ASP A 1 353 ? -12.580 12.218 -12.883 1.00 54.28 353 ASP A O 1
ATOM 2695 N N . ASN A 1 354 ? -12.586 10.559 -14.391 1.00 49.16 354 ASN A N 1
ATOM 2696 C CA . ASN A 1 354 ? -11.874 11.296 -15.427 1.00 49.16 354 ASN A CA 1
ATOM 2697 C C . ASN A 1 354 ? -12.335 10.837 -16.820 1.00 49.16 354 ASN A C 1
ATOM 2699 O O . ASN A 1 354 ? -12.107 9.698 -17.227 1.00 49.16 354 ASN A O 1
ATOM 2703 N N . ALA A 1 355 ? -12.960 11.747 -17.572 1.00 48.34 355 ALA A N 1
ATOM 2704 C CA . ALA A 1 355 ? -13.623 11.467 -18.851 1.00 48.34 355 ALA A CA 1
ATOM 2705 C C . ALA A 1 355 ? -12.678 11.031 -19.995 1.00 48.34 355 ALA A C 1
ATOM 2707 O O . ALA A 1 355 ? -13.140 10.763 -21.103 1.00 48.34 355 ALA A O 1
ATOM 2708 N N . LEU A 1 356 ? -11.365 10.989 -19.748 1.00 51.75 356 LEU A N 1
ATOM 2709 C CA . LEU A 1 356 ? -10.332 10.588 -20.708 1.00 51.75 356 LEU A CA 1
ATOM 2710 C C . LEU A 1 356 ? -9.937 9.102 -20.607 1.00 51.75 356 LEU A C 1
ATOM 2712 O O . LEU A 1 356 ? -9.123 8.645 -21.405 1.00 51.75 356 LEU A O 1
ATOM 2716 N N . ILE A 1 357 ? -10.493 8.348 -19.654 1.00 51.06 357 ILE A N 1
ATOM 2717 C CA . ILE A 1 357 ? -10.127 6.946 -19.401 1.00 51.06 357 ILE A CA 1
ATOM 2718 C C . ILE A 1 357 ? -11.098 6.007 -20.143 1.00 51.06 357 ILE A C 1
ATOM 2720 O O . ILE A 1 357 ? -12.311 6.195 -20.091 1.00 51.06 357 ILE A O 1
ATOM 2724 N N . LEU A 1 358 ? -10.575 4.990 -20.838 1.00 44.62 358 LEU A N 1
ATOM 2725 C CA . LEU A 1 358 ? -11.353 3.896 -21.444 1.00 44.62 358 LEU A CA 1
ATOM 2726 C C . LEU A 1 358 ? -11.488 2.715 -20.454 1.00 44.62 358 LEU A C 1
ATOM 2728 O O . LEU A 1 358 ? -10.596 2.508 -19.627 1.00 44.62 358 LEU A O 1
ATOM 2732 N N . PRO A 1 359 ? -12.593 1.943 -20.499 1.00 35.41 359 PRO A N 1
ATOM 2733 C CA . PRO A 1 359 ? -12.923 0.930 -19.494 1.00 35.41 359 PRO A CA 1
ATOM 2734 C C . PRO A 1 359 ? -12.055 -0.329 -19.641 1.00 35.41 359 PRO A C 1
ATOM 2736 O O . PRO A 1 359 ? -12.511 -1.305 -20.229 1.00 35.41 359 PRO A O 1
ATOM 2739 N N . ASN A 1 360 ? -10.806 -0.272 -19.155 1.00 35.03 360 ASN A N 1
ATOM 2740 C CA . ASN A 1 360 ? -9.819 -1.371 -19.049 1.00 35.03 360 ASN A CA 1
ATOM 2741 C C . ASN A 1 360 ? -8.352 -0.900 -18.900 1.00 35.03 360 ASN A C 1
ATOM 2743 O O . ASN A 1 360 ? -7.455 -1.742 -18.858 1.00 35.03 360 ASN A O 1
ATOM 2747 N N . MET A 1 361 ? -8.066 0.403 -18.826 1.00 40.16 361 MET A N 1
ATOM 2748 C CA . MET A 1 361 ? -6.688 0.896 -18.739 1.00 40.16 361 MET A CA 1
ATOM 2749 C C . MET A 1 361 ? -6.429 1.618 -17.426 1.00 40.16 361 MET A C 1
ATOM 2751 O O . MET A 1 361 ? -6.701 2.809 -17.369 1.00 40.16 361 MET A O 1
ATOM 2755 N N . GLN A 1 362 ? -5.833 0.959 -16.426 1.00 45.81 362 GLN A N 1
ATOM 2756 C CA . GLN A 1 362 ? -4.952 1.651 -15.477 1.00 45.81 362 GLN A CA 1
ATOM 2757 C C . GLN A 1 362 ? -3.831 0.751 -14.959 1.00 45.81 362 GLN A C 1
ATOM 2759 O O . GLN A 1 362 ? -4.055 -0.297 -14.356 1.00 45.81 362 GLN A O 1
ATOM 2764 N N . ALA A 1 363 ? -2.609 1.240 -15.160 1.00 33.47 363 ALA A N 1
ATOM 2765 C CA . ALA A 1 363 ? -1.400 0.782 -14.511 1.00 33.47 363 ALA A CA 1
ATOM 2766 C C . ALA A 1 363 ? -0.705 1.967 -13.855 1.00 33.47 363 ALA A C 1
ATOM 2768 O O . ALA A 1 363 ? 0.245 2.513 -14.409 1.00 33.47 363 ALA A O 1
ATOM 2769 N N . GLN A 1 364 ? -1.184 2.400 -12.691 1.00 35.69 364 GLN A N 1
ATOM 2770 C CA . GLN A 1 364 ? -0.380 3.298 -11.873 1.00 35.69 364 GLN A CA 1
ATOM 2771 C C . GLN A 1 364 ? 0.664 2.433 -11.158 1.00 35.69 364 GLN A C 1
ATOM 2773 O O . GLN A 1 364 ? 0.398 1.814 -10.129 1.00 35.69 364 GLN A O 1
ATOM 2778 N N . PHE A 1 365 ? 1.831 2.290 -11.790 1.00 36.91 365 PHE A N 1
ATOM 2779 C CA . PHE A 1 365 ? 2.990 1.660 -11.173 1.00 36.91 365 PHE A CA 1
ATOM 2780 C C . PHE A 1 365 ? 3.634 2.660 -10.237 1.00 36.91 365 PHE A C 1
ATOM 2782 O O . PHE A 1 365 ? 4.291 3.603 -10.673 1.00 36.91 365 PHE A O 1
ATOM 2789 N N . THR A 1 366 ? 3.474 2.415 -8.947 1.00 37.41 366 THR A N 1
ATOM 2790 C CA . THR A 1 366 ? 4.091 3.251 -7.935 1.00 37.41 366 THR A CA 1
ATOM 2791 C C . THR A 1 366 ? 4.843 2.380 -6.949 1.00 37.41 366 THR A C 1
ATOM 2793 O O . THR A 1 366 ? 4.260 1.522 -6.288 1.00 37.41 366 THR A O 1
ATOM 2796 N N . LEU A 1 367 ? 6.154 2.594 -6.861 1.00 29.06 367 LEU A N 1
ATOM 2797 C CA . LEU A 1 367 ? 7.020 1.914 -5.907 1.00 29.06 367 LEU A CA 1
ATOM 2798 C C . LEU A 1 367 ? 7.403 2.902 -4.807 1.00 29.06 367 LEU A C 1
ATOM 2800 O O . LEU A 1 367 ? 8.057 3.906 -5.076 1.00 29.06 367 LEU A O 1
ATOM 2804 N N . CYS A 1 368 ? 6.974 2.626 -3.576 1.00 28.59 368 CYS A N 1
ATOM 2805 C CA . CYS A 1 368 ? 7.402 3.379 -2.401 1.00 28.59 368 CYS A CA 1
ATOM 2806 C C . CYS A 1 368 ? 8.816 2.953 -1.979 1.00 28.59 368 CYS A C 1
ATOM 2808 O O . CYS A 1 368 ? 9.131 1.757 -1.969 1.00 28.59 368 CYS A O 1
ATOM 2810 N N . LEU A 1 369 ? 9.635 3.940 -1.603 1.00 27.73 369 LEU A N 1
ATOM 2811 C CA . LEU A 1 369 ? 10.790 3.764 -0.717 1.00 27.73 369 LEU A CA 1
ATOM 2812 C C . LEU A 1 369 ? 10.341 3.782 0.742 1.00 27.73 369 LEU A C 1
ATOM 2814 O O . LEU A 1 369 ? 9.477 4.626 1.069 1.00 27.73 369 LEU A O 1
#

Secondary structure (DSSP, 8-state):
--HHHHHHHHHHHHHHHHHHHHHHS--------SS-----SSSTT-TT-SS---SEEEP-PPPP-SGGGTS-------SS-EEEEEEEE---BSPPPSSTTSPPPB--EEEEEEE-PPPB---PPPPP-TTTTT--SSTT--S--EEES-S---TTTSPTT--TTSTTT-HHHHHHHHHHHHHHHHHHHHHHH--GGG--TTSSSBPPPPGGGTS-SS-B-TTT--B-GGG-------TT--TTSSSS-HHHHHHHHHHHHHHHHHHTT--S----EEE-HHHHHHHHHHHHHHHHHTTTGGG--STT------HHHHHHHHHHHHHHTEEEETTEEEEEEE-S-S----TTT-TT--TT---------

Nearest PDB structures (foldseek):
  6j3q-assembly1_A-60  TM=5.329E-01  e=2.266E-04  Microcystis phage Mic1
  6j3q-assembly1_a  TM=5.257E-01  e=3.338E-03  Microcystis phage Mic1
  8edu-assembly1_G  TM=5.472E-01  e=8.164E-01  Mycobacterium phage Muddy
  7y23-assembly1_D  TM=3.301E-01  e=1.945E-01  Klebsiella phage Kp9
  8edu-assembly1_A  TM=4.254E-01  e=1.037E+00  Mycobacterium phage Muddy

Mean predicted aligned error: 14.68 Å

pLDDT: mean 74.04, std 13.04, range [27.73, 92.06]

Foldseek 3Di:
DDPVVVVVVVVVVVVVVVVVVVVVPDPPPDDDDPDFPAAACAADRHPCHPDQDDQEDEDPDDAFFFPLQVDDDDDDPDQKDKDKDWLAKDPFDDDDDPDPPDDHTDIHTDMFIDIWHDWDDDFDFTDDDPVCFPDHHDPSTDLNHAYDDDLHDHPNQADPPQDPRCLSNGSVSVRNSVSSSVRSVVVLQLQACWDQVPADPVRNGGGIHHPVVQQAQFDAGPPPRHTSRSSHFPFDDPPQDACQDPPDQPLVVVQVNVVVVVVCCVVVVVPPDAWAWEEAPLVLLRCLLRVLVSVQCPPVVVVPPDVPDDDDDDPVVSVVSSVVCVVQQWDAHPNDIHHYTHGPSHDDDDCVNPVPHDHRTDDRGGIDD

Organism: NCBI:txid412755

Radius of gyration: 30.3 Å; Cα contacts (8 Å, |Δi|>4): 486; chains: 1; bounding box: 81×69×113 Å

Solvent-accessible surface area (backbone atoms only — not comparable to full-atom values): 22689 Å² total; per-residue (Å²): 135,63,70,66,61,56,54,53,52,53,52,51,54,55,52,53,51,52,54,50,50,58,63,64,63,78,65,86,72,69,81,79,62,98,55,61,75,52,79,43,61,54,16,84,91,16,82,57,38,87,55,90,69,72,51,70,42,76,64,88,65,83,50,67,52,41,68,57,63,75,55,81,88,79,87,77,91,65,87,71,49,70,47,79,42,80,65,47,65,49,74,74,44,71,57,78,49,91,50,99,83,48,70,61,50,49,63,49,81,41,68,42,37,44,70,64,60,73,50,40,87,81,74,79,59,65,54,76,53,78,87,57,70,78,48,66,63,48,96,79,58,70,76,70,43,40,66,46,75,64,78,76,58,42,81,64,59,50,71,86,90,73,60,76,61,53,29,70,65,34,64,72,47,35,36,52,49,52,35,34,42,53,48,35,58,51,47,48,32,34,52,28,66,20,45,58,86,74,36,45,95,84,64,71,41,32,39,25,67,7,54,55,74,64,63,34,75,66,35,53,21,72,85,79,65,47,75,36,67,78,70,34,44,87,80,67,80,64,83,81,53,54,79,79,46,94,80,60,61,55,64,58,54,54,42,51,51,52,51,53,52,51,51,48,34,58,77,70,63,54,63,89,73,88,75,59,47,54,42,42,56,72,43,52,59,56,48,44,70,40,44,50,59,48,62,77,41,65,74,56,67,79,72,44,84,48,103,77,65,73,86,88,74,61,69,68,59,38,51,51,48,29,54,48,27,68,75,68,33,44,50,76,49,92,91,42,83,32,49,45,45,50,20,73,36,61,86,78,84,46,44,89,79,41,86,87,45,62,100,84,51,72,69,84,68,61,67,83,133

Sequence (369 aa):
MSKEILEQLAGIAQQNSKSIEMLSKQLHTKTPANIGTFTELHGDGSLFGSEPIERDVITAMITPMGLGTMLPKIPTVFAVPRFASLTGITDTHGSVAAEPCDDNPQAFIKGCNLTAQFGRNAMDTNTIEADKVMLRRNRGDFTDLILRGRLLGETGFTPANLNANDFLRIVTKSEMVTAGVSLERLLTNLLWQGNPANNNVGGGYKEMPGLDRQIATGQVDADTGAACPALDSDVKDFNYNEVCGTGFDIVEFIGMLEFFLKFNAEKMGLNPVRHVFVMRPELWFVLSECWPCAYNTNRCASFMSDSNAMVNVSGTDMIALRDAMRNAGFIDVNGTRYPVITDMGINEQTPTDNALILPNMQAQFTLCL